Protein 3RSB (pdb70)

Foldseek 3Di:
DAEEFVLVYQTQQQPDDPHHGLQCQVVVQCVCAPPPAYEYEYEPSCVVVQVCCCVVQVVHRHHYHYVDDCVVLVPDQFKYKYAYSFKAPDHRVVVCVVVVVVVVPCVPNPFKEWEEFQVQDPPAPDADPGGGGQRIMIGGSDDDDGHYDYYDHHDIQGDDHPVSSVVRNND/DEEEFADQLVLVRDGQQADDAPRGGLQVQVVVQCVPAPNFEYEYEYAVSCPPVQVCCCVVQVVHRYYYDYDNVVSDPPLVVDPWKYKYAYSFKAPDHRVNVNVVVVVVVVVCVVPVQAFKEWEEFVVQDDPAPDDDPRDGTQRMMIGTRDDDDGHYDYYDHHDMQGDSHPVSSVVRNCD/DEEEFADFQPLPGDRLQQDDAPRDGLLCQVPVQCVVAPNDEYEYEHHPRCVVVVVCVCVVCVPPHYYYDHVVPPPLVVDQFWYKYAYSFKHPDHRVNVNVVVVVVVVCCVVPVQFFKEWEEADVQAPPAPDADPRGGTLRMMIGHSDDDDTPYYYYDPDHMDGDSHPVSSVVRND/DEEEFADQLVLVRDGQQQDAAPHDRLLCQVVVQCVVAPNDEAEYEHAPRRVVVVVVCCVVVVPPHYHYDYDVVLVVLVVDPFKYKYAYSQWHPPHRVVVNVVVVVVVVVCVVPVFKEWEEACVLPDPQPDADVRGGTLRIMIGGRDPDDDPYYYYDHDDTDGDSHDVSSVVRSD

Structure (mmCIF, N/CA/C/O backbone):
data_3RSB
#
_entry.id   3RSB
#
_cell.length_a   63.600
_cell.length_b   63.600
_cell.length_c   222.500
_cell.angle_alpha   90.00
_cell.angle_beta   90.00
_cell.angle_gamma   120.00
#
_symmetry.space_group_name_H-M   'P 31'
#
loop_
_entity.id
_entity.type
_entity.pdbx_description
1 polymer 'Adenosylcobinamide-phosphate guanylyltransferase'
2 non-polymer "GUANOSINE-5'-TRIPHOSPHATE"
3 water water
#
loop_
_atom_site.group_PDB
_atom_site.id
_atom_site.type_symbol
_atom_site.label_atom_id
_atom_site.label_alt_id
_atom_site.label_comp_id
_atom_site.label_asym_id
_atom_site.label_entity_id
_atom_site.label_seq_id
_atom_site.pdbx_PDB_ins_code
_atom_site.Cartn_x
_atom_site.Cartn_y
_atom_site.Cartn_z
_atom_site.occupancy
_atom_site.B_iso_or_equiv
_atom_site.auth_seq_id
_atom_site.auth_comp_id
_atom_site.auth_asym_id
_atom_site.auth_atom_id
_atom_site.pdbx_PDB_model_num
ATOM 9 N N . ASP A 1 2 ? 9.093 0.499 42.311 1.00 41.17 2 ASP A N 1
ATOM 10 C CA . ASP A 1 2 ? 7.768 0.723 41.849 1.00 41.16 2 ASP A CA 1
ATOM 11 C C . ASP A 1 2 ? 7.944 1.779 40.848 1.00 41.11 2 ASP A C 1
ATOM 12 O O . ASP A 1 2 ? 9.017 2.229 40.677 1.00 41.10 2 ASP A O 1
ATOM 17 N N . ALA A 1 3 ? 6.896 2.183 40.174 1.00 41.06 3 ALA A N 1
ATOM 18 C CA . ALA A 1 3 ? 7.057 3.169 39.163 1.00 41.04 3 ALA A CA 1
ATOM 19 C C . ALA A 1 3 ? 6.044 4.268 39.107 1.00 41.02 3 ALA A C 1
ATOM 20 O O . ALA A 1 3 ? 4.921 4.118 39.514 1.00 41.03 3 ALA A O 1
ATOM 22 N N . LEU A 1 4 ? 6.477 5.384 38.555 1.00 40.98 4 LEU A N 1
ATOM 23 C CA . LEU A 1 4 ? 5.649 6.532 38.398 1.00 40.92 4 LEU A CA 1
ATOM 24 C C . LEU A 1 4 ? 5.581 6.921 36.966 1.00 40.88 4 LEU A C 1
ATOM 25 O O . LEU A 1 4 ? 6.566 7.011 36.339 1.00 40.89 4 LEU A O 1
ATOM 30 N N . ILE A 1 5 ? 4.401 7.160 36.448 1.00 40.83 5 ILE A N 1
ATOM 31 C CA . ILE A 1 5 ? 4.237 7.562 35.066 1.00 40.79 5 ILE A CA 1
ATOM 32 C C . ILE A 1 5 ? 3.783 8.951 35.082 1.00 40.78 5 ILE A C 1
ATOM 33 O O . ILE A 1 5 ? 2.702 9.221 35.507 1.00 40.75 5 ILE A O 1
ATOM 46 N N . ALA A 1 7 ? 2.158 11.974 33.926 1.00 40.74 7 ALA A N 1
ATOM 47 C CA . ALA A 1 7 ? 1.088 12.312 33.038 1.00 40.75 7 ALA A CA 1
ATOM 48 C C . ALA A 1 7 ? 0.365 13.556 33.461 1.00 40.76 7 ALA A C 1
ATOM 49 O O . ALA A 1 7 ? -0.838 13.597 33.382 1.00 40.76 7 ALA A O 1
ATOM 51 N N . THR A 1 12 ? 2.687 21.132 24.739 1.00 51.96 12 THR A N 1
ATOM 52 C CA . THR A 1 12 ? 1.472 21.491 24.010 1.00 51.95 12 THR A CA 1
ATOM 53 C C . THR A 1 12 ? 1.744 21.435 22.550 1.00 51.94 12 THR A C 1
ATOM 54 O O . THR A 1 12 ? 0.972 21.878 21.721 1.00 51.94 12 THR A O 1
ATOM 58 N N . ARG A 1 13 ? 2.777 20.786 22.095 1.00 51.94 13 ARG A N 1
ATOM 59 C CA . ARG A 1 13 ? 2.813 20.721 20.646 1.00 51.96 13 ARG A CA 1
ATOM 60 C C . ARG A 1 13 ? 1.787 19.783 20.135 1.00 51.97 13 ARG A C 1
ATOM 61 O O . ARG A 1 13 ? 1.291 18.939 20.853 1.00 51.99 13 ARG A O 1
ATOM 77 N N . GLY A 1 15 ? -1.137 20.544 19.473 1.00 51.93 15 GLY A N 1
ATOM 78 C CA . GLY A 1 15 ? -2.467 20.815 19.981 1.00 51.89 15 GLY A CA 1
ATOM 79 C C . GLY A 1 15 ? -2.627 20.868 21.477 1.00 51.86 15 GLY A C 1
ATOM 80 O O . GLY A 1 15 ? -3.625 21.322 21.995 1.00 51.86 15 GLY A O 1
ATOM 81 N N . GLY A 1 16 ? -1.661 20.335 22.189 1.00 51.84 16 GLY A N 1
ATOM 82 C CA . GLY A 1 16 ? -1.724 20.322 23.627 1.00 51.79 16 GLY A CA 1
ATOM 83 C C . GLY A 1 16 ? -2.962 19.670 24.177 1.00 51.77 16 GLY A C 1
ATOM 84 O O . GLY A 1 16 ? -3.516 20.079 25.153 1.00 51.78 16 GLY A O 1
ATOM 85 N N . VAL A 1 17 ? -3.416 18.633 23.527 1.00 51.73 17 VAL A N 1
ATOM 86 C CA . VAL A 1 17 ? -4.567 17.930 23.972 1.00 51.69 17 VAL A CA 1
ATOM 87 C C . VAL A 1 17 ? -3.891 16.784 24.606 1.00 51.66 17 VAL A C 1
ATOM 88 O O . VAL A 1 17 ? -2.908 16.367 24.107 1.00 51.67 17 VAL A O 1
ATOM 92 N N . GLU A 1 18 ? -4.426 16.222 25.675 1.00 51.64 18 GLU A N 1
ATOM 93 C CA . GLU A 1 18 ? -3.697 15.172 26.354 1.00 51.59 18 GLU A CA 1
ATOM 94 C C . GLU A 1 18 ? -3.352 13.995 25.499 1.00 51.50 18 GLU A C 1
ATOM 95 O O . GLU A 1 18 ? -4.155 13.247 25.045 1.00 51.47 18 GLU A O 1
ATOM 101 N N . LYS A 1 19 ? -2.064 13.882 25.312 1.00 51.42 19 LYS A N 1
ATOM 102 C CA . LYS A 1 19 ? -1.438 12.905 24.498 1.00 51.36 19 LYS A CA 1
ATOM 103 C C . LYS A 1 19 ? -1.622 11.501 24.932 1.00 51.31 19 LYS A C 1
ATOM 104 O O . LYS A 1 19 ? -1.788 10.613 24.132 1.00 51.31 19 LYS A O 1
ATOM 110 N N . PRO A 1 20 ? -1.595 11.308 26.222 1.00 51.27 20 PRO A N 1
ATOM 111 C CA . PRO A 1 20 ? -1.601 9.995 26.824 1.00 51.21 20 PRO A CA 1
ATOM 112 C C . PRO A 1 20 ? -2.802 9.253 26.380 1.00 51.16 20 PRO A C 1
ATOM 113 O O . PRO A 1 20 ? -2.836 8.036 26.433 1.00 51.18 20 PRO A O 1
ATOM 117 N N . LEU A 1 21 ? -3.782 9.994 25.921 1.00 51.08 21 LEU A N 1
ATOM 118 C CA . LEU A 1 21 ? -4.974 9.386 25.436 1.00 51.02 21 LEU A CA 1
ATOM 119 C C . LEU A 1 21 ? -4.941 9.453 23.945 1.00 50.96 21 LEU A C 1
ATOM 120 O O . LEU A 1 21 ? -5.886 9.155 23.289 1.00 50.96 21 LEU A O 1
ATOM 125 N N . ILE A 1 22 ? -3.832 9.868 23.393 1.00 50.88 22 ILE A N 1
ATOM 126 C CA . ILE A 1 22 ? -3.759 9.933 21.968 1.00 50.79 22 ILE A CA 1
ATOM 127 C C . ILE A 1 22 ? -3.806 8.518 21.553 1.00 50.73 22 ILE A C 1
ATOM 128 O O . ILE A 1 22 ? -3.313 7.690 22.257 1.00 50.74 22 ILE A O 1
ATOM 133 N N . LYS A 1 23 ? -4.383 8.227 20.402 1.00 50.64 23 LYS A N 1
ATOM 134 C CA . LYS A 1 23 ? -4.514 6.854 19.943 1.00 50.55 23 LYS A CA 1
ATOM 135 C C . LYS A 1 23 ? -3.563 6.373 18.876 1.00 50.47 23 LYS A C 1
ATOM 136 O O . LYS A 1 23 ? -3.420 6.979 17.850 1.00 50.48 23 LYS A O 1
ATOM 142 N N . LEU A 1 24 ? -2.923 5.251 19.122 1.00 50.36 24 LEU A N 1
ATOM 143 C CA . LEU A 1 24 ? -2.027 4.695 18.143 1.00 50.24 24 LEU A CA 1
ATOM 144 C C . LEU A 1 24 ? -2.303 3.231 17.905 1.00 50.14 24 LEU A C 1
ATOM 145 O O . LEU A 1 24 ? -2.127 2.413 18.765 1.00 50.12 24 LEU A O 1
ATOM 150 N N . CYS A 1 25 ? -2.719 2.916 16.702 1.00 50.02 25 CYS A N 1
ATOM 151 C CA . CYS A 1 25 ? -3.005 1.567 16.333 1.00 49.90 25 CYS A CA 1
ATOM 152 C C . CYS A 1 25 ? -4.061 0.995 17.238 1.00 49.80 25 CYS A C 1
ATOM 153 O O . CYS A 1 25 ? -4.036 -0.146 17.600 1.00 49.81 25 CYS A O 1
ATOM 156 N N . GLY A 1 26 ? -5.017 1.802 17.612 1.00 49.68 26 GLY A N 1
ATOM 157 C CA . GLY A 1 26 ? -6.078 1.305 18.445 1.00 49.54 26 GLY A CA 1
ATOM 158 C C . GLY A 1 26 ? -5.829 1.213 19.914 1.00 49.43 26 GLY A C 1
ATOM 159 O O . GLY A 1 26 ? -6.661 0.742 20.642 1.00 49.45 26 GLY A O 1
ATOM 160 N N . ARG A 1 27 ? -4.697 1.683 20.370 1.00 49.31 27 ARG A N 1
ATOM 161 C CA . ARG A 1 27 ? -4.459 1.656 21.764 1.00 49.17 27 ARG A CA 1
ATOM 162 C C . ARG A 1 27 ? -4.077 3.028 22.154 1.00 49.05 27 ARG A C 1
ATOM 163 O O . ARG A 1 27 ? -3.584 3.772 21.369 1.00 49.08 27 ARG A O 1
ATOM 171 N N . CYS A 1 28 ? -4.325 3.418 23.387 1.00 48.89 28 CYS A N 1
ATOM 172 C CA . CYS A 1 28 ? -3.958 4.745 23.838 1.00 48.69 28 CYS A CA 1
ATOM 173 C C . CYS A 1 28 ? -2.486 4.707 24.066 1.00 48.55 28 CYS A C 1
ATOM 174 O O . CYS A 1 28 ? -1.951 3.666 24.202 1.00 48.55 28 CYS A O 1
ATOM 177 N N . LEU A 1 29 ? -1.822 5.840 24.111 1.00 48.37 29 LEU A N 1
ATOM 178 C CA . LEU A 1 29 ? -0.380 5.869 24.313 1.00 48.19 29 LEU A CA 1
ATOM 179 C C . LEU A 1 29 ? 0.100 5.324 25.624 1.00 48.07 29 LEU A C 1
ATOM 180 O O . LEU A 1 29 ? 1.136 4.750 25.745 1.00 48.04 29 LEU A O 1
ATOM 185 N N . ILE A 1 30 ? -0.655 5.579 26.650 1.00 47.92 30 ILE A N 1
ATOM 186 C CA . ILE A 1 30 ? -0.251 5.123 27.924 1.00 47.78 30 ILE A CA 1
ATOM 187 C C . ILE A 1 30 ? -0.251 3.624 28.059 1.00 47.66 30 ILE A C 1
ATOM 188 O O . ILE A 1 30 ? 0.477 3.080 28.831 1.00 47.64 30 ILE A O 1
ATOM 193 N N . ASP A 1 31 ? -1.091 2.942 27.325 1.00 47.51 31 ASP A N 1
ATOM 194 C CA . ASP A 1 31 ? -1.090 1.508 27.383 1.00 47.37 31 ASP A CA 1
ATOM 195 C C . ASP A 1 31 ? 0.272 0.983 26.994 1.00 47.27 31 ASP A C 1
ATOM 196 O O . ASP A 1 31 ? 0.758 0.022 27.534 1.00 47.25 31 ASP A O 1
ATOM 201 N N . TYR A 1 32 ? 0.897 1.608 26.028 1.00 47.12 32 TYR A N 1
ATOM 202 C CA . TYR A 1 32 ? 2.176 1.137 25.644 1.00 47.00 32 TYR A CA 1
ATOM 203 C C . TYR A 1 32 ? 3.144 1.257 26.791 1.00 46.92 32 TYR A C 1
ATOM 204 O O . TYR A 1 32 ? 4.004 0.439 26.947 1.00 46.91 32 TYR A O 1
ATOM 213 N N . VAL A 1 33 ? 3.052 2.309 27.578 1.00 46.84 33 VAL A N 1
ATOM 214 C CA . VAL A 1 33 ? 3.932 2.452 28.726 1.00 46.72 33 VAL A CA 1
ATOM 215 C C . VAL A 1 33 ? 3.633 1.495 29.844 1.00 46.67 33 VAL A C 1
ATOM 216 O O . VAL A 1 33 ? 4.493 0.898 30.430 1.00 46.65 33 VAL A O 1
ATOM 220 N N . VAL A 1 34 ? 2.366 1.389 30.155 1.00 46.61 34 VAL A N 1
ATOM 221 C CA . VAL A 1 34 ? 1.920 0.530 31.214 1.00 46.57 34 VAL A CA 1
ATOM 222 C C . VAL A 1 34 ? 2.246 -0.891 30.909 1.00 46.53 34 VAL A C 1
ATOM 223 O O . VAL A 1 34 ? 2.613 -1.627 31.760 1.00 46.52 34 VAL A O 1
ATOM 227 N N . 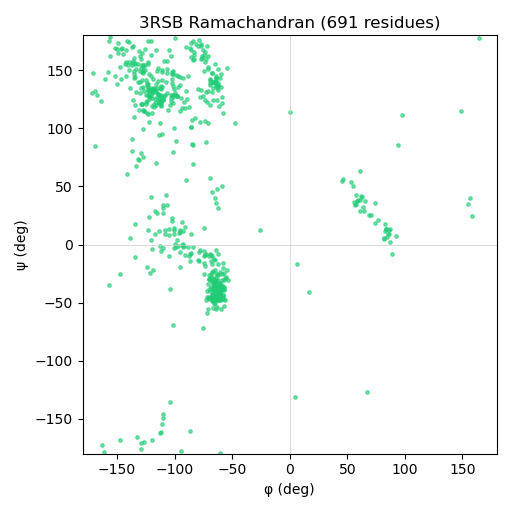SER A 1 35 ? 2.139 -1.276 29.668 1.00 46.50 35 SER A N 1
ATOM 228 C CA . SER A 1 35 ? 2.326 -2.646 29.349 1.00 46.48 35 SER A CA 1
ATOM 229 C C . SER A 1 35 ? 3.650 -3.195 29.770 1.00 46.46 35 SER A C 1
ATOM 230 O O . SER A 1 35 ? 3.714 -4.173 30.447 1.00 46.43 35 SER A O 1
ATOM 233 N N . PRO A 1 36 ? 4.722 -2.567 29.398 1.00 46.47 36 PRO A N 1
ATOM 234 C CA . PRO A 1 36 ? 6.021 -3.061 29.790 1.00 46.47 36 PRO A CA 1
ATOM 235 C C . PRO A 1 36 ? 6.240 -3.074 31.294 1.00 46.49 36 PRO A C 1
ATOM 236 O O . PRO A 1 36 ? 6.896 -3.957 31.796 1.00 46.49 36 PRO A O 1
ATOM 240 N N . LEU A 1 37 ? 5.727 -2.099 32.011 1.00 46.51 37 LEU A N 1
ATOM 241 C CA . LEU A 1 37 ? 5.945 -2.079 33.419 1.00 46.53 37 LEU A CA 1
ATOM 242 C C . LEU A 1 37 ? 5.337 -3.272 34.080 1.00 46.58 37 LEU A C 1
ATOM 243 O O . LEU A 1 37 ? 5.961 -3.942 34.862 1.00 46.57 37 LEU A O 1
ATOM 248 N N . LEU A 1 38 ? 4.115 -3.588 33.712 1.00 46.65 38 LEU A N 1
ATOM 249 C CA . LEU A 1 38 ? 3.447 -4.726 34.280 1.00 46.72 38 LEU A CA 1
ATOM 250 C C . LEU A 1 38 ? 4.220 -5.967 34.009 1.00 46.80 38 LEU A C 1
ATOM 251 O O . LEU A 1 38 ? 4.549 -6.662 34.893 1.00 46.80 38 LEU A O 1
ATOM 256 N N . LYS A 1 39 ? 4.504 -6.242 32.763 1.00 46.94 39 LYS A N 1
ATOM 257 C CA . LYS A 1 39 ? 5.276 -7.411 32.439 1.00 47.09 39 LYS A CA 1
ATOM 258 C C . LYS A 1 39 ? 6.542 -7.107 33.133 1.00 47.18 39 LYS A C 1
ATOM 259 O O . LYS A 1 39 ? 7.407 -7.940 33.289 1.00 47.20 39 LYS A O 1
ATOM 265 N N . SER A 1 40 ? 6.495 -5.882 33.586 1.00 47.29 40 SER A N 1
ATOM 266 C CA . SER A 1 40 ? 7.537 -5.202 34.272 1.00 47.38 40 SER A CA 1
ATOM 267 C C . SER A 1 40 ? 7.823 -5.716 35.657 1.00 47.42 40 SER A C 1
ATOM 268 O O . SER A 1 40 ? 6.931 -6.090 36.396 1.00 47.40 40 SER A O 1
ATOM 271 N N . LYS A 1 41 ? 9.104 -5.736 35.966 1.00 47.49 41 LYS A N 1
ATOM 272 C CA . LYS A 1 41 ? 9.571 -6.148 37.244 1.00 47.59 41 LYS A CA 1
ATOM 273 C C . LYS A 1 41 ? 9.073 -5.113 38.234 1.00 47.67 41 LYS A C 1
ATOM 274 O O . LYS A 1 41 ? 8.778 -5.394 39.368 1.00 47.70 41 LYS A O 1
ATOM 280 N N . VAL A 1 42 ? 8.917 -3.894 37.791 1.00 47.75 42 VAL A N 1
ATOM 281 C CA . VAL A 1 42 ? 8.478 -2.885 38.686 1.00 47.81 42 VAL A CA 1
ATOM 282 C C . VAL A 1 42 ? 7.048 -3.172 38.984 1.00 47.91 42 VAL A C 1
ATOM 283 O O . VAL A 1 42 ? 6.191 -2.931 38.195 1.00 47.94 42 VAL A O 1
ATOM 287 N N . ASN A 1 43 ? 6.750 -3.694 40.145 1.00 48.02 43 ASN A N 1
ATOM 288 C CA . ASN A 1 43 ? 5.356 -3.990 40.428 1.00 48.15 43 ASN A CA 1
ATOM 289 C C . ASN A 1 43 ? 4.250 -2.958 40.530 1.00 48.19 43 ASN A C 1
ATOM 290 O O . ASN A 1 43 ? 3.259 -3.105 39.881 1.00 48.22 43 ASN A O 1
ATOM 295 N N . ASN A 1 44 ? 4.360 -1.962 41.371 1.00 48.26 44 ASN A N 1
ATOM 296 C CA . ASN A 1 44 ? 3.272 -1.009 41.425 1.00 48.36 44 ASN A CA 1
ATOM 297 C C . ASN A 1 44 ? 3.487 0.167 40.506 1.00 48.41 44 ASN A C 1
ATOM 298 O O . ASN A 1 44 ? 4.570 0.614 40.343 1.00 48.41 44 ASN A O 1
ATOM 303 N N . ILE A 1 45 ? 2.445 0.668 39.891 1.00 48.51 45 ILE A N 1
ATOM 304 C CA . ILE A 1 45 ? 2.594 1.760 38.977 1.00 48.61 45 ILE A CA 1
ATOM 305 C C . ILE A 1 45 ? 1.815 2.917 39.438 1.00 48.73 45 ILE A C 1
ATOM 306 O O . ILE A 1 45 ? 0.658 2.778 39.651 1.00 48.73 45 ILE A O 1
ATOM 311 N N . PHE A 1 46 ? 2.413 4.082 39.578 1.00 48.88 46 PHE A N 1
ATOM 312 C CA . PHE A 1 46 ? 1.603 5.204 39.966 1.00 49.03 46 PHE A CA 1
ATOM 313 C C . PHE A 1 46 ? 1.535 6.155 38.823 1.00 49.17 46 PHE A C 1
ATOM 314 O O . PHE A 1 46 ? 2.514 6.605 38.350 1.00 49.16 46 PHE A O 1
ATOM 322 N N . ILE A 1 47 ? 0.335 6.440 38.381 1.00 49.38 47 ILE A N 1
ATOM 323 C CA . ILE A 1 47 ? 0.108 7.333 37.280 1.00 49.59 47 ILE A CA 1
ATOM 324 C C . ILE A 1 47 ? -0.298 8.696 37.741 1.00 49.75 47 ILE A C 1
ATOM 325 O O . ILE A 1 47 ? -1.445 8.917 38.025 1.00 49.77 47 ILE A O 1
ATOM 330 N N . ALA A 1 48 ? 0.633 9.632 37.764 1.00 49.95 48 ALA A N 1
ATOM 331 C CA . ALA A 1 48 ? 0.366 10.980 38.182 1.00 50.15 48 ALA A CA 1
ATOM 332 C C . ALA A 1 48 ? -0.411 11.726 37.160 1.00 50.31 48 ALA A C 1
ATOM 333 O O . ALA A 1 48 ? -0.019 11.829 36.055 1.00 50.32 48 ALA A O 1
ATOM 335 N N . THR A 1 49 ? -1.529 12.250 37.575 1.00 50.53 49 THR A N 1
ATOM 336 C CA . THR A 1 49 ? -2.400 12.934 36.683 1.00 50.78 49 THR A CA 1
ATOM 337 C C . THR A 1 49 ? -2.657 14.361 37.041 1.00 50.95 49 THR A C 1
ATOM 338 O O . THR A 1 49 ? -2.396 14.803 38.124 1.00 51.00 49 THR A O 1
ATOM 342 N N . SER A 1 50 ? -3.158 15.129 36.101 1.00 51.17 50 SER A N 1
ATOM 343 C CA . SER A 1 50 ? -3.398 16.513 36.379 1.00 51.39 50 SER A CA 1
ATOM 344 C C . SER A 1 50 ? -4.443 17.020 35.454 1.00 51.55 50 SER A C 1
ATOM 345 O O . SER A 1 50 ? -4.939 16.300 34.647 1.00 51.54 50 SER A O 1
ATOM 348 N N . PRO A 1 51 ? -4.804 18.274 35.588 1.00 51.74 51 PRO A N 1
ATOM 349 C CA . PRO A 1 51 ? -5.824 18.826 34.719 1.00 51.87 51 PRO A CA 1
ATOM 350 C C . PRO A 1 51 ? -5.421 18.851 33.254 1.00 52.03 51 PRO A C 1
ATOM 351 O O . PRO A 1 51 ? -4.325 19.098 32.804 1.00 52.02 51 PRO A O 1
ATOM 355 N N . ASN A 1 52 ? -6.441 18.535 32.509 1.00 52.21 52 ASN A N 1
ATOM 356 C CA . ASN A 1 52 ? -6.454 18.365 31.089 1.00 52.43 52 ASN A CA 1
ATOM 357 C C . ASN A 1 52 ? -6.115 16.892 30.926 1.00 52.58 52 ASN A C 1
ATOM 358 O O . ASN A 1 52 ? -6.234 16.289 29.869 1.00 52.61 52 ASN A O 1
ATOM 363 N N . THR A 1 53 ? -5.756 16.291 32.039 1.00 52.76 53 THR A N 1
ATOM 364 C CA . THR A 1 53 ? -5.511 14.871 32.074 1.00 52.92 53 THR A CA 1
ATOM 365 C C . THR A 1 53 ? -6.616 14.139 32.813 1.00 53.07 53 THR A C 1
ATOM 366 O O . THR A 1 53 ? -6.486 12.998 33.185 1.00 53.08 53 THR A O 1
ATOM 370 N N . PRO A 1 54 ? -7.703 14.836 33.057 1.00 53.22 54 PRO A N 1
ATOM 371 C CA . PRO A 1 54 ? -8.827 14.249 33.751 1.00 53.34 54 PRO A CA 1
ATOM 372 C C . PRO A 1 54 ? -9.364 13.078 32.985 1.00 53.49 54 PRO A C 1
ATOM 373 O O . PRO A 1 54 ? -9.635 12.068 33.587 1.00 53.51 54 PRO A O 1
ATOM 377 N N . LYS A 1 55 ? -9.491 13.212 31.673 1.00 53.66 55 LYS A N 1
ATOM 378 C CA . LYS A 1 55 ? -10.015 12.171 30.822 1.00 53.82 55 LYS A CA 1
ATOM 379 C C . LYS A 1 55 ? -9.155 10.960 30.967 1.00 53.94 55 LYS A C 1
ATOM 380 O O . LYS A 1 55 ? -9.631 9.842 30.892 1.00 53.96 55 LYS A O 1
ATOM 386 N N . THR A 1 56 ? -7.872 11.195 31.151 1.00 54.07 56 THR A N 1
ATOM 387 C CA . THR A 1 56 ? -6.927 10.146 31.320 1.00 54.21 56 THR A CA 1
ATOM 388 C C . THR A 1 56 ? -7.210 9.433 32.595 1.00 54.34 56 THR A C 1
ATOM 389 O O . THR A 1 56 ? -7.241 8.231 32.636 1.00 54.36 56 THR A O 1
ATOM 393 N N . LYS A 1 57 ? -7.440 10.195 33.644 1.00 54.49 57 LYS A N 1
ATOM 394 C CA . LYS A 1 57 ? -7.649 9.660 34.959 1.00 54.63 57 LYS A CA 1
ATOM 395 C C . LYS A 1 57 ? -8.809 8.735 34.837 1.00 54.75 57 LYS A C 1
ATOM 396 O O . LYS A 1 57 ? -8.807 7.644 35.347 1.00 54.75 57 LYS A O 1
ATOM 402 N N . GLU A 1 58 ? -9.816 9.158 34.124 1.00 54.89 58 GLU A N 1
ATOM 403 C CA . GLU A 1 58 ? -10.957 8.307 33.940 1.00 55.05 58 GLU A CA 1
ATOM 404 C C . GLU A 1 58 ? -10.728 7.047 33.137 1.00 55.13 58 GLU A C 1
ATOM 405 O O . GLU A 1 58 ? -11.206 5.995 33.467 1.00 55.12 58 GLU A O 1
ATOM 411 N N . TYR A 1 59 ? -10.010 7.160 32.050 1.00 55.23 59 TYR A N 1
ATOM 412 C CA . TYR A 1 59 ? -9.814 5.983 31.265 1.00 55.33 59 TYR A CA 1
ATOM 413 C C . TYR A 1 59 ? -9.112 5.015 32.147 1.00 55.42 59 TYR A C 1
ATOM 414 O O . TYR A 1 59 ? -9.408 3.854 32.159 1.00 55.42 59 TYR A O 1
ATOM 423 N N . ILE A 1 60 ? -8.149 5.508 32.884 1.00 55.53 60 ILE A N 1
ATOM 424 C CA . ILE A 1 60 ? -7.376 4.648 33.751 1.00 55.64 60 ILE A CA 1
ATOM 425 C C . ILE A 1 60 ? -8.172 4.018 34.850 1.00 55.73 60 ILE A C 1
ATOM 426 O O . ILE A 1 60 ? -7.974 2.885 35.191 1.00 55.74 60 ILE A O 1
ATOM 431 N N . ASN A 1 61 ? -9.026 4.784 35.472 1.00 55.83 61 ASN A N 1
ATOM 432 C CA . ASN A 1 61 ? -9.753 4.183 36.527 1.00 55.95 61 ASN A CA 1
ATOM 433 C C . ASN A 1 61 ? -10.661 3.118 35.926 1.00 56.01 61 ASN A C 1
ATOM 434 O O . ASN A 1 61 ? -10.742 1.987 36.378 1.00 56.05 61 ASN A O 1
ATOM 439 N N . SER A 1 62 ? -11.357 3.481 34.880 1.00 56.07 62 SER A N 1
ATOM 440 C CA . SER A 1 62 ? -12.198 2.535 34.251 1.00 56.13 62 SER A CA 1
ATOM 441 C C . SER A 1 62 ? -11.455 1.424 33.592 1.00 56.18 62 SER A C 1
ATOM 442 O O . SER A 1 62 ? -11.859 0.307 33.664 1.00 56.20 62 SER A O 1
ATOM 445 N N . ALA A 1 63 ? -10.388 1.722 32.885 1.00 56.21 63 ALA A N 1
ATOM 446 C CA . ALA A 1 63 ? -9.631 0.684 32.188 1.00 56.24 63 ALA A CA 1
ATOM 447 C C . ALA A 1 63 ? -8.878 -0.337 33.029 1.00 56.26 63 ALA A C 1
ATOM 448 O O . ALA A 1 63 ? -8.873 -1.502 32.749 1.00 56.24 63 ALA A O 1
ATOM 450 N N . TYR A 1 64 ? -8.185 0.151 34.027 1.00 56.31 64 TYR A N 1
ATOM 451 C CA . TYR A 1 64 ? -7.385 -0.655 34.919 1.00 56.35 64 TYR A CA 1
ATOM 452 C C . TYR A 1 64 ? -8.021 -0.692 36.285 1.00 56.40 64 TYR A C 1
ATOM 453 O O . TYR A 1 64 ? -7.355 -0.872 37.282 1.00 56.39 64 TYR A O 1
ATOM 462 N N . LYS A 1 65 ? -9.327 -0.533 36.320 1.00 56.49 65 LYS A N 1
ATOM 463 C CA . LYS A 1 65 ? -10.022 -0.454 37.560 1.00 56.56 65 LYS A CA 1
ATOM 464 C C . LYS A 1 65 ? -9.746 -1.701 38.318 1.00 56.60 65 LYS A C 1
ATOM 465 O O . LYS A 1 65 ? -9.614 -1.667 39.526 1.00 56.62 65 LYS A O 1
ATOM 471 N N . ASP A 1 66 ? -9.662 -2.814 37.608 1.00 56.63 66 ASP A N 1
ATOM 472 C CA . ASP A 1 66 ? -9.428 -4.117 38.200 1.00 56.67 66 ASP A CA 1
ATOM 473 C C . ASP A 1 66 ? -8.002 -4.333 38.534 1.00 56.72 66 ASP A C 1
ATOM 474 O O . ASP A 1 66 ? -7.627 -5.303 39.133 1.00 56.71 66 ASP A O 1
ATOM 479 N N . TYR A 1 67 ? -7.208 -3.375 38.116 1.00 56.80 67 TYR A N 1
ATOM 480 C CA . TYR A 1 67 ? -5.787 -3.377 38.307 1.00 56.87 67 TYR A CA 1
ATOM 481 C C . TYR A 1 67 ? -5.287 -2.623 39.531 1.00 56.98 67 TYR A C 1
ATOM 482 O O . TYR A 1 67 ? -6.031 -2.070 40.290 1.00 56.98 67 TYR A O 1
ATOM 491 N N . LYS A 1 68 ? -3.972 -2.592 39.668 1.00 57.10 68 LYS A N 1
ATOM 492 C CA . LYS A 1 68 ? -3.263 -1.892 40.723 1.00 57.22 68 LYS A CA 1
ATOM 493 C C . LYS A 1 68 ? -2.509 -0.682 40.141 1.00 57.31 68 LYS A C 1
ATOM 494 O O . LYS A 1 68 ? -1.444 -0.326 40.599 1.00 57.32 68 LYS A O 1
ATOM 500 N N . ASN A 1 69 ? -3.100 -0.075 39.122 1.00 57.42 69 ASN A N 1
ATOM 501 C CA . ASN A 1 69 ? -2.578 1.094 38.468 1.00 57.52 69 ASN A CA 1
ATOM 502 C C . ASN A 1 69 ? -3.308 2.157 39.188 1.00 57.57 69 ASN A C 1
ATOM 503 O O . ASN A 1 69 ? -4.509 2.228 39.110 1.00 57.60 69 ASN A O 1
ATOM 508 N N . ILE A 1 70 ? -2.575 2.975 39.915 1.00 57.64 70 ILE A N 1
ATOM 509 C CA . ILE A 1 70 ? -3.165 3.994 40.725 1.00 57.70 70 ILE A CA 1
ATOM 510 C C . ILE A 1 70 ? -2.864 5.321 40.189 1.00 57.74 70 ILE A C 1
ATOM 511 O O . ILE A 1 70 ? -1.791 5.530 39.720 1.00 57.74 70 ILE A O 1
ATOM 516 N N . VAL A 1 71 ? -3.836 6.208 40.265 1.00 57.79 71 VAL A N 1
ATOM 517 C CA . VAL A 1 71 ? -3.686 7.541 39.782 1.00 57.84 71 VAL A CA 1
ATOM 518 C C . VAL A 1 71 ? -3.382 8.429 40.933 1.00 57.89 71 VAL A C 1
ATOM 519 O O . VAL A 1 71 ? -3.828 8.206 42.025 1.00 57.88 71 VAL A O 1
ATOM 523 N N . VAL A 1 72 ? -2.579 9.435 40.665 1.00 57.94 72 VAL A N 1
ATOM 524 C CA . VAL A 1 72 ? -2.167 10.382 41.646 1.00 58.00 72 VAL A CA 1
ATOM 525 C C . VAL A 1 72 ? -2.592 11.694 41.103 1.00 58.06 72 VAL A C 1
ATOM 526 O O . VAL A 1 72 ? -3.065 11.758 39.994 1.00 58.07 72 VAL A O 1
ATOM 530 N N . ILE A 1 73 ? -2.413 12.753 41.875 1.00 58.12 73 ILE A N 1
ATOM 531 C CA . ILE A 1 73 ? -2.801 14.104 41.442 1.00 58.16 73 ILE A CA 1
ATOM 532 C C . ILE A 1 73 ? -1.754 15.194 41.750 1.00 58.16 73 ILE A C 1
ATOM 533 O O . ILE A 1 73 ? -1.260 15.892 40.860 1.00 58.17 73 ILE A O 1
ATOM 538 N N . GLU A 1 82 ? 3.487 22.377 36.409 1.00 57.41 82 GLU A N 1
ATOM 539 C CA . GLU A 1 82 ? 4.880 22.180 36.063 1.00 57.41 82 GLU A CA 1
ATOM 540 C C . GLU A 1 82 ? 5.282 20.813 36.493 1.00 57.40 82 GLU A C 1
ATOM 541 O O . GLU A 1 82 ? 4.638 19.866 36.150 1.00 57.37 82 GLU A O 1
ATOM 547 N N . ASP A 1 83 ? 6.401 20.728 37.189 1.00 57.39 83 ASP A N 1
ATOM 548 C CA . ASP A 1 83 ? 6.874 19.458 37.683 1.00 57.40 83 ASP A CA 1
ATOM 549 C C . ASP A 1 83 ? 6.614 19.424 39.192 1.00 57.39 83 ASP A C 1
ATOM 550 O O . ASP A 1 83 ? 7.102 20.205 39.994 1.00 57.41 83 ASP A O 1
ATOM 555 N N . LEU A 1 84 ? 5.749 18.496 39.525 1.00 57.36 84 LEU A N 1
ATOM 556 C CA . LEU A 1 84 ? 5.382 18.227 40.854 1.00 57.32 84 LEU A CA 1
ATOM 557 C C . LEU A 1 84 ? 5.725 16.772 41.015 1.00 57.29 84 LEU A C 1
ATOM 558 O O . LEU A 1 84 ? 5.290 15.935 40.293 1.00 57.31 84 LEU A O 1
ATOM 563 N N . ASN A 1 85 ? 6.515 16.467 41.998 1.00 57.21 85 ASN A N 1
ATOM 564 C CA . ASN A 1 85 ? 6.840 15.110 42.247 1.00 57.14 85 ASN A CA 1
ATOM 565 C C . ASN A 1 85 ? 6.493 15.361 43.662 1.00 57.10 85 ASN A C 1
ATOM 566 O O . ASN A 1 85 ? 7.300 15.513 44.566 1.00 57.14 85 ASN A O 1
ATOM 571 N N . GLU A 1 86 ? 5.187 15.480 43.761 1.00 57.01 86 GLU A N 1
ATOM 572 C CA . GLU A 1 86 ? 4.450 15.660 44.946 1.00 56.90 86 GLU A CA 1
ATOM 573 C C . GLU A 1 86 ? 4.103 14.222 45.184 1.00 56.82 86 GLU A C 1
ATOM 574 O O . GLU A 1 86 ? 3.220 13.906 45.969 1.00 56.82 86 GLU A O 1
ATOM 580 N N . CYS A 1 87 ? 4.789 13.366 44.427 1.00 56.69 87 CYS A N 1
ATOM 581 C CA . CYS A 1 87 ? 4.641 11.936 44.495 1.00 56.57 87 CYS A CA 1
ATOM 582 C C . CYS A 1 87 ? 5.633 11.156 45.335 1.00 56.48 87 CYS A C 1
ATOM 583 O O . CYS A 1 87 ? 5.517 9.954 45.392 1.00 56.49 87 CYS A O 1
ATOM 586 N N . ILE A 1 88 ? 6.612 11.791 45.961 1.00 56.35 88 ILE A N 1
ATOM 587 C CA . ILE A 1 88 ? 7.589 11.007 46.716 1.00 56.22 88 ILE A CA 1
ATOM 588 C C . ILE A 1 88 ? 6.959 10.374 47.892 1.00 56.11 88 ILE A C 1
ATOM 589 O O . ILE A 1 88 ? 7.478 9.440 48.454 1.00 56.09 88 ILE A O 1
ATOM 594 N N . GLY A 1 89 ? 5.800 10.894 48.221 1.00 55.97 89 GLY A N 1
ATOM 595 C CA . GLY A 1 89 ? 5.083 10.418 49.361 1.00 55.80 89 GLY A CA 1
ATOM 596 C C . GLY A 1 89 ? 4.792 8.964 49.183 1.00 55.67 89 GLY A C 1
ATOM 597 O O . GLY A 1 89 ? 4.868 8.207 50.126 1.00 55.70 89 GLY A O 1
ATOM 598 N N . TYR A 1 90 ? 4.457 8.568 47.973 1.00 55.50 90 TYR A N 1
ATOM 599 C CA . TYR A 1 90 ? 4.170 7.191 47.665 1.00 55.33 90 TYR A CA 1
ATOM 600 C C . TYR A 1 90 ? 5.259 6.123 47.706 1.00 55.18 90 TYR A C 1
ATOM 601 O O . TYR A 1 90 ? 5.029 5.054 48.192 1.00 55.20 90 TYR A O 1
ATOM 610 N N . PHE A 1 91 ? 6.422 6.404 47.171 1.00 54.99 91 PHE A N 1
ATOM 611 C CA . PHE A 1 91 ? 7.494 5.445 47.099 1.00 54.81 91 PHE A CA 1
ATOM 612 C C . PHE A 1 91 ? 8.414 5.583 48.246 1.00 54.67 91 PHE A C 1
ATOM 613 O O . PHE A 1 91 ? 8.919 6.631 48.490 1.00 54.69 91 PHE A O 1
ATOM 621 N N . SER A 1 92 ? 8.649 4.516 48.962 1.00 54.48 92 SER A N 1
ATOM 622 C CA . SER A 1 92 ? 9.515 4.567 50.096 1.00 54.28 92 SER A CA 1
ATOM 623 C C . SER A 1 92 ? 10.848 4.213 49.591 1.00 54.13 92 SER A C 1
ATOM 624 O O . SER A 1 92 ? 11.792 4.134 50.319 1.00 54.14 92 SER A O 1
ATOM 626 N N . GLU A 1 93 ? 10.913 3.972 48.313 1.00 53.94 93 GLU A N 1
ATOM 627 C CA . GLU A 1 93 ? 12.136 3.555 47.721 1.00 53.74 93 GLU A CA 1
ATOM 628 C C . GLU A 1 93 ? 12.187 4.280 46.454 1.00 53.59 93 GLU A C 1
ATOM 629 O O . GLU A 1 93 ? 11.234 4.926 46.118 1.00 53.60 93 GLU A O 1
ATOM 635 N N . PRO A 1 94 ? 13.299 4.150 45.757 1.00 53.44 94 PRO A N 1
ATOM 636 C CA . PRO A 1 94 ? 13.520 4.756 44.463 1.00 53.29 94 PRO A CA 1
ATOM 637 C C . PRO A 1 94 ? 12.592 4.122 43.449 1.00 53.15 94 PRO A C 1
ATOM 638 O O . PRO A 1 94 ? 12.391 2.944 43.464 1.00 53.15 94 PRO A O 1
ATOM 642 N N . PHE A 1 95 ? 12.046 4.942 42.573 1.00 52.96 95 PHE A N 1
ATOM 643 C CA . PHE A 1 95 ? 11.079 4.569 41.591 1.00 52.77 95 PHE A CA 1
ATOM 644 C C . PHE A 1 95 ? 11.495 5.014 40.256 1.00 52.63 95 PHE A C 1
ATOM 645 O O . PHE A 1 95 ? 12.341 5.854 40.122 1.00 52.63 95 PHE A O 1
ATOM 653 N N . LEU A 1 96 ? 10.847 4.464 39.254 1.00 52.45 96 LEU A N 1
ATOM 654 C CA . LEU A 1 96 ? 11.127 4.800 37.894 1.00 52.29 96 LEU A CA 1
ATOM 655 C C . LEU A 1 96 ? 10.083 5.741 37.493 1.00 52.16 96 LEU A C 1
ATOM 656 O O . LEU A 1 96 ? 8.937 5.474 37.672 1.00 52.13 96 LEU A O 1
ATOM 661 N N . VAL A 1 97 ? 10.499 6.858 36.938 1.00 52.00 97 VAL A N 1
ATOM 662 C CA . VAL A 1 97 ? 9.585 7.865 36.497 1.00 51.86 97 VAL A CA 1
ATOM 663 C C . VAL A 1 97 ? 9.689 7.856 35.036 1.00 51.77 97 VAL A C 1
ATOM 664 O O . VAL A 1 97 ? 10.720 8.117 34.508 1.00 51.78 97 VAL A O 1
ATOM 668 N N . VAL A 1 98 ? 8.594 7.571 34.380 1.00 51.63 98 VAL A N 1
ATOM 669 C CA . VAL A 1 98 ? 8.584 7.500 32.964 1.00 51.51 98 VAL A CA 1
ATOM 670 C C . VAL A 1 98 ? 7.538 8.400 32.435 1.00 51.43 98 VAL A C 1
ATOM 671 O O . VAL A 1 98 ? 6.554 8.628 33.084 1.00 51.43 98 VAL A O 1
ATOM 675 N N . SER A 1 99 ? 7.791 8.907 31.246 1.00 51.32 99 SER A N 1
ATOM 676 C CA . SER A 1 99 ? 6.880 9.741 30.534 1.00 51.25 99 SER A CA 1
ATOM 677 C C . SER A 1 99 ? 5.852 8.788 29.982 1.00 51.20 99 SER A C 1
ATOM 678 O O . SER A 1 99 ? 6.095 7.626 29.864 1.00 51.19 99 SER A O 1
ATOM 681 N N . SER A 1 100 ? 4.699 9.313 29.643 1.00 51.13 100 SER A N 1
ATOM 682 C CA . SER A 1 100 ? 3.590 8.547 29.181 1.00 51.07 100 SER A CA 1
ATOM 683 C C . SER A 1 100 ? 3.501 8.417 27.708 1.00 51.05 100 SER A C 1
ATOM 684 O O . SER A 1 100 ? 2.460 8.091 27.217 1.00 51.07 100 SER A O 1
ATOM 687 N N . ASP A 1 101 ? 4.608 8.660 27.020 1.00 51.01 101 ASP A N 1
ATOM 688 C CA . ASP A 1 101 ? 4.718 8.590 25.561 1.00 50.96 101 ASP A CA 1
ATOM 689 C C . ASP A 1 101 ? 5.757 7.669 24.931 1.00 50.95 101 ASP A C 1
ATOM 690 O O . ASP A 1 101 ? 6.032 7.811 23.775 1.00 50.92 101 ASP A O 1
ATOM 695 N N . LEU A 1 102 ? 6.375 6.774 25.682 1.00 50.94 102 LEU A N 1
ATOM 696 C CA . LEU A 1 102 ? 7.392 5.888 25.119 1.00 50.95 102 LEU A CA 1
ATOM 697 C C . LEU A 1 102 ? 6.988 4.791 24.138 1.00 50.96 102 LEU A C 1
ATOM 698 O O . LEU A 1 102 ? 6.068 4.068 24.339 1.00 50.95 102 LEU A O 1
ATOM 703 N N . ILE A 1 103 ? 7.767 4.641 23.100 1.00 50.96 103 ILE A N 1
ATOM 704 C CA . ILE A 1 103 ? 7.478 3.666 22.102 1.00 50.98 103 ILE A CA 1
ATOM 705 C C . ILE A 1 103 ? 8.572 2.666 22.003 1.00 50.97 103 ILE A C 1
ATOM 706 O O . ILE A 1 103 ? 9.722 3.012 21.962 1.00 50.99 103 ILE A O 1
ATOM 711 N N . ASN A 1 104 ? 8.232 1.401 21.961 1.00 50.98 104 ASN A N 1
ATOM 712 C CA . ASN A 1 104 ? 9.307 0.467 21.854 1.00 50.98 104 ASN A CA 1
ATOM 713 C C . ASN A 1 104 ? 10.000 0.096 23.158 1.00 50.95 104 ASN A C 1
ATOM 714 O O . ASN A 1 104 ? 11.035 -0.503 23.146 1.00 50.94 104 ASN A O 1
ATOM 719 N N . LEU A 1 105 ? 9.410 0.481 24.274 1.00 50.94 105 LEU A N 1
ATOM 720 C CA . LEU A 1 105 ? 9.903 0.142 25.594 1.00 50.94 105 LEU A CA 1
ATOM 721 C C . LEU A 1 105 ? 9.524 -1.278 26.031 1.00 50.95 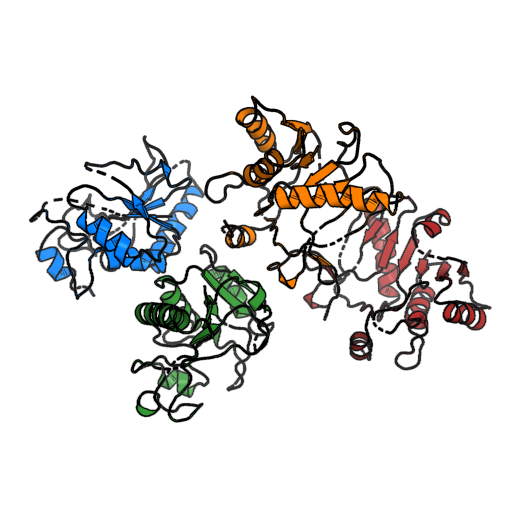105 LEU A C 1
ATOM 722 O O . LEU A 1 105 ? 8.410 -1.687 25.905 1.00 50.95 105 LEU A O 1
ATOM 727 N N . LYS A 1 106 ? 10.480 -2.004 26.567 1.00 50.96 106 LYS A N 1
ATOM 728 C CA . LYS A 1 106 ? 10.317 -3.347 26.957 1.00 50.98 106 LYS A CA 1
ATOM 729 C C . LYS A 1 106 ? 10.772 -3.640 28.342 1.00 51.01 106 LYS A C 1
ATOM 730 O O . LYS A 1 106 ? 11.640 -3.017 28.852 1.00 51.03 106 LYS A O 1
ATOM 736 N N . SER A 1 107 ? 10.157 -4.631 28.936 1.00 51.03 107 SER A N 1
ATOM 737 C CA . SER A 1 107 ? 10.436 -5.042 30.279 1.00 51.06 107 SER A CA 1
ATOM 738 C C . SER A 1 107 ? 11.844 -5.490 30.454 1.00 51.09 107 SER A C 1
ATOM 739 O O . SER A 1 107 ? 12.421 -5.311 31.480 1.00 51.08 107 SER A O 1
ATOM 742 N N . LYS A 1 108 ? 12.377 -6.114 29.435 1.00 51.14 108 LYS A N 1
ATOM 743 C CA . LYS A 1 108 ? 13.707 -6.630 29.452 1.00 51.19 108 LYS A CA 1
ATOM 744 C C . LYS A 1 108 ? 14.652 -5.485 29.607 1.00 51.25 108 LYS A C 1
ATOM 745 O O . LYS A 1 108 ? 15.642 -5.593 30.260 1.00 51.26 108 LYS A O 1
ATOM 751 N N . ILE A 1 109 ? 14.380 -4.388 28.947 1.00 51.29 109 ILE A N 1
ATOM 752 C CA . ILE A 1 109 ? 15.217 -3.246 29.053 1.00 51.33 109 ILE A CA 1
ATOM 753 C C . ILE A 1 109 ? 15.110 -2.722 30.423 1.00 51.36 109 ILE A C 1
ATOM 754 O O . ILE A 1 109 ? 16.056 -2.353 31.026 1.00 51.37 109 ILE A O 1
ATOM 759 N N . ILE A 1 110 ? 13.901 -2.675 30.906 1.00 51.41 110 ILE A N 1
ATOM 760 C CA . ILE A 1 110 ? 13.622 -2.138 32.202 1.00 51.47 110 ILE A CA 1
ATOM 761 C C . ILE A 1 110 ? 14.321 -2.893 33.271 1.00 51.56 110 ILE A C 1
ATOM 762 O O . ILE A 1 110 ? 14.731 -2.357 34.246 1.00 51.55 110 ILE A O 1
ATOM 767 N N . ASN A 1 111 ? 14.446 -4.175 33.114 1.00 51.66 111 ASN A N 1
ATOM 768 C CA . ASN A 1 111 ? 15.093 -4.909 34.138 1.00 51.77 111 ASN A CA 1
ATOM 769 C C . ASN A 1 111 ? 16.478 -4.405 34.208 1.00 51.87 111 ASN A C 1
ATOM 770 O O . ASN A 1 111 ? 17.036 -4.263 35.263 1.00 51.89 111 ASN A O 1
ATOM 775 N N . SER A 1 112 ? 17.032 -4.136 33.051 1.00 52.00 112 SER A N 1
ATOM 776 C CA . SER A 1 112 ? 18.371 -3.645 32.957 1.00 52.13 112 SER A CA 1
ATOM 777 C C . SER A 1 112 ? 18.517 -2.290 33.604 1.00 52.27 112 SER A C 1
ATOM 778 O O . SER A 1 112 ? 19.462 -2.055 34.285 1.00 52.27 112 SER A O 1
ATOM 781 N N . ILE A 1 113 ? 17.587 -1.385 33.389 1.00 52.44 113 ILE A N 1
ATOM 782 C CA . ILE A 1 113 ? 17.722 -0.100 33.999 1.00 52.61 113 ILE A CA 1
ATOM 783 C C . ILE A 1 113 ? 17.690 -0.206 35.489 1.00 52.78 113 ILE A C 1
ATOM 784 O O . ILE A 1 113 ? 18.550 0.286 36.145 1.00 52.79 113 ILE A O 1
ATOM 789 N N . VAL A 1 114 ? 16.676 -0.825 36.050 1.00 52.99 114 VAL A N 1
ATOM 790 C CA . VAL A 1 114 ? 16.617 -0.951 37.493 1.00 53.19 114 VAL A CA 1
ATOM 791 C C . VAL A 1 114 ? 17.728 -1.791 37.998 1.00 53.34 114 VAL A C 1
ATOM 792 O O . VAL A 1 114 ? 18.240 -1.542 39.038 1.00 53.35 114 VAL A O 1
ATOM 796 N N . ASP A 1 115 ? 18.088 -2.818 37.265 1.00 53.54 115 ASP A N 1
ATOM 797 C CA . ASP A 1 115 ? 19.179 -3.700 37.661 1.00 53.75 115 ASP A CA 1
ATOM 798 C C . ASP A 1 115 ? 20.499 -2.955 37.727 1.00 53.89 115 ASP A C 1
ATOM 799 O O . ASP A 1 115 ? 21.307 -3.139 38.595 1.00 53.89 115 ASP A O 1
ATOM 804 N N . TYR A 1 116 ? 20.691 -2.122 36.737 1.00 54.11 116 TYR A N 1
ATOM 805 C CA . TYR A 1 116 ? 21.841 -1.269 36.589 1.00 54.30 116 TYR A CA 1
ATOM 806 C C . TYR A 1 116 ? 21.940 -0.249 37.666 1.00 54.44 116 TYR A C 1
ATOM 807 O O . TYR A 1 116 ? 22.997 0.064 38.109 1.00 54.45 116 TYR A O 1
ATOM 816 N N . PHE A 1 117 ? 20.815 0.280 38.087 1.00 54.61 117 PHE A N 1
ATOM 817 C CA . PHE A 1 117 ? 20.805 1.306 39.084 1.00 54.79 117 PHE A CA 1
ATOM 818 C C . PHE A 1 117 ? 21.417 0.819 40.329 1.00 54.93 117 PHE A C 1
ATOM 819 O O . PHE A 1 117 ? 22.203 1.487 40.907 1.00 54.96 117 PHE A O 1
ATOM 827 N N . TYR A 1 118 ? 21.060 -0.355 40.758 1.00 55.09 118 TYR A N 1
ATOM 828 C CA . TYR A 1 118 ? 21.657 -0.941 41.937 1.00 55.25 118 TYR A CA 1
ATOM 829 C C . TYR A 1 118 ? 23.119 -1.338 41.793 1.00 55.36 118 TYR A C 1
ATOM 830 O O . TYR A 1 118 ? 23.889 -1.215 42.735 1.00 55.40 118 TYR A O 1
ATOM 839 N N . CYS A 1 119 ? 23.515 -1.821 40.625 1.00 55.47 119 CYS A N 1
ATOM 840 C CA . CYS A 1 119 ? 24.881 -2.308 40.444 1.00 55.59 119 CYS A CA 1
ATOM 841 C C . CYS A 1 119 ? 25.769 -1.157 40.794 1.00 55.70 119 CYS A C 1
ATOM 842 O O . CYS A 1 119 ? 26.811 -1.305 41.401 1.00 55.70 119 CYS A O 1
ATOM 845 N N . ILE A 1 120 ? 25.312 0.015 40.428 1.00 55.82 120 ILE A N 1
ATOM 846 C CA . ILE A 1 120 ? 25.988 1.247 40.701 1.00 55.95 120 ILE A CA 1
ATOM 847 C C . ILE A 1 120 ? 26.102 1.683 42.144 1.00 56.02 120 ILE A C 1
ATOM 848 O O . ILE A 1 120 ? 27.145 2.074 42.610 1.00 56.04 120 ILE A O 1
ATOM 853 N N . LYS A 1 121 ? 25.003 1.635 42.852 1.00 56.12 121 LYS A N 1
ATOM 854 C CA . LYS A 1 121 ? 24.979 2.098 44.206 1.00 56.20 121 LYS A CA 1
ATOM 855 C C . LYS A 1 121 ? 25.893 1.188 44.881 1.00 56.25 121 LYS A C 1
ATOM 856 O O . LYS A 1 121 ? 26.256 1.354 46.019 1.00 56.25 121 LYS A O 1
ATOM 862 N N . ALA A 1 122 ? 26.319 0.249 44.075 1.00 56.31 122 ALA A N 1
ATOM 863 C CA . ALA A 1 122 ? 27.252 -0.730 44.497 1.00 56.36 122 ALA A CA 1
ATOM 864 C C . ALA A 1 122 ? 28.358 0.217 44.880 1.00 56.40 122 ALA A C 1
ATOM 865 O O . ALA A 1 122 ? 29.108 -0.078 45.766 1.00 56.42 122 ALA A O 1
ATOM 867 N N . LYS A 1 123 ? 28.398 1.404 44.279 1.00 56.44 123 LYS A N 1
ATOM 868 C CA . LYS A 1 123 ? 29.403 2.404 44.641 1.00 56.44 123 LYS A CA 1
ATOM 869 C C . LYS A 1 123 ? 28.839 3.807 44.656 1.00 56.47 123 LYS A C 1
ATOM 870 O O . LYS A 1 123 ? 29.283 4.673 43.932 1.00 56.46 123 LYS A O 1
ATOM 876 N N . THR A 1 124 ? 27.861 4.033 45.507 1.00 56.50 124 THR A N 1
ATOM 877 C CA . THR A 1 124 ? 27.264 5.345 45.588 1.00 56.52 124 THR A CA 1
ATOM 878 C C . THR A 1 124 ? 26.578 5.655 46.897 1.00 56.55 124 THR A C 1
ATOM 879 O O . THR A 1 124 ? 26.462 4.825 47.778 1.00 56.55 124 THR A O 1
ATOM 881 N N . PRO A 1 125 ? 26.130 6.892 46.974 1.00 56.56 125 PRO A N 1
ATOM 882 C CA . PRO A 1 125 ? 25.455 7.458 48.119 1.00 56.58 125 PRO A CA 1
ATOM 883 C C . PRO A 1 125 ? 24.035 6.984 48.231 1.00 56.59 125 PRO A C 1
ATOM 884 O O . PRO A 1 125 ? 23.176 7.853 48.277 1.00 56.60 125 PRO A O 1
ATOM 888 N N . GLU A 1 128 ? 19.656 8.472 44.878 1.00 46.82 128 GLU A N 1
ATOM 889 C CA . GLU A 1 128 ? 20.332 8.938 43.708 1.00 46.80 128 GLU A CA 1
ATOM 890 C C . GLU A 1 128 ? 19.317 8.997 42.620 1.00 46.76 128 GLU A C 1
ATOM 891 O O . GLU A 1 128 ? 18.187 8.623 42.802 1.00 46.77 128 GLU A O 1
ATOM 897 N N . ALA A 1 129 ? 19.740 9.451 41.465 1.00 46.68 129 ALA A N 1
ATOM 898 C CA . ALA A 1 129 ? 18.868 9.548 40.340 1.00 46.61 129 ALA A CA 1
ATOM 899 C C . ALA A 1 129 ? 19.623 9.018 39.172 1.00 46.55 129 ALA A C 1
ATOM 900 O O . ALA A 1 129 ? 20.813 9.116 39.120 1.00 46.55 129 ALA A O 1
ATOM 902 N N . LEU A 1 130 ? 18.920 8.437 38.229 1.00 46.46 130 LEU A N 1
ATOM 903 C CA . LEU A 1 130 ? 19.573 7.876 37.073 1.00 46.39 130 LEU A CA 1
ATOM 904 C C . LEU A 1 130 ? 18.982 8.473 35.843 1.00 46.31 130 LEU A C 1
ATOM 905 O O . LEU A 1 130 ? 17.808 8.715 35.775 1.00 46.31 130 LEU A O 1
ATOM 910 N N . ALA A 1 131 ? 19.810 8.733 34.859 1.00 46.22 131 ALA A N 1
ATOM 911 C CA . ALA A 1 131 ? 19.299 9.284 33.637 1.00 46.13 131 ALA A CA 1
ATOM 912 C C . ALA A 1 131 ? 19.636 8.292 32.580 1.00 46.06 131 ALA A C 1
ATOM 913 O O . ALA A 1 131 ? 20.764 7.859 32.494 1.00 46.06 131 ALA A O 1
ATOM 915 N N . VAL A 1 132 ? 18.639 7.930 31.784 1.00 45.95 132 VAL A N 1
ATOM 916 C CA . VAL A 1 132 ? 18.799 6.983 30.706 1.00 45.87 132 VAL A CA 1
ATOM 917 C C . VAL A 1 132 ? 18.771 7.723 29.394 1.00 45.80 132 VAL A C 1
ATOM 918 O O . VAL A 1 132 ? 17.845 8.424 29.107 1.00 45.79 132 VAL A O 1
ATOM 930 N N . ILE A 1 134 ? 19.879 7.746 25.068 1.00 45.55 134 ILE A N 1
ATOM 931 C CA . ILE A 1 134 ? 20.143 6.980 23.882 1.00 45.50 134 ILE A CA 1
ATOM 932 C C . ILE A 1 134 ? 21.122 7.692 23.003 1.00 45.47 134 ILE A C 1
ATOM 933 O O . ILE A 1 134 ? 21.002 8.864 22.817 1.00 45.48 134 ILE A O 1
ATOM 938 N N . PRO A 1 135 ? 22.071 6.984 22.425 1.00 45.45 135 PRO A N 1
ATOM 939 C CA . PRO A 1 135 ? 23.030 7.635 21.576 1.00 45.43 135 PRO A CA 1
ATOM 940 C C . PRO A 1 135 ? 22.262 8.229 20.433 1.00 45.43 135 PRO A C 1
ATOM 941 O O . PRO A 1 135 ? 21.248 7.717 20.103 1.00 45.44 135 PRO A O 1
ATOM 945 N N . LYS A 1 136 ? 22.752 9.310 19.872 1.00 45.40 136 LYS A N 1
ATOM 946 C CA . LYS A 1 136 ? 22.115 9.990 18.789 1.00 45.38 136 LYS A CA 1
ATOM 947 C C . LYS A 1 136 ? 22.113 9.195 17.532 1.00 45.31 136 LYS A C 1
ATOM 948 O O . LYS A 1 136 ? 21.321 9.397 16.664 1.00 45.30 136 LYS A O 1
ATOM 954 N N . GLU A 1 137 ? 23.034 8.289 17.424 1.00 45.21 137 GLU A N 1
ATOM 955 C CA . GLU A 1 137 ? 23.104 7.504 16.249 1.00 45.18 137 GLU A CA 1
ATOM 956 C C . GLU A 1 137 ? 21.841 6.703 16.102 1.00 45.09 137 GLU A C 1
ATOM 957 O O . GLU A 1 137 ? 21.333 6.589 15.026 1.00 45.08 137 GLU A O 1
ATOM 963 N N . LYS A 1 138 ? 21.360 6.137 17.201 1.00 45.00 138 LYS A N 1
ATOM 964 C CA . LYS A 1 138 ? 20.113 5.386 17.308 1.00 44.90 138 LYS A CA 1
ATOM 965 C C . LYS A 1 138 ? 18.803 6.131 17.191 1.00 44.83 138 LYS A C 1
ATOM 966 O O . LYS A 1 138 ? 17.880 5.622 16.644 1.00 44.84 138 LYS A O 1
ATOM 972 N N . TYR A 1 139 ? 18.728 7.325 17.738 1.00 44.73 139 TYR A N 1
ATOM 973 C CA . TYR A 1 139 ? 17.523 8.135 17.779 1.00 44.64 139 TYR A CA 1
ATOM 974 C C . TYR A 1 139 ? 17.496 9.197 16.722 1.00 44.64 139 TYR A C 1
ATOM 975 O O . TYR A 1 139 ? 18.417 9.945 16.611 1.00 44.69 139 TYR A O 1
ATOM 984 N N . PRO A 1 140 ? 16.417 9.301 15.974 1.00 44.62 140 PRO A N 1
ATOM 985 C CA . PRO A 1 140 ? 16.296 10.267 14.897 1.00 44.60 140 PRO A CA 1
ATOM 986 C C . PRO A 1 140 ? 15.324 11.359 15.150 1.00 44.57 140 PRO A C 1
ATOM 987 O O . PRO A 1 140 ? 14.356 11.142 15.797 1.00 44.58 140 PRO A O 1
ATOM 991 N N . ASN A 1 141 ? 15.576 12.525 14.610 1.00 44.53 141 ASN A N 1
ATOM 992 C CA . ASN A 1 141 ? 14.696 13.632 14.800 1.00 44.49 141 ASN A CA 1
ATOM 993 C C . ASN A 1 141 ? 14.469 13.887 16.225 1.00 44.47 141 ASN A C 1
ATOM 994 O O . ASN A 1 141 ? 13.348 14.028 16.634 1.00 44.46 141 ASN A O 1
ATOM 999 N N . PRO A 1 142 ? 15.550 13.972 16.987 1.00 44.47 142 PRO A N 1
ATOM 1000 C CA . PRO A 1 142 ? 15.477 14.209 18.415 1.00 44.48 142 PRO A CA 1
ATOM 1001 C C . PRO A 1 142 ? 15.207 15.605 18.799 1.00 44.51 142 PRO A C 1
ATOM 1002 O O . PRO A 1 142 ? 15.877 16.508 18.423 1.00 44.51 142 PRO A O 1
ATOM 1006 N N . SER A 1 143 ? 14.199 15.770 19.599 1.00 44.56 143 SER A N 1
ATOM 1007 C CA . SER A 1 143 ? 13.862 17.051 20.086 1.00 44.64 143 SER A CA 1
ATOM 1008 C C . SER A 1 143 ? 14.984 17.615 20.947 1.00 44.70 143 SER A C 1
ATOM 1009 O O . SER A 1 143 ? 15.270 18.786 20.880 1.00 44.71 143 SER A O 1
ATOM 1012 N N . ILE A 1 144 ? 15.617 16.779 21.751 1.00 44.74 144 ILE A N 1
ATOM 1013 C CA . ILE A 1 144 ? 16.694 17.209 22.591 1.00 44.79 144 ILE A CA 1
ATOM 1014 C C . ILE A 1 144 ? 17.873 16.342 22.387 1.00 44.86 144 ILE A C 1
ATOM 1015 O O . ILE A 1 144 ? 17.736 15.173 22.360 1.00 44.84 144 ILE A O 1
ATOM 1020 N N . ASP A 1 145 ? 19.048 16.924 22.277 1.00 44.96 145 ASP A N 1
ATOM 1021 C CA . ASP A 1 145 ? 20.271 16.168 22.134 1.00 45.03 145 ASP A CA 1
ATOM 1022 C C . ASP A 1 145 ? 21.286 16.784 23.065 1.00 45.10 145 ASP A C 1
ATOM 1023 O O . ASP A 1 145 ? 21.693 17.849 22.800 1.00 45.09 145 ASP A O 1
ATOM 1028 N N . PHE A 1 146 ? 21.694 16.144 24.152 1.00 45.23 146 PHE A N 1
ATOM 1029 C CA . PHE A 1 146 ? 22.675 16.750 25.039 1.00 45.33 146 PHE A CA 1
ATOM 1030 C C . PHE A 1 146 ? 24.046 16.222 24.759 1.00 45.39 146 PHE A C 1
ATOM 1031 O O . PHE A 1 146 ? 24.455 15.288 25.355 1.00 45.38 146 PHE A O 1
ATOM 1039 N N . ASN A 1 147 ? 24.745 16.879 23.859 1.00 45.48 147 ASN A N 1
ATOM 1040 C CA . ASN A 1 147 ? 26.086 16.542 23.445 1.00 45.54 147 ASN A CA 1
ATOM 1041 C C . ASN A 1 147 ? 26.124 15.139 22.929 1.00 45.55 147 ASN A C 1
ATOM 1042 O O . ASN A 1 147 ? 27.028 14.379 23.191 1.00 45.52 147 ASN A O 1
ATOM 1047 N N . GLY A 1 148 ? 25.110 14.817 22.159 1.00 45.61 148 GLY A N 1
ATOM 1048 C CA . GLY A 1 148 ? 24.987 13.518 21.557 1.00 45.65 148 GLY A CA 1
ATOM 1049 C C . GLY A 1 148 ? 24.220 12.442 22.258 1.00 45.69 148 GLY A C 1
ATOM 1050 O O . GLY A 1 148 ? 24.233 11.351 21.808 1.00 45.71 148 GLY A O 1
ATOM 1051 N N . LEU A 1 149 ? 23.547 12.755 23.343 1.00 45.75 149 LEU A N 1
ATOM 1052 C CA . LEU A 1 149 ? 22.780 11.788 24.061 1.00 45.78 149 LEU A CA 1
ATOM 1053 C C . LEU A 1 149 ? 21.409 12.274 24.072 1.00 45.80 149 LEU A C 1
ATOM 1054 O O . LEU A 1 149 ? 21.198 13.401 24.317 1.00 45.78 149 LEU A O 1
ATOM 1059 N N . VAL A 1 150 ? 20.470 11.405 23.801 1.00 45.85 150 VAL A N 1
ATOM 1060 C CA . VAL A 1 150 ? 19.111 11.803 23.786 1.00 45.92 150 VAL A CA 1
ATOM 1061 C C . VAL A 1 150 ? 18.413 11.167 24.916 1.00 45.99 150 VAL A C 1
ATOM 1062 O O . VAL A 1 150 ? 18.494 9.990 25.109 1.00 45.99 150 VAL A O 1
ATOM 1066 N N . PRO A 1 151 ? 17.727 11.994 25.668 1.00 46.06 151 PRO A N 1
ATOM 1067 C CA . PRO A 1 151 ? 16.979 11.571 26.820 1.00 46.15 151 PRO A CA 1
ATOM 1068 C C . PRO A 1 151 ? 15.871 10.605 26.470 1.00 46.25 151 PRO A C 1
ATOM 1069 O O . PRO A 1 151 ? 15.111 10.835 25.577 1.00 46.25 151 PRO A O 1
ATOM 1073 N N . ALA A 1 152 ? 15.751 9.523 27.206 1.00 46.41 152 ALA A N 1
ATOM 1074 C CA . ALA A 1 152 ? 14.702 8.567 26.944 1.00 46.54 152 ALA A CA 1
ATOM 1075 C C . ALA A 1 152 ? 13.442 8.781 27.739 1.00 46.66 152 ALA A C 1
ATOM 1076 O O . ALA A 1 152 ? 12.505 8.082 27.565 1.00 46.67 152 ALA A O 1
ATOM 1078 N N . ASP A 1 153 ? 13.426 9.755 28.611 1.00 46.81 153 ASP A N 1
ATOM 1079 C CA . ASP A 1 153 ? 12.284 10.012 29.438 1.00 46.97 153 ASP A CA 1
ATOM 1080 C C . ASP A 1 153 ? 11.994 8.868 30.389 1.00 47.11 153 ASP A C 1
ATOM 1081 O O . ASP A 1 153 ? 10.889 8.654 30.780 1.00 47.14 153 ASP A O 1
ATOM 1086 N N . ILE A 1 154 ? 13.026 8.145 30.769 1.00 47.26 154 ILE A N 1
ATOM 1087 C CA . ILE A 1 154 ? 12.926 7.096 31.733 1.00 47.42 154 ILE A CA 1
ATOM 1088 C C . ILE A 1 154 ? 14.007 7.422 32.728 1.00 47.56 154 ILE A C 1
ATOM 1089 O O . ILE A 1 154 ? 15.154 7.509 32.349 1.00 47.58 154 ILE A O 1
ATOM 1094 N N . ASN A 1 155 ? 13.664 7.616 33.992 1.00 47.73 155 ASN A N 1
ATOM 1095 C CA . ASN A 1 155 ? 14.659 7.916 35.009 1.00 47.90 155 ASN A CA 1
ATOM 1096 C C . ASN A 1 155 ? 14.402 7.221 36.313 1.00 48.02 155 ASN A C 1
ATOM 1097 O O . ASN A 1 155 ? 13.297 6.972 36.664 1.00 48.04 155 ASN A O 1
ATOM 1102 N N . VAL A 1 156 ? 15.465 6.938 37.027 1.00 48.17 156 VAL A N 1
ATOM 1103 C CA . VAL A 1 156 ? 15.430 6.331 38.319 1.00 48.32 156 VAL A CA 1
ATOM 1104 C C . VAL A 1 156 ? 15.661 7.467 39.288 1.00 48.47 156 VAL A C 1
ATOM 1105 O O . VAL A 1 156 ? 16.423 8.365 39.045 1.00 48.47 156 VAL A O 1
ATOM 1109 N N . VAL A 1 157 ? 14.973 7.410 40.399 1.00 48.64 157 VAL A N 1
ATOM 1110 C CA . VAL A 1 157 ? 15.034 8.448 41.382 1.00 48.79 157 VAL A CA 1
ATOM 1111 C C . VAL A 1 157 ? 14.842 7.962 42.787 1.00 48.92 157 VAL A C 1
ATOM 1112 O O . VAL A 1 157 ? 14.382 6.873 43.004 1.00 48.94 157 VAL A O 1
ATOM 1116 N N . SER A 1 158 ? 15.192 8.799 43.750 1.00 49.08 158 SER A N 1
ATOM 1117 C CA . SER A 1 158 ? 15.082 8.489 45.170 1.00 49.22 158 SER A CA 1
ATOM 1118 C C . SER A 1 158 ? 13.982 9.330 45.726 1.00 49.37 158 SER A C 1
ATOM 1119 O O . SER A 1 158 ? 13.646 10.331 45.168 1.00 49.37 158 SER A O 1
ATOM 1122 N N . PRO A 1 159 ? 13.401 8.948 46.834 1.00 49.52 159 PRO A N 1
ATOM 1123 C CA . PRO A 1 159 ? 12.293 9.736 47.350 1.00 49.66 159 PRO A CA 1
ATOM 1124 C C . PRO A 1 159 ? 12.719 10.920 48.202 1.00 49.81 159 PRO A C 1
ATOM 1125 O O . PRO A 1 159 ? 12.783 10.823 49.399 1.00 49.81 159 PRO A O 1
ATOM 1129 N N . LYS A 1 160 ? 12.988 12.038 47.530 1.00 49.98 160 LYS A N 1
ATOM 1130 C CA . LYS A 1 160 ? 13.392 13.301 48.119 1.00 50.13 160 LYS A CA 1
ATOM 1131 C C . LYS A 1 160 ? 12.810 14.464 47.343 1.00 50.23 160 LYS A C 1
ATOM 1132 O O . LYS A 1 160 ? 12.361 14.319 46.236 1.00 50.22 160 LYS A O 1
ATOM 1138 N N . HIS A 1 161 ? 12.819 15.638 47.937 1.00 50.35 161 HIS A N 1
ATOM 1139 C CA . HIS A 1 161 ? 12.318 16.805 47.267 1.00 50.43 161 HIS A CA 1
ATOM 1140 C C . HIS A 1 161 ? 13.449 17.779 46.893 1.00 50.47 161 HIS A C 1
ATOM 1141 O O . HIS A 1 161 ? 13.216 18.794 46.256 1.00 50.48 161 HIS A O 1
ATOM 1148 N N . GLY A 1 162 ? 14.678 17.444 47.280 1.00 50.52 162 GLY A N 1
ATOM 1149 C CA . GLY A 1 162 ? 15.865 18.247 47.008 1.00 50.58 162 GLY A CA 1
ATOM 1150 C C . GLY A 1 162 ? 16.826 17.806 45.924 1.00 50.62 162 GLY A C 1
ATOM 1151 O O . GLY A 1 162 ? 16.410 17.442 44.871 1.00 50.61 162 GLY A O 1
ATOM 1152 N N . TYR A 1 163 ? 18.118 17.854 46.209 1.00 50.68 163 TYR A N 1
ATOM 1153 C CA . TYR A 1 163 ? 19.137 17.480 45.237 1.00 50.74 163 TYR A CA 1
ATOM 1154 C C . TYR A 1 163 ? 19.531 16.051 45.189 1.00 50.81 163 TYR A C 1
ATOM 1155 O O . TYR A 1 163 ? 19.574 15.394 46.183 1.00 50.84 163 TYR A O 1
ATOM 1164 N N . GLN A 1 164 ? 19.831 15.583 43.995 1.00 50.89 164 GLN A N 1
ATOM 1165 C CA . GLN A 1 164 ? 20.232 14.225 43.800 1.00 50.97 164 GLN A CA 1
ATOM 1166 C C . GLN A 1 164 ? 21.412 14.110 42.892 1.00 51.00 164 GLN A C 1
ATOM 1167 O O . GLN A 1 164 ? 21.526 14.815 41.921 1.00 50.99 164 GLN A O 1
ATOM 1173 N N . LYS A 1 165 ? 22.272 13.169 43.211 1.00 51.07 165 LYS A N 1
ATOM 1174 C CA . LYS A 1 165 ? 23.445 12.902 42.439 1.00 51.15 165 LYS A CA 1
ATOM 1175 C C . LYS A 1 165 ? 22.999 11.973 41.349 1.00 51.19 165 LYS A C 1
ATOM 1176 O O . LYS A 1 165 ? 22.738 10.821 41.608 1.00 51.22 165 LYS A O 1
ATOM 1182 N N . GLU A 1 166 ? 22.919 12.487 40.124 1.00 51.22 166 GLU A N 1
ATOM 1183 C CA . GLU A 1 166 ? 22.427 11.758 38.977 1.00 51.24 166 GLU A CA 1
ATOM 1184 C C . GLU A 1 166 ? 23.486 11.260 38.070 1.00 51.27 166 GLU A C 1
ATOM 1185 O O . GLU A 1 166 ? 24.316 11.996 37.629 1.00 51.28 166 GLU A O 1
ATOM 1191 N N . GLU A 1 167 ? 23.415 9.981 37.778 1.00 51.29 167 GLU A N 1
ATOM 1192 C CA . GLU A 1 167 ? 24.311 9.305 36.882 1.00 51.30 167 GLU A CA 1
ATOM 1193 C C . GLU A 1 167 ? 23.679 9.151 35.517 1.00 51.30 167 GLU A C 1
ATOM 1194 O O . GLU A 1 167 ? 22.562 9.520 35.313 1.00 51.31 167 GLU A O 1
ATOM 1200 N N . ILE A 1 168 ? 24.389 8.589 34.573 1.00 51.28 168 ILE A N 1
ATOM 1201 C CA . ILE A 1 168 ? 23.836 8.472 33.268 1.00 51.26 168 ILE A CA 1
ATOM 1202 C C . ILE A 1 168 ? 23.963 7.073 32.785 1.00 51.25 168 ILE A C 1
ATOM 1203 O O . ILE A 1 168 ? 24.986 6.493 32.945 1.00 51.25 168 ILE A O 1
ATOM 1216 N N . VAL A 1 170 ? 23.525 4.457 29.403 1.00 51.10 170 VAL A N 1
ATOM 1217 C CA . VAL A 1 170 ? 23.444 4.433 27.954 1.00 51.04 170 VAL A CA 1
ATOM 1218 C C . VAL A 1 170 ? 23.019 3.112 27.361 1.00 50.98 170 VAL A C 1
ATOM 1219 O O . VAL A 1 170 ? 23.527 2.101 27.720 1.00 51.00 170 VAL A O 1
ATOM 1223 N N . ILE A 1 171 ? 22.067 3.156 26.446 1.00 50.92 171 ILE A N 1
ATOM 1224 C CA . ILE A 1 171 ? 21.552 1.980 25.794 1.00 50.85 171 ILE A CA 1
ATOM 1225 C C . ILE A 1 171 ? 21.496 2.164 24.321 1.00 50.78 171 ILE A C 1
ATOM 1226 O O . ILE A 1 171 ? 21.135 3.188 23.867 1.00 50.77 171 ILE A O 1
ATOM 1231 N N . ASP A 1 172 ? 21.842 1.150 23.564 1.00 50.70 172 ASP A N 1
ATOM 1232 C CA . ASP A 1 172 ? 21.830 1.253 22.121 1.00 50.64 172 ASP A CA 1
ATOM 1233 C C . ASP A 1 172 ? 20.480 0.993 21.551 1.00 50.55 172 ASP A C 1
ATOM 1234 O O . ASP A 1 172 ? 20.304 1.060 20.367 1.00 50.58 172 ASP A O 1
ATOM 1239 N N . GLU A 1 173 ? 19.525 0.679 22.395 1.00 50.43 173 GLU A N 1
ATOM 1240 C CA . GLU A 1 173 ? 18.173 0.419 21.978 1.00 50.30 173 GLU A CA 1
ATOM 1241 C C . GLU A 1 173 ? 17.511 1.727 21.869 1.00 50.16 173 GLU A C 1
ATOM 1242 O O . GLU A 1 173 ? 17.942 2.619 22.461 1.00 50.13 173 GLU A O 1
ATOM 1248 N N . LEU A 1 174 ? 16.436 1.825 21.121 1.00 50.02 174 LEU A N 1
ATOM 1249 C CA . LEU A 1 174 ? 15.721 3.061 20.948 1.00 49.86 174 LEU A CA 1
ATOM 1250 C C . LEU A 1 174 ? 14.347 3.082 21.545 1.00 49.76 174 LEU A C 1
ATOM 1251 O O . LEU A 1 174 ? 13.519 2.302 21.219 1.00 49.76 174 LEU A O 1
ATOM 1256 N N . ILE A 1 175 ? 14.102 4.024 22.416 1.00 49.62 175 ILE A N 1
ATOM 1257 C CA . ILE A 1 175 ? 12.792 4.205 22.974 1.00 49.50 175 ILE A CA 1
ATOM 1258 C C . ILE A 1 175 ? 12.469 5.599 22.528 1.00 49.42 175 ILE A C 1
ATOM 1259 O O . ILE A 1 175 ? 13.137 6.532 22.850 1.00 49.41 175 ILE A O 1
ATOM 1264 N N . PHE A 1 176 ? 11.426 5.708 21.759 1.00 49.29 176 PHE A N 1
ATOM 1265 C CA . PHE A 1 176 ? 11.038 6.938 21.205 1.00 49.17 176 PHE A CA 1
ATOM 1266 C C . PHE A 1 176 ? 9.882 7.519 21.956 1.00 49.13 176 PHE A C 1
ATOM 1267 O O . PHE A 1 176 ? 9.011 6.823 22.336 1.00 49.14 176 PHE A O 1
ATOM 1275 N N . ASN A 1 177 ? 9.896 8.817 22.180 1.00 49.05 177 ASN A N 1
ATOM 1276 C CA . ASN A 1 177 ? 8.811 9.479 22.835 1.00 48.99 177 ASN A CA 1
ATOM 1277 C C . ASN A 1 177 ? 8.193 10.441 21.838 1.00 48.98 177 ASN A C 1
ATOM 1278 O O . ASN A 1 177 ? 8.824 10.948 20.964 1.00 48.96 177 ASN A O 1
ATOM 1283 N N . ILE A 1 178 ? 6.921 10.677 21.962 1.00 48.93 178 ILE A N 1
ATOM 1284 C CA . ILE A 1 178 ? 6.237 11.491 21.023 1.00 48.88 178 ILE A CA 1
ATOM 1285 C C . ILE A 1 178 ? 5.947 12.848 21.492 1.00 48.85 178 ILE A C 1
ATOM 1286 O O . ILE A 1 178 ? 5.329 13.025 22.482 1.00 48.85 178 ILE A O 1
ATOM 1291 N N . ASN A 1 179 ? 6.387 13.844 20.779 1.00 48.81 179 ASN A N 1
ATOM 1292 C CA . ASN A 1 179 ? 6.049 15.154 21.220 1.00 48.78 179 ASN A CA 1
ATOM 1293 C C . ASN A 1 179 ? 5.241 15.876 20.177 1.00 48.79 179 ASN A C 1
ATOM 1294 O O . ASN A 1 179 ? 4.530 16.791 20.475 1.00 48.78 179 ASN A O 1
ATOM 1299 N N . THR A 1 180 ? 5.371 15.416 18.945 1.00 48.81 180 THR A N 1
ATOM 1300 C CA . THR A 1 180 ? 4.753 16.004 17.773 1.00 48.83 180 THR A CA 1
ATOM 1301 C C . THR A 1 180 ? 3.944 15.024 17.005 1.00 48.82 180 THR A C 1
ATOM 1302 O O . THR A 1 180 ? 4.041 13.860 17.215 1.00 48.81 180 THR A O 1
ATOM 1306 N N . LYS A 1 181 ? 3.166 15.531 16.064 1.00 48.81 181 LYS A N 1
ATOM 1307 C CA . LYS A 1 181 ? 2.362 14.716 15.163 1.00 48.78 181 LYS A CA 1
ATOM 1308 C C . LYS A 1 181 ? 3.174 13.841 14.206 1.00 48.75 181 LYS A C 1
ATOM 1309 O O . LYS A 1 181 ? 2.779 12.732 13.865 1.00 48.77 181 LYS A O 1
ATOM 1315 N N . ASP A 1 182 ? 4.302 14.368 13.757 1.00 48.70 182 ASP A N 1
ATOM 1316 C CA . ASP A 1 182 ? 5.194 13.653 12.896 1.00 48.63 182 ASP A CA 1
ATOM 1317 C C . ASP A 1 182 ? 5.778 12.602 13.736 1.00 48.57 182 ASP A C 1
ATOM 1318 O O . ASP A 1 182 ? 6.219 11.606 13.285 1.00 48.58 182 ASP A O 1
ATOM 1323 N N . ASP A 1 183 ? 5.812 12.871 15.003 1.00 48.49 183 ASP A N 1
ATOM 1324 C CA . ASP A 1 183 ? 6.384 11.974 15.943 1.00 48.42 183 ASP A CA 1
ATOM 1325 C C . ASP A 1 183 ? 5.584 10.711 15.896 1.00 48.37 183 ASP A C 1
ATOM 1326 O O . ASP A 1 183 ? 6.086 9.648 16.025 1.00 48.34 183 ASP A O 1
ATOM 1331 N N . LEU A 1 184 ? 4.293 10.874 15.724 1.00 48.31 184 LEU A N 1
ATOM 1332 C CA . LEU A 1 184 ? 3.332 9.807 15.634 1.00 48.24 184 LEU A CA 1
ATOM 1333 C C . LEU A 1 184 ? 3.542 8.936 14.432 1.00 48.20 184 LEU A C 1
ATOM 1334 O O . LEU A 1 184 ? 3.273 7.761 14.473 1.00 48.16 184 LEU A O 1
ATOM 1339 N N . LYS A 1 185 ? 3.971 9.512 13.330 1.00 48.18 185 LYS A N 1
ATOM 1340 C CA . LYS A 1 185 ? 4.149 8.712 12.167 1.00 48.16 185 LYS A CA 1
ATOM 1341 C C . LYS A 1 185 ? 5.215 7.713 12.445 1.00 48.16 185 LYS A C 1
ATOM 1342 O O . LYS A 1 185 ? 5.102 6.568 12.109 1.00 48.14 185 LYS A O 1
ATOM 1348 N N . LEU A 1 186 ? 6.283 8.199 13.035 1.00 48.18 186 LEU A N 1
ATOM 1349 C CA . LEU A 1 186 ? 7.425 7.407 13.381 1.00 48.19 186 LEU A CA 1
ATOM 1350 C C . LEU A 1 186 ? 7.075 6.417 14.401 1.00 48.19 186 LEU A C 1
ATOM 1351 O O . LEU A 1 186 ? 7.551 5.324 14.380 1.00 48.21 186 LEU A O 1
ATOM 1356 N N . ALA A 1 187 ? 6.241 6.811 15.328 1.00 48.20 187 ALA A N 1
ATOM 1357 C CA . ALA A 1 187 ? 5.834 5.893 16.349 1.00 48.22 187 ALA A CA 1
ATOM 1358 C C . ALA A 1 187 ? 5.122 4.714 15.706 1.00 48.25 187 ALA A C 1
ATOM 1359 O O . ALA A 1 187 ? 5.397 3.587 16.014 1.00 48.23 187 ALA A O 1
ATOM 1361 N N . GLU A 1 188 ? 4.194 4.971 14.806 1.00 48.28 188 GLU A N 1
ATOM 1362 C CA . GLU A 1 188 ? 3.500 3.904 14.113 1.00 48.32 188 GLU A CA 1
ATOM 1363 C C . GLU A 1 188 ? 4.470 3.148 13.256 1.00 48.37 188 GLU A C 1
ATOM 1364 O O . GLU A 1 188 ? 4.389 1.958 13.125 1.00 48.38 188 GLU A O 1
ATOM 1374 N N . LEU A 1 190 ? 7.170 2.457 14.000 1.00 48.46 190 LEU A N 1
ATOM 1375 C CA . LEU A 1 190 ? 7.831 1.578 14.924 1.00 48.45 190 LEU A CA 1
ATOM 1376 C C . LEU A 1 190 ? 6.729 0.905 15.615 1.00 48.45 190 LEU A C 1
ATOM 1377 O O . LEU A 1 190 ? 5.998 1.540 16.314 1.00 48.48 190 LEU A O 1
ATOM 1382 N N . LEU A 1 191 ? 6.599 -0.381 15.421 1.00 48.44 191 LEU A N 1
ATOM 1383 C CA . LEU A 1 191 ? 5.502 -1.095 15.996 1.00 48.43 191 LEU A CA 1
ATOM 1384 C C . LEU A 1 191 ? 5.031 -2.131 14.970 1.00 48.46 191 LEU A C 1
ATOM 1385 O O . LEU A 1 191 ? 5.600 -2.270 13.875 1.00 48.47 191 LEU A O 1
ATOM 1398 N N . ASP B 1 2 ? 0.547 -9.368 79.536 1.00 38.26 2 ASP B N 1
ATOM 1399 C CA . ASP B 1 2 ? 1.342 -8.443 78.802 1.00 38.32 2 ASP B CA 1
ATOM 1400 C C . ASP B 1 2 ? 1.947 -9.213 77.678 1.00 38.34 2 ASP B C 1
ATOM 1401 O O . ASP B 1 2 ? 1.664 -10.365 77.541 1.00 38.34 2 ASP B O 1
ATOM 1406 N N . ALA B 1 3 ? 2.787 -8.589 76.873 1.00 38.35 3 ALA B N 1
ATOM 1407 C CA . ALA B 1 3 ? 3.385 -9.300 75.768 1.00 38.37 3 ALA B CA 1
ATOM 1408 C C . ALA B 1 3 ? 4.827 -9.024 75.624 1.00 38.39 3 ALA B C 1
ATOM 1409 O O . ALA B 1 3 ? 5.299 -8.050 76.059 1.00 38.40 3 ALA B O 1
ATOM 1411 N N . LEU B 1 4 ? 5.543 -9.901 74.984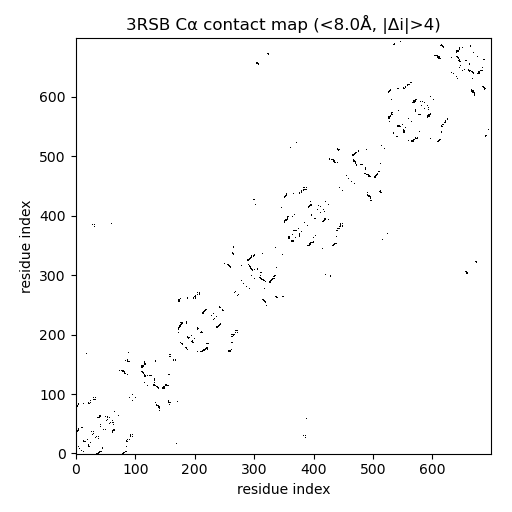 1.00 38.43 4 LEU B N 1
ATOM 1412 C CA . LEU B 1 4 ? 6.931 -9.645 74.780 1.00 38.46 4 LEU B CA 1
ATOM 1413 C C . LEU B 1 4 ? 7.232 -9.935 73.361 1.00 38.49 4 LEU B C 1
ATOM 1414 O O . LEU B 1 4 ? 6.869 -10.926 72.887 1.00 38.47 4 LEU B O 1
ATOM 1419 N N . ILE B 1 5 ? 7.897 -9.053 72.674 1.00 38.57 5 ILE B N 1
ATOM 1420 C CA . ILE B 1 5 ? 8.198 -9.318 71.308 1.00 38.65 5 ILE B CA 1
ATOM 1421 C C . ILE B 1 5 ? 9.644 -9.545 71.229 1.00 38.74 5 ILE B C 1
ATOM 1422 O O . ILE B 1 5 ? 10.389 -8.692 71.547 1.00 38.74 5 ILE B O 1
ATOM 1435 N N . ALA B 1 7 ? 12.933 -9.402 69.638 1.00 39.40 7 ALA B N 1
ATOM 1436 C CA . ALA B 1 7 ? 13.605 -8.733 68.561 1.00 39.64 7 ALA B CA 1
ATOM 1437 C C . ALA B 1 7 ? 15.145 -8.644 68.685 1.00 39.84 7 ALA B C 1
ATOM 1438 O O . ALA B 1 7 ? 15.722 -7.644 68.369 1.00 39.85 7 ALA B O 1
ATOM 1440 N N . GLY B 1 8 ? 15.814 -9.680 69.153 1.00 40.05 8 GLY B N 1
ATOM 1441 C CA . GLY B 1 8 ? 17.251 -9.628 69.308 1.00 40.31 8 GLY B CA 1
ATOM 1442 C C . GLY B 1 8 ? 18.186 -10.252 68.313 1.00 40.51 8 GLY B C 1
ATOM 1443 O O . GLY B 1 8 ? 19.380 -10.134 68.476 1.00 40.57 8 GLY B O 1
ATOM 1444 N N . GLY B 1 9 ? 17.600 -10.912 67.324 1.00 40.67 9 GLY B N 1
ATOM 1445 C CA . GLY B 1 9 ? 18.211 -11.673 66.244 1.00 40.86 9 GLY B CA 1
ATOM 1446 C C . GLY B 1 9 ? 18.902 -11.083 65.055 1.00 41.01 9 GLY B C 1
ATOM 1447 O O . GLY B 1 9 ? 18.758 -9.937 64.730 1.00 41.02 9 GLY B O 1
ATOM 1448 N N . LYS B 1 10 ? 19.667 -11.917 64.392 1.00 41.20 10 LYS B N 1
ATOM 1449 C CA . LYS B 1 10 ? 20.440 -11.476 63.266 1.00 41.40 10 LYS B CA 1
ATOM 1450 C C . LYS B 1 10 ? 19.824 -11.598 61.915 1.00 41.52 10 LYS B C 1
ATOM 1451 O O . LYS B 1 10 ? 20.420 -11.273 60.950 1.00 41.53 10 LYS B O 1
ATOM 1457 N N . GLY B 1 11 ? 18.636 -12.112 61.812 1.00 41.66 11 GLY B N 1
ATOM 1458 C CA . GLY B 1 11 ? 18.059 -12.089 60.510 1.00 41.81 11 GLY B CA 1
ATOM 1459 C C . GLY B 1 11 ? 19.041 -12.530 59.512 1.00 41.92 11 GLY B C 1
ATOM 1460 O O . GLY B 1 11 ? 19.288 -11.855 58.571 1.00 41.93 11 GLY B O 1
ATOM 1461 N N . THR B 1 12 ? 19.605 -13.691 59.718 1.00 42.05 12 THR B N 1
ATOM 1462 C CA . THR B 1 12 ? 20.602 -14.185 58.791 1.00 42.17 12 THR B CA 1
ATOM 1463 C C . THR B 1 12 ? 20.132 -14.457 57.404 1.00 42.25 12 THR B C 1
ATOM 1464 O O . THR B 1 12 ? 20.795 -14.164 56.464 1.00 42.25 12 THR B O 1
ATOM 1468 N N . ARG B 1 13 ? 18.972 -15.027 57.274 1.00 42.36 13 ARG B N 1
ATOM 1469 C CA . ARG B 1 13 ? 18.479 -15.333 55.974 1.00 42.50 13 ARG B CA 1
ATOM 1470 C C . ARG B 1 13 ? 18.162 -14.099 55.183 1.00 42.63 13 ARG B C 1
ATOM 1471 O O . ARG B 1 13 ? 17.921 -14.171 54.015 1.00 42.67 13 ARG B O 1
ATOM 1487 N N . GLY B 1 15 ? 20.378 -11.470 55.120 1.00 43.01 15 GLY B N 1
ATOM 1488 C CA . GLY B 1 15 ? 21.599 -10.723 54.972 1.00 43.06 15 GLY B CA 1
ATOM 1489 C C . GLY B 1 15 ? 22.110 -10.134 56.257 1.00 43.10 15 GLY B C 1
ATOM 1490 O O . GLY B 1 15 ? 23.014 -9.318 56.265 1.00 43.12 15 GLY B O 1
ATOM 1491 N N . GLY B 1 16 ? 21.531 -10.567 57.357 1.00 43.14 16 GLY B N 1
ATOM 1492 C CA . GLY B 1 16 ? 21.924 -10.087 58.657 1.00 43.17 16 GLY B CA 1
ATOM 1493 C C . GLY B 1 16 ? 21.262 -8.818 59.129 1.00 43.21 16 GLY B C 1
ATOM 1494 O O . GLY B 1 16 ? 21.610 -8.259 60.151 1.00 43.24 16 GLY B O 1
ATOM 1495 N N . VAL B 1 17 ? 20.267 -8.368 58.405 1.00 43.19 17 VAL B N 1
ATOM 1496 C CA . VAL B 1 17 ? 19.583 -7.149 58.754 1.00 43.17 17 VAL B CA 1
ATOM 1497 C C . VAL B 1 17 ? 18.673 -7.227 59.929 1.00 43.14 17 VAL B C 1
ATOM 1498 O O . VAL B 1 17 ? 18.325 -8.299 60.355 1.00 43.16 17 VAL B O 1
ATOM 1502 N N . GLU B 1 18 ? 18.287 -6.057 60.430 1.00 43.08 1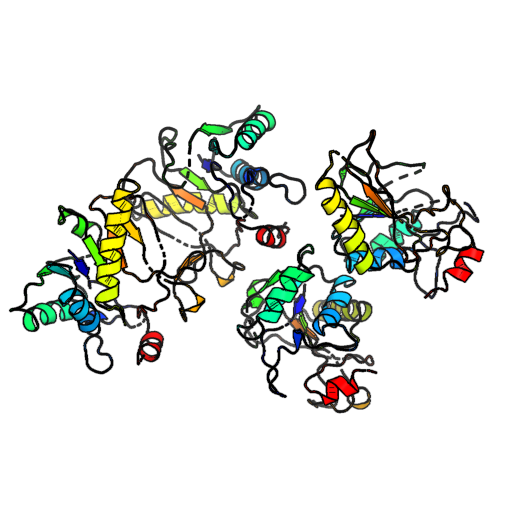8 GLU B N 1
ATOM 1503 C CA . GLU B 1 18 ? 17.392 -5.960 61.560 1.00 43.01 18 GLU B CA 1
ATOM 1504 C C . GLU B 1 18 ? 16.051 -6.125 60.939 1.00 42.94 18 GLU B C 1
ATOM 1505 O O . GLU B 1 18 ? 15.602 -5.280 60.250 1.00 42.98 18 GLU B O 1
ATOM 1511 N N . LYS B 1 19 ? 15.428 -7.255 61.184 1.00 42.82 19 LYS B N 1
ATOM 1512 C CA . LYS B 1 19 ? 14.159 -7.636 60.619 1.00 42.69 19 LYS B CA 1
ATOM 1513 C C . LYS B 1 19 ? 13.028 -6.752 60.980 1.00 42.58 19 LYS B C 1
ATOM 1514 O O . LYS B 1 19 ? 12.222 -6.401 60.179 1.00 42.63 19 LYS B O 1
ATOM 1520 N N . PRO B 1 20 ? 13.000 -6.383 62.218 1.00 42.45 20 PRO B N 1
ATOM 1521 C CA . PRO B 1 20 ? 11.956 -5.599 62.789 1.00 42.33 20 PRO B CA 1
ATOM 1522 C C . PRO B 1 20 ? 11.888 -4.385 62.011 1.00 42.21 20 PRO B C 1
ATOM 1523 O O . PRO B 1 20 ? 10.866 -3.800 61.986 1.00 42.22 20 PRO B O 1
ATOM 1527 N N . LEU B 1 21 ? 12.958 -4.004 61.365 1.00 42.09 21 LEU B N 1
ATOM 1528 C CA . LEU B 1 21 ? 12.924 -2.807 60.586 1.00 41.98 21 LEU B CA 1
ATOM 1529 C C . LEU B 1 21 ? 12.723 -2.946 59.098 1.00 41.92 21 LEU B C 1
ATOM 1530 O O . LEU B 1 21 ? 12.654 -1.978 58.412 1.00 41.92 21 LEU B O 1
ATOM 1535 N N . ILE B 1 22 ? 12.626 -4.142 58.581 1.00 41.84 22 ILE B N 1
ATOM 1536 C CA . ILE B 1 22 ? 12.448 -4.268 57.164 1.00 41.78 22 ILE B CA 1
ATOM 1537 C C . ILE B 1 22 ? 11.143 -3.659 56.864 1.00 41.72 22 ILE B C 1
ATOM 1538 O O . ILE B 1 22 ? 10.275 -3.796 57.641 1.00 41.73 22 ILE B O 1
ATOM 1543 N N . LYS B 1 23 ? 11.009 -2.973 55.739 1.00 41.66 23 LYS B N 1
ATOM 1544 C CA . LYS B 1 23 ? 9.768 -2.302 55.376 1.00 41.60 23 LYS B CA 1
ATOM 1545 C C . LYS B 1 23 ? 8.914 -3.027 54.364 1.00 41.55 23 LYS B C 1
ATOM 1546 O O . LYS B 1 23 ? 9.358 -3.367 53.300 1.00 41.55 23 LYS B O 1
ATOM 1552 N N . LEU B 1 24 ? 7.661 -3.235 54.709 1.00 41.50 24 LEU B N 1
ATOM 1553 C CA . LEU B 1 24 ? 6.762 -3.888 53.819 1.00 41.44 24 LEU B CA 1
ATOM 1554 C C . LEU B 1 24 ? 5.544 -3.066 53.634 1.00 41.39 24 LEU B C 1
ATOM 1555 O O . LEU B 1 24 ? 4.788 -2.871 54.537 1.00 41.40 24 LEU B O 1
ATOM 1560 N N . CYS B 1 25 ? 5.329 -2.602 52.433 1.00 41.33 25 CYS B N 1
ATOM 1561 C CA . CYS B 1 25 ? 4.174 -1.818 52.153 1.00 41.27 25 CYS B CA 1
ATOM 1562 C C . CYS B 1 25 ? 4.340 -0.491 52.816 1.00 41.21 25 CYS B C 1
ATOM 1563 O O . CYS B 1 25 ? 3.387 0.184 53.122 1.00 41.22 25 CYS B O 1
ATOM 1566 N N . GLY B 1 26 ? 5.597 -0.140 53.015 1.00 41.12 26 GLY B N 1
ATOM 1567 C CA . GLY B 1 26 ? 6.005 1.106 53.618 1.00 41.00 26 GLY B CA 1
ATOM 1568 C C . GLY B 1 26 ? 6.078 1.264 55.102 1.00 40.93 26 GLY B C 1
ATOM 1569 O O . GLY B 1 26 ? 6.327 2.344 55.583 1.00 40.91 26 GLY B O 1
ATOM 1570 N N . ARG B 1 27 ? 5.875 0.179 55.826 1.00 40.84 27 ARG B N 1
ATOM 1571 C CA . ARG B 1 27 ? 5.892 0.195 57.247 1.00 40.74 27 ARG B CA 1
ATOM 1572 C C . ARG B 1 27 ? 6.875 -0.832 57.622 1.00 40.59 27 ARG B C 1
ATOM 1573 O O . ARG B 1 27 ? 7.132 -1.687 56.860 1.00 40.62 27 ARG B O 1
ATOM 1581 N N . CYS B 1 28 ? 7.467 -0.681 58.790 1.00 40.40 28 CYS B N 1
ATOM 1582 C CA . CYS B 1 28 ? 8.454 -1.581 59.356 1.00 40.20 28 CYS B CA 1
ATOM 1583 C C . CYS B 1 28 ? 7.760 -2.806 59.829 1.00 40.06 28 CYS B C 1
ATOM 1584 O O . CYS B 1 28 ? 6.667 -2.747 60.250 1.00 40.05 28 CYS B O 1
ATOM 1587 N N . LEU B 1 29 ? 8.416 -3.936 59.801 1.00 39.86 29 LEU B N 1
ATOM 1588 C CA . LEU B 1 29 ? 7.784 -5.181 60.187 1.00 39.65 29 LEU B CA 1
ATOM 1589 C C . LEU B 1 29 ? 7.292 -5.270 61.593 1.00 39.48 29 LEU B C 1
ATOM 1590 O O . LEU B 1 29 ? 6.336 -5.923 61.867 1.00 39.49 29 LEU B O 1
ATOM 1595 N N . ILE B 1 30 ? 7.982 -4.623 62.489 1.00 39.28 30 ILE B N 1
ATOM 1596 C CA . ILE B 1 30 ? 7.662 -4.640 63.873 1.00 39.08 30 ILE B CA 1
ATOM 1597 C C . ILE B 1 30 ? 6.321 -4.031 64.148 1.00 38.92 30 ILE B C 1
ATOM 1598 O O . ILE B 1 30 ? 5.582 -4.490 64.959 1.00 38.87 30 ILE B O 1
ATOM 1603 N N . ASP B 1 31 ? 6.027 -2.968 63.437 1.00 38.75 31 ASP B N 1
ATOM 1604 C CA . ASP B 1 31 ? 4.807 -2.214 63.571 1.00 38.57 31 ASP B CA 1
ATOM 1605 C C . ASP B 1 31 ? 3.619 -3.052 63.271 1.00 38.39 31 ASP B C 1
ATOM 1606 O O . ASP B 1 31 ? 2.585 -2.844 63.815 1.00 38.35 31 ASP B O 1
ATOM 1611 N N . TYR B 1 32 ? 3.768 -3.987 62.365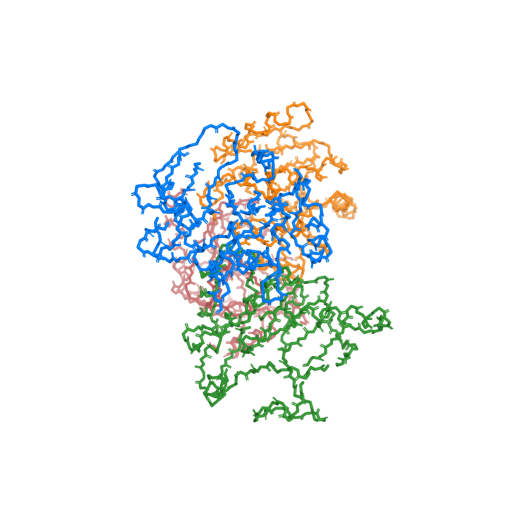 1.00 38.18 32 TYR B N 1
ATOM 1612 C CA . TYR B 1 32 ? 2.687 -4.842 61.999 1.00 37.98 32 TYR B CA 1
ATOM 1613 C C . TYR B 1 32 ? 2.320 -5.667 63.193 1.00 37.84 32 TYR B C 1
ATOM 1614 O O . TYR B 1 32 ? 1.182 -5.924 63.418 1.00 37.82 32 TYR B O 1
ATOM 1623 N N . VAL B 1 33 ? 3.301 -6.119 63.944 1.00 37.64 33 VAL B N 1
ATOM 1624 C CA . VAL B 1 33 ? 3.070 -6.881 65.146 1.00 37.44 33 VAL B CA 1
ATOM 1625 C C . VAL B 1 33 ? 2.477 -6.119 66.308 1.00 37.32 33 VAL B C 1
ATOM 1626 O O . VAL B 1 33 ? 1.585 -6.556 66.924 1.00 37.28 33 VAL B O 1
ATOM 1630 N N . VAL B 1 34 ? 3.000 -4.963 66.601 1.00 37.18 34 VAL B N 1
ATOM 1631 C CA . VAL B 1 34 ? 2.556 -4.155 67.707 1.00 37.07 34 VAL B CA 1
ATOM 1632 C C . VAL B 1 34 ? 1.143 -3.674 67.667 1.00 36.99 34 VAL B C 1
ATOM 1633 O O . VAL B 1 34 ? 0.449 -3.708 68.632 1.00 36.96 34 VAL B O 1
ATOM 1637 N N . SER B 1 35 ? 0.703 -3.261 66.510 1.00 36.91 35 SER B N 1
ATOM 1638 C CA . SER B 1 35 ? -0.597 -2.706 66.343 1.00 36.82 35 SER B CA 1
ATOM 1639 C C . SER B 1 35 ? -1.659 -3.620 66.800 1.00 36.78 35 SER B C 1
ATOM 1640 O O . SER B 1 35 ? -2.488 -3.203 67.537 1.00 36.75 35 SER B O 1
ATOM 1643 N N . PRO B 1 36 ? -1.622 -4.870 66.410 1.00 36.76 36 PRO B N 1
ATOM 1644 C CA . PRO B 1 36 ? -2.607 -5.841 66.830 1.00 36.76 36 PRO B CA 1
ATOM 1645 C C . PRO B 1 36 ? -2.613 -6.046 68.354 1.00 36.79 36 PRO B C 1
ATOM 1646 O O . PRO B 1 36 ? -3.621 -6.241 68.956 1.00 36.74 36 PRO B O 1
ATOM 1650 N N . LEU B 1 37 ? -1.448 -5.965 68.950 1.00 36.84 37 LEU B N 1
ATOM 1651 C CA . LEU B 1 37 ? -1.258 -6.085 70.360 1.00 36.86 37 LEU B CA 1
ATOM 1652 C C . LEU B 1 37 ? -1.959 -4.963 71.077 1.00 36.93 37 LEU B C 1
ATOM 1653 O O . LEU B 1 37 ? -2.472 -5.139 72.125 1.00 36.95 37 LEU B O 1
ATOM 1658 N N . LEU B 1 38 ? -1.968 -3.785 70.498 1.00 37.01 38 LEU B N 1
ATOM 1659 C CA . LEU B 1 38 ? -2.604 -2.642 71.106 1.00 37.07 38 LEU B CA 1
ATOM 1660 C C . LEU B 1 38 ? -4.098 -2.766 71.249 1.00 37.13 38 LEU B C 1
ATOM 1661 O O . LEU B 1 38 ? -4.642 -2.364 72.227 1.00 37.15 38 LEU B O 1
ATOM 1666 N N . LYS B 1 39 ? -4.753 -3.283 70.241 1.00 37.19 39 LYS B N 1
ATOM 1667 C CA . LYS B 1 39 ? -6.181 -3.506 70.214 1.00 37.30 39 LYS B CA 1
ATOM 1668 C C . LYS B 1 39 ? -6.695 -4.598 71.114 1.00 37.36 39 LYS B C 1
ATOM 1669 O O . LYS B 1 39 ? -7.797 -4.601 71.612 1.00 37.39 39 LYS B O 1
ATOM 1675 N N . SER B 1 40 ? -5.847 -5.554 71.311 1.00 37.43 40 SER B N 1
ATOM 1676 C CA . SER B 1 40 ? -6.188 -6.653 72.119 1.00 37.47 40 SER B CA 1
ATOM 1677 C C . SER B 1 40 ? -6.099 -6.270 73.557 1.00 37.56 40 SER B C 1
ATOM 1678 O O . SER B 1 40 ? -5.641 -5.218 73.898 1.00 37.54 40 SER B O 1
ATOM 1681 N N . LYS B 1 41 ? -6.543 -7.178 74.393 1.00 37.66 41 LYS B N 1
ATOM 1682 C CA . LYS B 1 41 ? -6.571 -7.036 75.807 1.00 37.75 41 LYS B CA 1
ATOM 1683 C C . LYS B 1 41 ? -5.188 -7.067 76.422 1.00 37.85 41 LYS B C 1
ATOM 1684 O O . LYS B 1 41 ? -5.013 -6.758 77.569 1.00 37.91 41 LYS B O 1
ATOM 1690 N N . VAL B 1 42 ? -4.184 -7.417 75.652 1.00 37.94 42 VAL B N 1
ATOM 1691 C CA . VAL B 1 42 ? -2.853 -7.440 76.158 1.00 38.02 42 VAL B CA 1
ATOM 1692 C C . VAL B 1 42 ? -2.601 -6.052 76.565 1.00 38.11 42 VAL B C 1
ATOM 1693 O O . VAL B 1 42 ? -3.049 -5.166 75.920 1.00 38.13 42 VAL B O 1
ATOM 1697 N N . ASN B 1 43 ? -1.882 -5.839 77.644 1.00 38.25 43 ASN B N 1
ATOM 1698 C CA . ASN B 1 43 ? -1.628 -4.496 78.115 1.00 38.40 43 ASN B CA 1
ATOM 1699 C C . ASN B 1 43 ? -0.292 -3.890 77.810 1.00 38.50 43 ASN B C 1
ATOM 1700 O O . ASN B 1 43 ? -0.178 -2.975 77.040 1.00 38.50 43 ASN B O 1
ATOM 1705 N N . ASN B 1 44 ? 0.739 -4.407 78.422 1.00 38.64 44 ASN B N 1
ATOM 1706 C CA . ASN B 1 44 ? 2.068 -3.900 78.193 1.00 38.79 44 ASN B CA 1
ATOM 1707 C C . ASN B 1 44 ? 2.775 -4.708 77.149 1.00 38.89 44 ASN B C 1
ATOM 1708 O O . ASN B 1 44 ? 2.603 -5.888 77.076 1.00 38.90 44 ASN B O 1
ATOM 1713 N N . ILE B 1 45 ? 3.581 -4.059 76.343 1.00 39.03 45 ILE B N 1
ATOM 1714 C CA . ILE B 1 45 ? 4.319 -4.727 75.308 1.00 39.17 45 ILE B CA 1
ATOM 1715 C C . ILE B 1 45 ? 5.785 -4.588 75.572 1.00 39.33 45 ILE B C 1
ATOM 1716 O O . ILE B 1 45 ? 6.247 -3.518 75.719 1.00 39.32 45 ILE B O 1
ATOM 1721 N N . PHE B 1 46 ? 6.542 -5.657 75.635 1.00 39.53 46 PHE B N 1
ATOM 1722 C CA . PHE B 1 46 ? 7.945 -5.467 75.854 1.00 39.76 46 PHE B CA 1
ATOM 1723 C C . PHE B 1 46 ? 8.609 -5.999 74.644 1.00 39.97 46 PHE B C 1
ATOM 1724 O O . PHE B 1 46 ? 8.295 -7.043 74.194 1.00 39.98 46 PHE B O 1
ATOM 1732 N N . ILE B 1 47 ? 9.528 -5.242 74.105 1.00 40.24 47 ILE B N 1
ATOM 1733 C CA . ILE B 1 47 ? 10.230 -5.631 72.930 1.00 40.49 47 ILE B CA 1
ATOM 1734 C C . ILE B 1 47 ? 11.650 -5.855 73.306 1.00 40.72 47 ILE B C 1
ATOM 1735 O O . ILE B 1 47 ? 12.266 -4.992 73.864 1.00 40.75 47 ILE B O 1
ATOM 1740 N N . ALA B 1 48 ? 12.178 -7.026 72.984 1.00 41.00 48 ALA B N 1
ATOM 1741 C CA . ALA B 1 48 ? 13.539 -7.374 73.325 1.00 41.23 48 ALA B CA 1
ATOM 1742 C C . ALA B 1 48 ? 14.426 -7.221 72.165 1.00 41.44 48 ALA B C 1
ATOM 1743 O O . ALA B 1 48 ? 14.227 -7.823 71.166 1.00 41.46 48 ALA B O 1
ATOM 1745 N N . THR B 1 49 ? 15.435 -6.405 72.302 1.00 41.69 49 THR B N 1
ATOM 1746 C CA . THR B 1 49 ? 16.318 -6.185 71.194 1.00 41.91 49 THR B CA 1
ATOM 1747 C C . THR B 1 49 ? 17.753 -6.519 71.530 1.00 42.09 49 THR B C 1
ATOM 1748 O O . THR B 1 49 ? 18.279 -6.033 72.469 1.00 42.13 49 THR B O 1
ATOM 1752 N N . SER B 1 50 ? 18.379 -7.336 70.711 1.00 42.31 50 SER B N 1
ATOM 1753 C CA . SER B 1 50 ? 19.754 -7.760 70.891 1.00 42.51 50 SER B CA 1
ATOM 1754 C C . SER B 1 50 ? 20.687 -6.701 70.435 1.00 42.67 50 SER B C 1
ATOM 1755 O O . SER B 1 50 ? 20.260 -5.716 69.923 1.00 42.70 50 SER B O 1
ATOM 1758 N N . PRO B 1 51 ? 21.973 -6.922 70.620 1.00 42.81 51 PRO B N 1
ATOM 1759 C CA . PRO B 1 51 ? 22.987 -5.990 70.211 1.00 42.92 51 PRO B CA 1
ATOM 1760 C C . PRO B 1 51 ? 23.074 -6.057 68.729 1.00 43.05 51 PRO B C 1
ATOM 1761 O O . PRO B 1 51 ? 23.738 -5.270 68.119 1.00 43.06 51 PRO B O 1
ATOM 1765 N N . ASN B 1 52 ? 22.369 -7.034 68.186 1.00 43.20 52 ASN B N 1
ATOM 1766 C CA . ASN B 1 52 ? 22.218 -7.306 66.761 1.00 43.36 52 ASN B CA 1
ATOM 1767 C C . ASN B 1 52 ? 21.300 -6.305 66.063 1.00 43.49 52 ASN B C 1
ATOM 1768 O O . ASN B 1 52 ? 21.296 -6.169 64.864 1.00 43.49 52 ASN B O 1
ATOM 1773 N N . THR B 1 53 ? 20.510 -5.632 66.881 1.00 43.66 53 THR B N 1
ATOM 1774 C CA . THR B 1 53 ? 19.512 -4.661 66.488 1.00 43.85 53 THR B CA 1
ATOM 1775 C C . THR B 1 53 ? 19.505 -3.346 67.283 1.00 43.99 53 THR B C 1
ATOM 1776 O O . THR B 1 53 ? 18.592 -3.096 68.020 1.00 43.98 53 THR B O 1
ATOM 1780 N N . PRO B 1 54 ? 20.523 -2.521 67.163 1.00 44.13 54 PRO B N 1
ATOM 1781 C CA . PRO B 1 54 ? 20.586 -1.256 67.880 1.00 44.25 54 PRO B CA 1
ATOM 1782 C C . PRO B 1 54 ? 1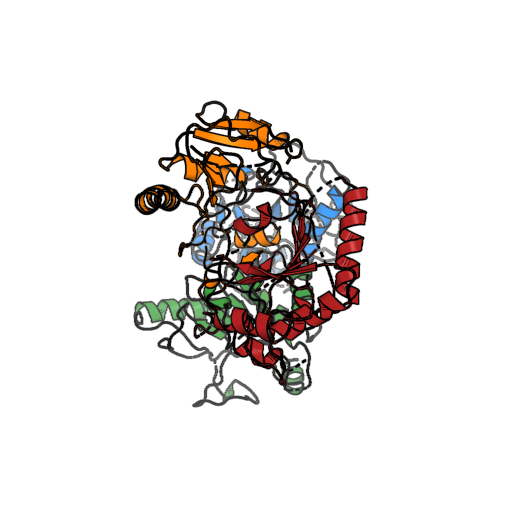9.535 -0.280 67.446 1.00 44.40 54 PRO B C 1
ATOM 1783 O O . PRO B 1 54 ? 19.019 0.473 68.207 1.00 44.39 54 PRO B O 1
ATOM 1787 N N . LYS B 1 55 ? 19.271 -0.328 66.163 1.00 44.57 55 LYS B N 1
ATOM 1788 C CA . LYS B 1 55 ? 18.288 0.446 65.453 1.00 44.74 55 LYS B CA 1
ATOM 1789 C C . LYS B 1 55 ? 16.874 0.145 65.872 1.00 44.84 55 LYS B C 1
ATOM 1790 O O . LYS B 1 55 ? 16.065 1.003 65.916 1.00 44.86 55 LYS B O 1
ATOM 1796 N N . THR B 1 56 ? 16.571 -1.100 66.142 1.00 44.96 56 THR B N 1
ATOM 1797 C CA . THR B 1 56 ? 15.228 -1.470 66.497 1.00 45.07 56 THR B CA 1
ATOM 1798 C C . THR B 1 56 ? 14.856 -0.737 67.730 1.00 45.18 56 THR B C 1
ATOM 1799 O O . THR B 1 56 ? 13.787 -0.211 67.830 1.00 45.19 56 THR B O 1
ATOM 1803 N N . LYS B 1 57 ? 15.755 -0.716 68.680 1.00 45.31 57 LYS B N 1
ATOM 1804 C CA . LYS B 1 57 ? 15.537 -0.046 69.924 1.00 45.44 57 LYS B CA 1
ATOM 1805 C C . LYS B 1 57 ? 15.358 1.409 69.743 1.00 45.56 57 LYS B C 1
ATOM 1806 O O . LYS B 1 57 ? 14.572 2.031 70.377 1.00 45.58 57 LYS B O 1
ATOM 1812 N N . GLU B 1 58 ? 16.152 1.980 68.899 1.00 45.72 58 GLU B N 1
ATOM 1813 C CA . GLU B 1 58 ? 16.036 3.366 68.746 1.00 45.87 58 GLU B CA 1
ATOM 1814 C C . GLU B 1 58 ? 14.698 3.695 68.216 1.00 45.96 58 GLU B C 1
ATOM 1815 O O . GLU B 1 58 ? 14.050 4.581 68.680 1.00 45.98 58 GLU B O 1
ATOM 1821 N N . TYR B 1 59 ? 14.287 2.961 67.214 1.00 46.09 59 TYR B N 1
ATOM 1822 C CA . TYR B 1 59 ? 13.029 3.228 66.590 1.00 46.21 59 TYR B CA 1
ATOM 1823 C C . TYR B 1 59 ? 11.942 3.029 67.547 1.00 46.29 59 TYR B C 1
ATOM 1824 O O . TYR B 1 59 ? 11.048 3.811 67.650 1.00 46.28 59 TYR B O 1
ATOM 1833 N N . ILE B 1 60 ? 12.034 1.982 68.313 1.00 46.42 60 ILE B N 1
ATOM 1834 C CA . ILE B 1 60 ? 10.960 1.825 69.206 1.00 46.55 60 ILE B CA 1
ATOM 1835 C C . ILE B 1 60 ? 10.921 2.955 70.145 1.00 46.68 60 ILE B C 1
ATOM 1836 O O . ILE B 1 60 ? 9.908 3.571 70.344 1.00 46.69 60 ILE B O 1
ATOM 1841 N N . ASN B 1 61 ? 12.055 3.346 70.656 1.00 46.82 61 ASN B N 1
ATOM 1842 C CA . ASN B 1 61 ? 11.872 4.395 71.564 1.00 46.99 61 ASN B CA 1
ATOM 1843 C C . ASN B 1 61 ? 11.326 5.655 70.948 1.00 47.15 61 ASN B C 1
ATOM 1844 O O . ASN B 1 61 ? 10.359 6.188 71.389 1.00 47.18 61 ASN B O 1
ATOM 1849 N N . SER B 1 62 ? 11.826 6.094 69.821 1.00 47.31 62 SER B N 1
ATOM 1850 C CA . SER B 1 62 ? 11.230 7.316 69.380 1.00 47.46 62 SER B CA 1
ATOM 1851 C C . SER B 1 62 ? 9.816 7.247 69.025 1.00 47.57 62 SER B C 1
ATOM 1852 O O . SER B 1 62 ? 9.003 8.035 69.422 1.00 47.57 62 SER B O 1
ATOM 1855 N N . ALA B 1 63 ? 9.543 6.199 68.301 1.00 47.72 63 ALA B N 1
ATOM 1856 C CA . ALA B 1 63 ? 8.279 6.034 67.675 1.00 47.85 63 ALA B CA 1
ATOM 1857 C C . ALA B 1 63 ? 7.224 5.900 68.639 1.00 47.98 63 ALA B C 1
ATOM 1858 O O . ALA B 1 63 ? 6.113 6.281 68.444 1.00 47.99 63 ALA B O 1
ATOM 1860 N N . TYR B 1 64 ? 7.600 5.171 69.644 1.00 48.13 64 TYR B N 1
ATOM 1861 C CA . TYR B 1 64 ? 6.696 4.746 70.648 1.00 48.27 64 TYR B CA 1
ATOM 1862 C C . TYR B 1 64 ? 6.860 5.496 71.913 1.00 48.37 64 TYR B C 1
ATOM 1863 O O . TYR B 1 64 ? 6.483 5.065 72.951 1.00 48.36 64 TYR B O 1
ATOM 1872 N N . LYS B 1 65 ? 7.584 6.576 71.844 1.00 48.53 65 LYS B N 1
ATOM 1873 C CA . LYS B 1 65 ? 7.994 7.243 73.040 1.00 48.68 65 LYS B CA 1
ATOM 1874 C C . LYS B 1 65 ? 6.872 7.628 73.888 1.00 48.74 65 LYS B C 1
ATOM 1875 O O . LYS B 1 65 ? 6.995 7.560 75.087 1.00 48.74 65 LYS B O 1
ATOM 1881 N N . ASP B 1 66 ? 5.778 8.067 73.298 1.00 48.86 66 ASP B N 1
ATOM 1882 C CA . ASP B 1 66 ? 4.737 8.483 74.223 1.00 48.98 66 ASP B CA 1
ATOM 1883 C C . ASP B 1 66 ? 3.780 7.348 74.239 1.00 49.03 66 ASP B C 1
ATOM 1884 O O . ASP B 1 66 ? 2.790 7.405 73.600 1.00 49.04 66 ASP B O 1
ATOM 1889 N N . TYR B 1 67 ? 4.098 6.306 74.971 1.00 49.12 67 TYR B N 1
ATOM 1890 C CA . TYR B 1 67 ? 3.325 5.106 74.998 1.00 49.18 67 TYR B CA 1
ATOM 1891 C C . TYR B 1 67 ? 3.588 4.233 76.206 1.00 49.33 67 TYR B C 1
ATOM 1892 O O . TYR B 1 67 ? 4.404 4.509 77.070 1.00 49.33 67 TYR B O 1
ATOM 1901 N N . LYS B 1 68 ? 2.877 3.113 76.171 1.00 49.54 68 LYS B N 1
ATOM 1902 C CA . LYS B 1 68 ? 2.809 2.044 77.164 1.00 49.73 68 LYS B CA 1
ATOM 1903 C C . LYS B 1 68 ? 3.596 0.798 76.870 1.00 49.85 68 LYS B C 1
ATOM 1904 O O . LYS B 1 68 ? 3.268 -0.249 77.346 1.00 49.88 68 LYS B O 1
ATOM 1910 N N . ASN B 1 69 ? 4.609 0.904 76.052 1.00 50.00 69 ASN B N 1
ATOM 1911 C CA . ASN B 1 69 ? 5.370 -0.236 75.766 1.00 50.15 69 ASN B CA 1
ATOM 1912 C C . ASN B 1 69 ? 6.869 -0.022 75.815 1.00 50.25 69 ASN B C 1
ATOM 1913 O O . ASN B 1 69 ? 7.405 0.758 75.092 1.00 50.26 69 ASN B O 1
ATOM 1918 N N . ILE B 1 70 ? 7.526 -0.757 76.689 1.00 50.39 70 ILE B N 1
ATOM 1919 C CA . ILE B 1 70 ? 8.943 -0.746 76.925 1.00 50.51 70 ILE B CA 1
ATOM 1920 C C . ILE B 1 70 ? 9.721 -1.646 76.028 1.00 50.62 70 ILE B C 1
ATOM 1921 O O . ILE B 1 70 ? 9.175 -2.451 75.367 1.00 50.61 70 ILE B O 1
ATOM 1926 N N . VAL B 1 71 ? 11.030 -1.515 76.056 1.00 50.78 71 VAL B N 1
ATOM 1927 C CA . VAL B 1 71 ? 11.941 -2.339 75.298 1.00 50.91 71 VAL B CA 1
ATOM 1928 C C . VAL B 1 71 ? 12.889 -3.006 76.256 1.00 51.01 71 VAL B C 1
ATOM 1929 O O . VAL B 1 71 ? 13.745 -2.337 76.762 1.00 51.04 71 VAL B O 1
ATOM 1933 N N . VAL B 1 72 ? 12.745 -4.295 76.525 1.00 51.12 72 VAL B N 1
ATOM 1934 C CA . VAL B 1 72 ? 13.668 -5.001 77.405 1.00 51.22 72 VAL B CA 1
ATOM 1935 C C . VAL B 1 72 ? 14.973 -5.186 76.667 1.00 51.28 72 VAL B C 1
ATOM 1936 O O . VAL B 1 72 ? 15.029 -5.151 75.480 1.00 51.29 72 VAL B O 1
ATOM 1940 N N . ILE B 1 73 ? 16.044 -5.424 77.367 1.00 51.38 73 ILE B N 1
ATOM 1941 C CA . ILE B 1 73 ? 17.320 -5.555 76.685 1.00 51.49 73 ILE B CA 1
ATOM 1942 C C . ILE B 1 73 ? 18.079 -6.864 76.950 1.00 51.56 73 ILE B C 1
ATOM 1943 O O . ILE B 1 73 ? 18.461 -7.104 78.060 1.00 51.57 73 ILE B O 1
ATOM 1948 N N . ASP B 1 74 ? 18.210 -7.707 75.902 1.00 51.66 74 ASP B N 1
ATOM 1949 C CA . ASP B 1 74 ? 18.858 -9.042 75.890 1.00 51.75 74 ASP B CA 1
ATOM 1950 C C . ASP B 1 74 ? 20.142 -9.075 75.083 1.00 51.75 74 ASP B C 1
ATOM 1951 O O . ASP B 1 74 ? 20.710 -8.068 74.822 1.00 51.76 74 ASP B O 1
ATOM 1956 N N . THR B 1 75 ? 20.585 -10.264 74.692 1.00 51.77 75 THR B N 1
ATOM 1957 C CA . THR B 1 75 ? 21.785 -10.462 73.879 1.00 51.76 75 THR B CA 1
ATOM 1958 C C . THR B 1 75 ? 21.533 -11.455 72.746 1.00 51.75 75 THR B C 1
ATOM 1959 O O . THR B 1 75 ? 22.214 -12.459 72.592 1.00 51.72 75 THR B O 1
ATOM 1963 N N . GLU B 1 82 ? 14.065 -17.536 70.926 1.00 45.75 82 GLU B N 1
ATOM 1964 C CA . GLU B 1 82 ? 15.393 -17.732 71.505 1.00 45.76 82 GLU B CA 1
ATOM 1965 C C . GLU B 1 82 ? 15.363 -17.739 72.996 1.00 45.73 82 GLU B C 1
ATOM 1966 O O . GLU B 1 82 ? 15.158 -16.747 73.625 1.00 45.75 82 GLU B O 1
ATOM 1972 N N . ASP B 1 83 ? 15.617 -18.896 73.565 1.00 45.71 83 ASP B N 1
ATOM 1973 C CA . ASP B 1 83 ? 15.522 -19.173 74.981 1.00 45.68 83 ASP B CA 1
ATOM 1974 C C . ASP B 1 83 ? 16.485 -18.469 75.866 1.00 45.63 83 ASP B C 1
ATOM 1975 O O . ASP B 1 83 ? 16.309 -18.399 77.044 1.00 45.62 83 ASP B O 1
ATOM 1980 N N . LEU B 1 84 ? 17.480 -17.868 75.282 1.00 45.58 84 LEU B N 1
ATOM 1981 C CA . LEU B 1 84 ? 18.436 -17.199 76.081 1.00 45.53 84 LEU B CA 1
ATOM 1982 C C . LEU B 1 84 ? 17.793 -15.930 76.569 1.00 45.49 84 LEU B C 1
ATOM 1983 O O . LEU B 1 84 ? 18.447 -15.096 77.104 1.00 45.53 84 LEU B O 1
ATOM 1988 N N . ASN B 1 85 ? 16.482 -15.835 76.429 1.00 45.41 85 ASN B N 1
ATOM 1989 C CA . ASN B 1 85 ? 15.726 -14.697 76.901 1.00 45.31 85 ASN B CA 1
ATOM 1990 C C . ASN B 1 85 ? 15.624 -14.664 78.448 1.00 45.23 85 ASN B C 1
ATOM 1991 O O . ASN B 1 85 ? 15.212 -15.586 79.116 1.00 45.21 85 ASN B O 1
ATOM 1996 N N . GLU B 1 86 ? 16.096 -13.563 78.999 1.00 45.14 86 GLU B N 1
ATOM 1997 C CA . GLU B 1 86 ? 16.204 -13.302 80.407 1.00 45.01 86 GLU B CA 1
ATOM 1998 C C . GLU B 1 86 ? 15.214 -12.241 80.801 1.00 44.92 86 GLU B C 1
ATOM 1999 O O . GLU B 1 86 ? 15.433 -11.473 81.707 1.00 44.96 86 GLU B O 1
ATOM 2005 N N . CYS B 1 87 ? 14.102 -12.215 80.102 1.00 44.76 87 CYS B N 1
ATOM 2006 C CA . CYS B 1 87 ? 13.081 -11.240 80.312 1.00 44.60 87 CYS B CA 1
ATOM 2007 C C . CYS B 1 87 ? 12.008 -11.634 81.236 1.00 44.50 87 CYS B C 1
ATOM 2008 O O . CYS B 1 87 ? 11.111 -10.888 81.476 1.00 44.50 87 CYS B O 1
ATOM 2011 N N . ILE B 1 88 ? 12.076 -12.811 81.770 1.00 44.34 88 ILE B N 1
ATOM 2012 C CA . ILE B 1 88 ? 11.004 -13.244 82.597 1.00 44.19 88 ILE B CA 1
ATOM 2013 C C . ILE B 1 88 ? 10.761 -12.379 83.809 1.00 44.08 88 ILE B C 1
ATOM 2014 O O . ILE B 1 88 ? 9.680 -12.333 84.350 1.00 44.07 88 ILE B O 1
ATOM 2019 N N . GLY B 1 89 ? 11.781 -11.670 84.219 1.00 43.93 89 GLY B N 1
ATOM 2020 C CA . GLY B 1 89 ? 11.710 -10.868 85.409 1.00 43.75 89 GLY B CA 1
ATOM 2021 C C . GLY B 1 89 ? 10.752 -9.738 85.333 1.00 43.63 89 GLY B C 1
ATOM 2022 O O . GLY B 1 89 ? 10.445 -9.124 86.318 1.00 43.64 89 GLY B O 1
ATOM 2023 N N . TYR B 1 90 ? 10.300 -9.455 84.131 1.00 43.50 90 TYR B N 1
ATOM 2024 C CA . TYR B 1 90 ? 9.422 -8.345 83.868 1.00 43.34 90 TYR B CA 1
ATOM 2025 C C . TYR B 1 90 ? 8.010 -8.772 83.837 1.00 43.19 90 TYR B C 1
ATOM 2026 O O . TYR B 1 90 ? 7.152 -8.038 83.460 1.00 43.18 90 TYR B O 1
ATOM 2035 N N . PHE B 1 91 ? 7.778 -9.990 84.247 1.00 43.02 91 PHE B N 1
ATOM 2036 C CA . PHE B 1 91 ? 6.450 -10.509 84.198 1.00 42.87 91 PHE B CA 1
ATOM 2037 C C . PHE B 1 91 ? 5.890 -11.010 85.516 1.00 42.72 91 PHE B C 1
ATOM 2038 O O . PHE B 1 91 ? 6.564 -11.696 86.250 1.00 42.69 91 PHE B O 1
ATOM 2046 N N . SER B 1 92 ? 4.648 -10.658 85.806 1.00 42.54 92 SER B N 1
ATOM 2047 C CA . SER B 1 92 ? 3.979 -11.114 87.005 1.00 42.39 92 SER B CA 1
ATOM 2048 C C . SER B 1 92 ? 3.137 -12.343 86.761 1.00 42.26 92 SER B C 1
ATOM 2049 O O . SER B 1 92 ? 2.593 -12.912 87.665 1.00 42.27 92 SER B O 1
ATOM 2051 N N . GLU B 1 93 ? 3.020 -12.738 85.518 1.00 42.08 93 GLU B N 1
ATOM 2052 C CA . GLU B 1 93 ? 2.238 -13.876 85.162 1.00 41.93 93 GLU B CA 1
ATOM 2053 C C . GLU B 1 93 ? 2.646 -14.283 83.788 1.00 41.75 93 GLU B C 1
ATOM 2054 O O . GLU B 1 93 ? 3.577 -13.751 83.268 1.00 41.72 93 GLU B O 1
ATOM 2060 N N . PRO B 1 94 ? 1.916 -15.226 83.227 1.00 41.58 94 PRO B N 1
ATOM 2061 C CA . PRO B 1 94 ? 2.096 -15.745 81.890 1.00 41.44 94 PRO B CA 1
ATOM 2062 C C . PRO B 1 94 ? 1.856 -14.674 80.843 1.00 41.31 94 PRO B C 1
ATOM 2063 O O . PRO B 1 94 ? 0.931 -13.905 80.920 1.00 41.30 94 PRO B O 1
ATOM 2067 N N . PHE B 1 95 ? 2.716 -14.646 79.847 1.00 41.12 95 PHE B N 1
ATOM 2068 C CA . PHE B 1 95 ? 2.642 -13.648 78.823 1.00 40.93 95 PHE B CA 1
ATOM 2069 C C . PHE B 1 95 ? 2.785 -14.138 77.448 1.00 40.79 95 PHE B C 1
ATOM 2070 O O . PHE B 1 95 ? 3.386 -15.113 77.229 1.00 40.81 95 PHE B O 1
ATOM 2078 N N . LEU B 1 96 ? 2.249 -13.400 76.513 1.00 40.58 96 LEU B N 1
ATOM 2079 C CA . LEU B 1 96 ? 2.310 -13.740 75.137 1.00 40.40 96 LEU B CA 1
ATOM 2080 C C . LEU B 1 96 ? 3.647 -13.438 74.577 1.00 40.27 96 LEU B C 1
ATOM 2081 O O . LEU B 1 96 ? 4.168 -12.392 74.778 1.00 40.28 96 LEU B O 1
ATOM 2086 N N . VAL B 1 97 ? 4.207 -14.366 73.842 1.00 40.10 97 VAL B N 1
ATOM 2087 C CA . VAL B 1 97 ? 5.474 -14.120 73.238 1.00 39.94 97 VAL B CA 1
ATOM 2088 C C . VAL B 1 97 ? 5.372 -14.322 71.754 1.00 39.82 97 VAL B C 1
ATOM 2089 O O . VAL B 1 97 ? 4.971 -15.358 71.329 1.00 39.80 97 VAL B O 1
ATOM 2093 N N . VAL B 1 98 ? 5.731 -13.303 70.981 1.00 39.67 98 VAL B N 1
ATOM 2094 C CA . VAL B 1 98 ? 5.654 -13.332 69.543 1.00 39.54 98 VAL B CA 1
ATOM 2095 C C . VAL B 1 98 ? 6.875 -12.775 68.934 1.00 39.43 98 VAL B C 1
ATOM 2096 O O . VAL B 1 98 ? 7.563 -12.087 69.556 1.00 39.43 98 VAL B O 1
ATOM 2100 N N . SER B 1 99 ? 7.117 -13.090 67.686 1.00 39.33 99 SER B N 1
ATOM 2101 C CA . SER B 1 99 ? 8.223 -12.586 66.912 1.00 39.23 99 SER B CA 1
ATOM 2102 C C . SER B 1 99 ? 7.879 -11.268 66.281 1.00 39.16 99 SER B C 1
ATOM 2103 O O . SER B 1 99 ? 6.784 -10.880 66.258 1.00 39.14 99 SER B O 1
ATOM 2106 N N . SER B 1 100 ? 8.861 -10.584 65.760 1.00 39.12 100 SER B N 1
ATOM 2107 C CA . SER B 1 100 ? 8.668 -9.291 65.158 1.00 39.08 100 SER B CA 1
ATOM 2108 C C . SER B 1 100 ? 8.424 -9.419 63.707 1.00 39.07 100 SER B C 1
ATOM 2109 O O . SER B 1 100 ? 8.438 -8.469 63.008 1.00 39.08 100 SER B O 1
ATOM 2112 N N . ASP B 1 101 ? 8.186 -10.624 63.255 1.00 39.05 101 ASP B N 1
ATOM 2113 C CA . ASP B 1 101 ? 8.003 -10.887 61.856 1.00 39.04 101 ASP B CA 1
ATOM 2114 C C . ASP B 1 101 ? 6.651 -11.427 61.432 1.00 39.03 101 ASP B C 1
ATOM 2115 O O . ASP B 1 101 ? 6.582 -12.136 60.460 1.00 39.05 101 ASP B O 1
ATOM 2120 N N . LEU B 1 102 ? 5.593 -11.100 62.154 1.00 39.01 102 LEU B N 1
ATOM 2121 C CA . LEU B 1 102 ? 4.276 -11.616 61.848 1.00 38.98 102 LEU B CA 1
ATOM 2122 C C . LEU B 1 102 ? 3.364 -10.743 61.033 1.00 39.01 102 LEU B C 1
ATOM 2123 O O . LEU B 1 102 ? 3.335 -9.563 61.169 1.00 39.00 102 LEU B O 1
ATOM 2128 N N . ILE B 1 103 ? 2.577 -11.385 60.194 1.00 39.05 103 ILE B N 1
ATOM 2129 C CA . ILE B 1 103 ? 1.645 -10.720 59.342 1.00 39.08 103 ILE B CA 1
ATOM 2130 C C . ILE B 1 103 ? 0.294 -11.306 59.519 1.00 39.12 103 ILE B C 1
ATOM 2131 O O . ILE B 1 103 ? 0.155 -12.444 59.755 1.00 39.13 103 ILE B O 1
ATOM 2136 N N . ASN B 1 104 ? -0.712 -10.485 59.374 1.00 39.19 104 ASN B N 1
ATOM 2137 C CA . ASN B 1 104 ? -2.117 -10.840 59.529 1.00 39.29 104 ASN B CA 1
ATOM 2138 C C . ASN B 1 104 ? -2.520 -11.388 60.863 1.00 39.32 104 ASN B C 1
ATOM 2139 O O . ASN B 1 104 ? -3.340 -12.246 60.973 1.00 39.30 104 ASN B O 1
ATOM 2144 N N . LEU B 1 105 ? -1.931 -10.821 61.885 1.00 39.41 105 LEU B N 1
ATOM 2145 C CA . LEU B 1 105 ? -2.230 -11.180 63.228 1.00 39.49 105 LEU B CA 1
ATOM 2146 C C . LEU B 1 105 ? -3.206 -10.153 63.667 1.00 39.56 105 LEU B C 1
ATO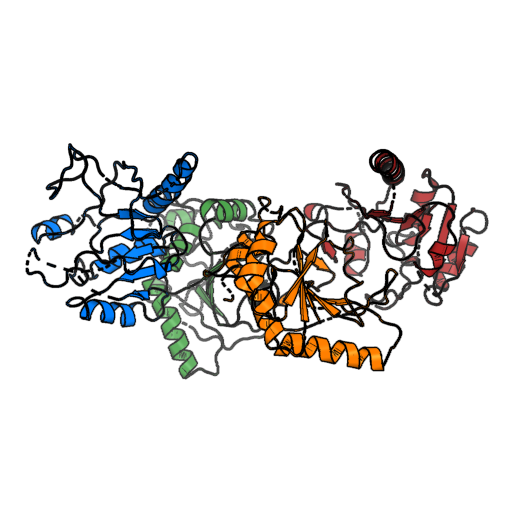M 2147 O O . LEU B 1 105 ? -3.020 -8.996 63.419 1.00 39.58 105 LEU B O 1
ATOM 2152 N N . LYS B 1 106 ? -4.249 -10.602 64.322 1.00 39.65 106 LYS B N 1
ATOM 2153 C CA . LYS B 1 106 ? -5.282 -9.736 64.762 1.00 39.74 106 LYS B CA 1
ATOM 2154 C C . LYS B 1 106 ? -5.589 -9.931 66.205 1.00 39.81 106 LYS B C 1
ATOM 2155 O O . LYS B 1 106 ? -5.263 -10.919 66.752 1.00 39.79 106 LYS B O 1
ATOM 2161 N N . SER B 1 107 ? -6.202 -8.949 66.818 1.00 39.94 107 SER B N 1
ATOM 2162 C CA . SER B 1 107 ? -6.582 -8.998 68.205 1.00 40.10 107 SER B CA 1
ATOM 2163 C C . SER B 1 107 ? -7.644 -10.019 68.550 1.00 40.20 107 SER B C 1
ATOM 2164 O O . SER B 1 107 ? -7.599 -10.707 69.570 1.00 40.19 107 SER B O 1
ATOM 2167 N N . LYS B 1 108 ? -8.624 -10.107 67.678 1.00 40.33 108 LYS B N 1
ATOM 2168 C CA . LYS B 1 108 ? -9.703 -10.985 67.912 1.00 40.47 108 LYS B CA 1
ATOM 2169 C C . LYS B 1 108 ? -9.004 -12.295 68.052 1.00 40.58 108 LYS B C 1
ATOM 2170 O O . LYS B 1 108 ? -9.291 -13.041 68.943 1.00 40.58 108 LYS B O 1
ATOM 2176 N N . ILE B 1 109 ? -8.089 -12.595 67.155 1.00 40.68 109 ILE B N 1
ATOM 2177 C CA . ILE B 1 109 ? -7.326 -13.811 67.232 1.00 40.81 109 ILE B CA 1
ATOM 2178 C C . ILE B 1 109 ? -6.443 -13.849 68.432 1.00 40.88 109 ILE B C 1
ATOM 2179 O O . ILE B 1 109 ? -6.411 -14.801 69.124 1.00 40.89 109 ILE B O 1
ATOM 2184 N N . ILE B 1 110 ? -5.682 -12.811 68.648 1.00 40.96 110 ILE B N 1
ATOM 2185 C CA . ILE B 1 110 ? -4.816 -12.763 69.781 1.00 41.07 110 ILE B CA 1
ATOM 2186 C C . ILE B 1 110 ? -5.731 -12.785 70.905 1.00 41.19 110 ILE B C 1
ATOM 2187 O O . ILE B 1 110 ? -5.464 -13.342 71.892 1.00 41.19 110 ILE B O 1
ATOM 2192 N N . ASN B 1 111 ? -6.847 -12.138 70.759 1.00 41.35 111 ASN B N 1
ATOM 2193 C CA . ASN B 1 111 ? -7.746 -12.134 71.864 1.00 41.50 111 ASN B CA 1
ATOM 2194 C C . ASN B 1 111 ? -8.181 -13.542 72.201 1.00 41.64 111 ASN B C 1
ATOM 2195 O O . ASN B 1 111 ? -8.287 -13.892 73.337 1.00 41.68 111 ASN B O 1
ATOM 2200 N N . SER B 1 112 ? -8.427 -14.336 71.182 1.00 41.81 112 SER B N 1
ATOM 2201 C CA . SER B 1 112 ? -8.847 -15.719 71.283 1.00 41.97 112 SER B CA 1
ATOM 2202 C C . SER B 1 112 ? -7.831 -16.614 71.955 1.00 42.10 112 SER B C 1
ATOM 2203 O O . SER B 1 112 ? -8.157 -17.463 72.721 1.00 42.10 112 SER B O 1
ATOM 2206 N N . ILE B 1 113 ? -6.582 -16.428 71.605 1.00 42.27 113 ILE B N 1
ATOM 2207 C CA . ILE B 1 113 ? -5.504 -17.159 72.169 1.00 42.45 113 ILE B CA 1
ATOM 2208 C C . ILE B 1 113 ? -5.375 -16.894 73.617 1.00 42.61 113 ILE B C 1
ATOM 2209 O O . ILE B 1 113 ? -5.048 -17.769 74.322 1.00 42.63 113 ILE B O 1
ATOM 2214 N N . VAL B 1 114 ? -5.576 -15.675 74.067 1.00 42.80 114 VAL B N 1
ATOM 2215 C CA . VAL B 1 114 ? -5.490 -15.384 75.481 1.00 43.02 114 VAL B CA 1
ATOM 2216 C C . VAL B 1 114 ? -6.603 -16.055 76.252 1.00 43.21 114 VAL B C 1
ATOM 2217 O O . VAL B 1 114 ? -6.392 -16.630 77.288 1.00 43.20 114 VAL B O 1
ATOM 2221 N N . ASP B 1 115 ? -7.805 -15.985 75.727 1.00 43.44 115 ASP B N 1
ATOM 2222 C CA . ASP B 1 115 ? -8.942 -16.566 76.375 1.00 43.69 115 ASP B CA 1
ATOM 2223 C C . ASP B 1 115 ? -8.805 -18.033 76.558 1.00 43.89 115 ASP B C 1
ATOM 2224 O O . ASP B 1 115 ? -9.130 -18.550 77.566 1.00 43.92 115 ASP B O 1
ATOM 2229 N N . TYR B 1 116 ? -8.322 -18.687 75.543 1.00 44.14 116 TYR B N 1
ATOM 2230 C CA . TYR B 1 116 ? -8.054 -20.103 75.503 1.00 44.37 116 TYR B CA 1
ATOM 2231 C C . TYR B 1 116 ? -6.983 -20.558 76.455 1.00 44.57 116 TYR B C 1
ATOM 2232 O O . TYR B 1 116 ? -7.111 -21.573 77.037 1.00 44.60 116 TYR B O 1
ATOM 2241 N N . PHE B 1 117 ? -5.913 -19.829 76.639 1.00 44.80 117 PHE B N 1
ATOM 2242 C CA . PHE B 1 117 ? -4.926 -20.353 77.529 1.00 45.07 117 PHE B CA 1
ATOM 2243 C C . PHE B 1 117 ? -5.507 -20.558 78.903 1.00 45.30 117 PHE B C 1
ATOM 2244 O O . PHE B 1 117 ? -5.337 -21.585 79.509 1.00 45.32 117 PHE B O 1
ATOM 2252 N N . TYR B 1 118 ? -6.199 -19.563 79.401 1.00 45.59 118 TYR B N 1
ATOM 2253 C CA . TYR B 1 118 ? -6.839 -19.646 80.685 1.00 45.89 118 TYR B CA 1
ATOM 2254 C C . TYR B 1 118 ? -7.958 -20.677 80.720 1.00 46.05 118 TYR B C 1
ATOM 2255 O O . TYR B 1 118 ? -8.136 -21.336 81.704 1.00 46.06 118 TYR B O 1
ATOM 2264 N N . CYS B 1 119 ? -8.722 -20.817 79.656 1.00 46.25 119 CYS B N 1
ATOM 2265 C CA . CYS B 1 119 ? -9.821 -21.763 79.693 1.00 46.50 119 CYS B CA 1
ATOM 2266 C C . CYS B 1 119 ? -9.300 -23.148 79.944 1.00 46.62 119 CYS B C 1
ATOM 2267 O O . CYS B 1 119 ? -9.843 -23.914 80.713 1.00 46.66 119 CYS B O 1
ATOM 2270 N N . ILE B 1 120 ? -8.228 -23.446 79.254 1.00 46.75 120 ILE B N 1
ATOM 2271 C CA . ILE B 1 120 ? -7.505 -24.692 79.304 1.00 46.86 120 ILE B CA 1
ATOM 2272 C C . ILE B 1 120 ? -6.831 -25.007 80.593 1.00 46.90 120 ILE B C 1
ATOM 2273 O O . ILE B 1 120 ? -6.871 -26.111 81.050 1.00 46.95 120 ILE B O 1
ATOM 2278 N N . LYS B 1 121 ? -6.168 -24.012 81.138 1.00 46.94 121 LYS B N 1
ATOM 2279 C CA . LYS B 1 121 ? -5.439 -24.143 82.378 1.00 46.94 121 LYS B CA 1
ATOM 2280 C C . LYS B 1 121 ? -6.445 -24.340 83.457 1.00 46.93 121 LYS B C 1
ATOM 2281 O O . LYS B 1 121 ? -6.126 -24.693 84.557 1.00 46.95 121 LYS B O 1
ATOM 2287 N N . ALA B 1 122 ? -7.689 -24.055 83.122 1.00 46.91 122 ALA B N 1
ATOM 2288 C CA . ALA B 1 122 ? -8.785 -24.234 84.026 1.00 46.90 122 ALA B CA 1
ATOM 2289 C C . ALA B 1 122 ? -8.931 -25.699 84.267 1.00 46.88 122 ALA B C 1
ATOM 2290 O O . ALA B 1 122 ? -9.120 -26.140 85.371 1.00 46.89 122 ALA B O 1
ATOM 2292 N N . LYS B 1 123 ? -8.941 -26.438 83.172 1.00 46.85 123 LYS B N 1
ATOM 2293 C CA . LYS B 1 123 ? -9.036 -27.877 83.201 1.00 46.85 123 LYS B CA 1
ATOM 2294 C C . LYS B 1 123 ? -7.809 -28.581 83.674 1.00 46.81 123 LYS B C 1
ATOM 2295 O O . LYS B 1 123 ? -7.884 -29.497 84.443 1.00 46.81 123 LYS B O 1
ATOM 2301 N N . THR B 1 124 ? -6.671 -28.161 83.183 1.00 46.75 124 THR B N 1
ATOM 2302 C CA . THR B 1 124 ? -5.433 -28.760 83.576 1.00 46.70 124 THR B CA 1
ATOM 2303 C C . THR B 1 124 ? -4.461 -27.716 84.048 1.00 46.68 124 THR B C 1
ATOM 2304 O O . THR B 1 124 ? -3.792 -27.109 83.284 1.00 46.74 124 THR B O 1
ATOM 2306 N N . PRO B 1 125 ? -4.343 -27.566 85.333 1.00 46.64 125 PRO B N 1
ATOM 2307 C CA . PRO B 1 125 ? -3.458 -26.604 85.918 1.00 46.58 125 PRO B CA 1
ATOM 2308 C C . PRO B 1 125 ? -2.026 -26.891 85.718 1.00 46.53 125 PRO B C 1
ATOM 2309 O O . PRO B 1 125 ? -1.248 -26.067 86.042 1.00 46.58 125 PRO B O 1
ATOM 2313 N N . ASP B 1 126 ? -1.687 -28.056 85.229 1.00 46.45 126 ASP B N 1
ATOM 2314 C CA . ASP B 1 126 ? -0.303 -28.431 85.028 1.00 46.37 126 ASP B CA 1
ATOM 2315 C C . ASP B 1 126 ? 0.472 -27.647 83.989 1.00 46.25 126 ASP B C 1
ATOM 2316 O O . ASP B 1 126 ? 1.642 -27.401 84.188 1.00 46.27 126 ASP B O 1
ATOM 2321 N N . VAL B 1 127 ? -0.178 -27.260 82.892 1.00 46.09 127 VAL B N 1
ATOM 2322 C CA . VAL B 1 127 ? 0.462 -26.525 81.792 1.00 45.94 127 VAL B CA 1
ATOM 2323 C C . VAL B 1 127 ? 0.781 -25.086 82.087 1.00 45.80 127 VAL B C 1
ATOM 2324 O O . VAL B 1 127 ? -0.051 -24.363 82.542 1.00 45.76 127 VAL B O 1
ATOM 2328 N N . GLU B 1 128 ? 2.016 -24.701 81.779 1.00 45.63 128 GLU B N 1
ATOM 2329 C CA . GLU B 1 128 ? 2.531 -23.370 81.983 1.00 45.45 128 GLU B CA 1
ATOM 2330 C C . GLU B 1 128 ? 2.830 -22.564 80.734 1.00 45.28 128 GLU B C 1
ATOM 2331 O O . GLU B 1 128 ? 3.180 -21.406 80.849 1.00 45.27 128 GLU B O 1
ATOM 2337 N N . ALA B 1 129 ? 2.696 -23.184 79.565 1.00 45.04 129 ALA B N 1
ATOM 2338 C CA . ALA B 1 129 ? 2.979 -22.585 78.278 1.00 44.79 129 ALA B CA 1
ATOM 2339 C C . ALA B 1 129 ? 2.032 -23.011 77.202 1.00 44.61 129 ALA B C 1
ATOM 2340 O O . ALA B 1 129 ? 1.475 -24.036 77.294 1.00 44.58 129 ALA B O 1
ATOM 2342 N N . LEU B 1 130 ? 1.864 -22.212 76.167 1.00 44.38 130 LEU B N 1
ATOM 2343 C CA . LEU B 1 130 ? 0.980 -22.572 75.075 1.00 44.14 130 LEU B CA 1
ATOM 2344 C C . LEU B 1 130 ? 1.560 -22.228 73.714 1.00 44.00 130 LEU B C 1
ATOM 2345 O O . LEU B 1 130 ? 2.063 -21.175 73.524 1.00 44.04 130 LEU B O 1
ATOM 2350 N N . ALA B 1 131 ? 1.490 -23.121 72.761 1.00 43.79 131 ALA B N 1
ATOM 2351 C CA . ALA B 1 131 ? 2.030 -22.869 71.463 1.00 43.61 131 ALA B CA 1
ATOM 2352 C C . ALA B 1 131 ? 0.956 -22.968 70.447 1.00 43.48 131 ALA B C 1
ATOM 2353 O O . ALA B 1 131 ? 0.222 -23.899 70.463 1.00 43.44 131 ALA B O 1
ATOM 2355 N N . VAL B 1 132 ? 0.876 -22.006 69.542 1.00 43.30 132 VAL B N 1
ATOM 2356 C CA . VAL B 1 132 ? -0.147 -22.023 68.521 1.00 43.14 132 VAL B CA 1
ATOM 2357 C C . VAL B 1 132 ? 0.434 -22.412 67.206 1.00 43.01 132 VAL B C 1
ATOM 2358 O O . VAL B 1 132 ? 1.439 -21.928 66.796 1.00 42.95 132 VAL B O 1
ATOM 2370 N N . ILE B 1 134 ? -0.515 -23.668 63.091 1.00 42.54 134 ILE B N 1
ATOM 2371 C CA . ILE B 1 134 ? -1.364 -23.461 61.968 1.00 42.45 134 ILE B CA 1
ATOM 2372 C C . ILE B 1 134 ? -1.274 -24.664 61.126 1.00 42.37 134 ILE B C 1
ATOM 2373 O O . ILE B 1 134 ? -0.235 -25.225 60.979 1.00 42.35 134 ILE B O 1
ATOM 2378 N N . PRO B 1 135 ? -2.388 -25.052 60.554 1.00 42.31 135 PRO B N 1
ATOM 2379 C CA . PRO B 1 135 ? -2.444 -26.186 59.682 1.00 42.24 135 PRO B CA 1
ATOM 2380 C C . PRO B 1 135 ? -1.588 -25.949 58.511 1.00 42.19 135 PRO B C 1
ATOM 2381 O O . PRO B 1 135 ? -1.620 -24.931 57.939 1.00 42.20 135 PRO B O 1
ATOM 2385 N N . LYS B 1 136 ? -0.833 -26.925 58.122 1.00 42.15 136 LYS B N 1
ATOM 2386 C CA . LYS B 1 136 ? 0.044 -26.762 57.011 1.00 42.13 136 LYS B CA 1
ATOM 2387 C C . LYS B 1 136 ? -0.711 -26.468 55.758 1.00 42.09 136 LYS B C 1
ATOM 2388 O O . LYS B 1 136 ? -0.176 -25.875 54.878 1.00 42.10 136 LYS B O 1
ATOM 2394 N N . GLU B 1 137 ? -1.960 -26.880 55.668 1.00 42.03 137 GLU B N 1
ATOM 2395 C CA . GLU B 1 137 ? -2.797 -26.639 54.491 1.00 41.97 137 GLU B CA 1
ATOM 2396 C C . GLU B 1 137 ? -3.045 -25.154 54.280 1.00 41.86 137 GLU B C 1
ATOM 2397 O O . GLU B 1 137 ? -3.110 -24.654 53.196 1.00 41.87 137 GLU B O 1
ATOM 2403 N N . LYS B 1 138 ? -3.189 -24.456 55.368 1.00 41.71 138 LYS B N 1
ATOM 2404 C CA . LYS B 1 138 ? -3.354 -23.040 55.380 1.00 41.58 138 LYS B CA 1
ATOM 2405 C C . LYS B 1 138 ? -2.113 -22.182 55.088 1.00 41.46 138 LYS B C 1
ATOM 2406 O O . LYS B 1 138 ? -2.214 -21.078 54.657 1.00 41.47 138 LYS B O 1
ATOM 2412 N N . TYR B 1 139 ? -0.946 -22.717 55.345 1.00 41.30 139 TYR B N 1
ATOM 2413 C CA . TYR B 1 139 ? 0.310 -22.029 55.211 1.00 41.15 139 TYR B CA 1
ATOM 2414 C C . TYR B 1 139 ? 1.143 -22.348 53.989 1.00 41.06 139 TYR B C 1
ATOM 2415 O O . TYR B 1 139 ? 1.142 -23.449 53.507 1.00 41.07 139 TYR B O 1
ATOM 2424 N N . PRO B 1 140 ? 1.895 -21.380 53.507 1.00 40.97 140 PRO B N 1
ATOM 2425 C CA . PRO B 1 140 ? 2.704 -21.573 52.319 1.00 40.90 140 PRO B CA 1
ATOM 2426 C C . PRO B 1 140 ? 4.220 -21.635 52.456 1.00 40.84 140 PRO B C 1
ATOM 2427 O O . PRO B 1 140 ? 4.874 -20.780 52.943 1.00 40.81 140 PRO B O 1
ATOM 2431 N N . ASN B 1 141 ? 4.781 -22.712 51.979 1.00 40.78 141 ASN B N 1
ATOM 2432 C CA . ASN B 1 141 ? 6.167 -22.859 52.079 1.00 40.73 141 ASN B CA 1
ATOM 2433 C C . ASN B 1 141 ? 6.575 -22.681 53.483 1.00 40.73 141 ASN B C 1
ATOM 2434 O O . ASN B 1 141 ? 7.439 -21.915 53.766 1.00 40.77 141 ASN B O 1
ATOM 2439 N N . PRO B 1 142 ? 5.980 -23.422 54.390 1.00 40.70 142 PRO B N 1
ATOM 2440 C CA . PRO B 1 142 ? 6.356 -23.260 55.757 1.00 40.68 142 PRO B CA 1
ATOM 2441 C C . PRO B 1 142 ? 7.765 -23.610 55.905 1.00 40.68 142 PRO B C 1
ATOM 2442 O O . PRO B 1 142 ? 8.240 -24.545 55.374 1.00 40.70 142 PRO B O 1
ATOM 2446 N N . SER B 1 143 ? 8.454 -22.810 56.649 1.00 40.68 143 SER B N 1
ATOM 2447 C CA . SER B 1 143 ? 9.820 -23.055 56.912 1.00 40.68 143 SER B CA 1
ATOM 2448 C C . SER B 1 143 ? 9.923 -24.300 57.722 1.00 40.68 143 SER B C 1
ATOM 2449 O O . SER B 1 143 ? 10.856 -25.070 57.589 1.00 40.67 143 SER B O 1
ATOM 2452 N N . ILE B 1 144 ? 8.944 -24.459 58.593 1.00 40.66 144 ILE B N 1
ATOM 2453 C CA . ILE B 1 144 ? 8.875 -25.585 59.471 1.00 40.68 144 ILE B CA 1
ATOM 2454 C C . ILE B 1 144 ? 7.539 -26.278 59.485 1.00 40.73 144 ILE B C 1
ATOM 2455 O O . ILE B 1 144 ? 6.574 -25.644 59.610 1.00 40.71 144 ILE B O 1
ATOM 2460 N N . ASP B 1 145 ? 7.528 -27.599 59.333 1.00 40.81 145 ASP B N 1
ATOM 2461 C CA . ASP B 1 145 ? 6.330 -28.423 59.402 1.00 40.89 145 ASP B CA 1
ATOM 2462 C C . ASP B 1 145 ? 6.548 -29.477 60.428 1.00 40.96 145 ASP B C 1
ATOM 2463 O O . ASP B 1 145 ? 7.527 -30.146 60.403 1.00 40.98 145 ASP B O 1
ATOM 2468 N N . PHE B 1 146 ? 5.630 -29.608 61.347 1.00 41.05 146 PHE B N 1
ATOM 2469 C CA . PHE B 1 146 ? 5.780 -30.546 62.410 1.00 41.13 146 PHE B CA 1
ATOM 2470 C C . PHE B 1 146 ? 4.571 -31.402 62.488 1.00 41.17 146 PHE B C 1
ATOM 2471 O O . PHE B 1 146 ? 3.775 -31.248 63.351 1.00 41.15 146 PHE B O 1
ATOM 2479 N N . ASN B 1 147 ? 4.449 -32.335 61.575 1.00 41.23 147 ASN B N 1
ATOM 2480 C CA . ASN B 1 147 ? 3.300 -33.192 61.528 1.00 41.31 147 ASN B CA 1
ATOM 2481 C C . ASN B 1 147 ? 2.047 -32.591 61.025 1.00 41.35 147 ASN B C 1
ATOM 2482 O O . ASN B 1 147 ? 0.998 -32.932 61.492 1.00 41.37 147 ASN B O 1
ATOM 2487 N N . GLY B 1 148 ? 2.151 -31.708 60.054 1.00 41.38 148 GLY B N 1
ATOM 2488 C CA . GLY B 1 148 ? 0.989 -31.047 59.514 1.00 41.41 148 GLY B CA 1
ATOM 2489 C C . GLY B 1 148 ? 0.604 -29.810 60.255 1.00 41.42 148 GLY B C 1
ATOM 2490 O O . GLY B 1 148 ? -0.459 -29.277 60.082 1.00 41.42 148 GLY B O 1
ATOM 2491 N N . LEU B 1 149 ? 1.521 -29.365 61.083 1.00 41.44 149 LEU B N 1
ATOM 2492 C CA . LEU B 1 149 ? 1.371 -28.200 61.890 1.00 41.46 149 LEU B CA 1
ATOM 2493 C C . LEU B 1 149 ? 2.504 -27.260 61.704 1.00 41.47 149 LEU B C 1
ATOM 2494 O O . LEU B 1 149 ? 3.639 -27.639 61.727 1.00 41.47 149 LEU B O 1
ATOM 2499 N N . VAL B 1 150 ? 2.168 -26.006 61.511 1.00 41.50 150 VAL B N 1
ATOM 2500 C CA . VAL B 1 150 ? 3.157 -25.011 61.343 1.00 41.53 150 VAL B CA 1
ATOM 2501 C C . VAL B 1 150 ? 3.055 -24.035 62.457 1.00 41.58 150 VAL B C 1
ATOM 2502 O O . VAL B 1 150 ? 2.007 -23.563 62.786 1.00 41.58 150 VAL B O 1
ATOM 2506 N N . PRO B 1 151 ? 4.180 -23.748 63.050 1.00 41.65 151 PRO B N 1
ATOM 2507 C CA . PRO B 1 151 ? 4.232 -22.821 64.151 1.00 41.72 151 PRO B CA 1
ATOM 2508 C C . PRO B 1 151 ? 4.009 -21.385 63.742 1.00 41.79 151 PRO B C 1
ATOM 2509 O O . PRO B 1 151 ? 4.599 -20.875 62.841 1.00 41.79 151 PRO B O 1
ATOM 2513 N N . ALA B 1 152 ? 3.138 -20.731 64.471 1.00 41.92 152 ALA B N 1
ATOM 2514 C CA . ALA B 1 152 ? 2.782 -19.368 64.222 1.00 42.03 152 ALA B CA 1
ATOM 2515 C C . ALA B 1 152 ? 3.661 -18.323 64.845 1.00 42.12 152 ALA B C 1
ATOM 2516 O O . ALA B 1 152 ? 3.491 -17.185 64.570 1.00 42.12 152 ALA B O 1
ATOM 2518 N N . ASP B 1 153 ? 4.599 -18.708 65.680 1.00 42.28 153 ASP B N 1
ATOM 2519 C CA . ASP B 1 153 ? 5.487 -17.773 66.345 1.00 42.44 153 ASP B CA 1
ATOM 2520 C C . ASP B 1 153 ? 4.839 -16.902 67.377 1.00 42.60 153 ASP B C 1
ATOM 2521 O O . ASP B 1 153 ? 5.296 -15.839 67.670 1.00 42.57 153 ASP B O 1
ATOM 2526 N N . ILE B 1 154 ? 3.761 -17.415 67.915 1.00 42.83 154 ILE B N 1
ATOM 2527 C CA . ILE B 1 154 ? 3.014 -16.766 68.921 1.00 43.06 154 ILE B CA 1
ATOM 2528 C C . ILE B 1 154 ? 2.845 -17.774 70.012 1.00 43.21 154 ILE B C 1
ATOM 2529 O O . ILE B 1 154 ? 2.283 -18.784 69.776 1.00 43.21 154 ILE B O 1
ATOM 2534 N N . ASN B 1 155 ? 3.311 -17.493 71.215 1.00 43.43 155 ASN B N 1
ATOM 2535 C CA . ASN B 1 155 ? 3.175 -18.398 72.340 1.00 43.65 155 ASN B CA 1
ATOM 2536 C C . ASN B 1 155 ? 2.912 -17.752 73.666 1.00 43.82 155 ASN B C 1
ATOM 2537 O O . ASN B 1 155 ? 3.244 -16.619 73.868 1.00 43.83 155 ASN B O 1
ATOM 2542 N N . VAL B 1 156 ? 2.340 -18.521 74.578 1.00 44.03 156 VAL B N 1
ATOM 2543 C CA . VAL B 1 156 ? 2.079 -18.094 75.947 1.00 44.21 156 VAL B CA 1
ATOM 2544 C C . VAL B 1 156 ? 3.073 -18.788 76.869 1.00 44.39 156 VAL B C 1
ATOM 2545 O O . VAL B 1 156 ? 3.279 -19.960 76.811 1.00 44.41 156 VAL B O 1
ATOM 2549 N N . VAL B 1 157 ? 3.713 -18.021 77.712 1.00 44.61 157 VAL B N 1
ATOM 2550 C CA . VAL B 1 157 ? 4.717 -18.547 78.587 1.00 44.82 157 VAL B CA 1
ATOM 2551 C C . VAL B 1 157 ? 4.486 -18.070 79.983 1.00 45.02 157 VAL B C 1
ATOM 2552 O O . VAL B 1 157 ? 3.853 -17.073 80.209 1.00 45.02 157 VAL B O 1
ATOM 2556 N N . SER B 1 158 ? 4.982 -18.850 80.922 1.00 45.27 158 SER B N 1
ATOM 2557 C CA . SER B 1 158 ? 4.857 -18.611 82.333 1.00 45.51 158 SER B CA 1
ATOM 2558 C C . SER B 1 158 ? 6.213 -18.160 82.752 1.00 45.70 158 SER B C 1
ATOM 2559 O O . SER B 1 158 ? 7.191 -18.575 82.231 1.00 45.69 158 SER B O 1
ATOM 2562 N N . PRO B 1 159 ? 6.306 -17.295 83.730 1.00 45.94 159 PRO B N 1
ATOM 2563 C CA . PRO B 1 159 ? 7.616 -16.809 84.135 1.00 46.17 159 PRO B CA 1
ATOM 2564 C C . PRO B 1 159 ? 8.374 -17.699 85.124 1.00 46.43 159 PRO B C 1
ATOM 2565 O O . PRO B 1 159 ? 8.348 -17.469 86.294 1.00 46.46 159 PRO B O 1
ATOM 2569 N N . LYS B 1 160 ? 9.080 -18.676 84.568 1.00 46.70 160 LYS B N 1
ATOM 2570 C CA . LYS B 1 160 ? 9.832 -19.689 85.253 1.00 46.93 160 LYS B CA 1
ATOM 2571 C C . LYS B 1 160 ? 10.951 -20.048 84.363 1.00 47.07 160 LYS B C 1
ATOM 2572 O O . LYS B 1 160 ? 10.905 -19.763 83.215 1.00 47.07 160 LYS B O 1
ATOM 2578 N N . HIS B 1 161 ? 11.906 -20.786 84.891 1.00 47.26 161 HIS B N 1
ATOM 2579 C CA . HIS B 1 161 ? 13.072 -21.275 84.186 1.00 47.47 161 HIS B CA 1
ATOM 2580 C C . HIS B 1 161 ? 13.198 -22.773 84.019 1.00 47.55 161 HIS B C 1
ATOM 2581 O O . HIS B 1 161 ? 14.288 -23.289 83.902 1.00 47.58 161 HIS B O 1
ATOM 2588 N N . GLY B 1 162 ? 12.089 -23.479 84.004 1.00 47.65 162 GLY B N 1
ATOM 2589 C CA . GLY B 1 162 ? 12.130 -24.915 83.926 1.00 47.75 162 GLY B CA 1
ATOM 2590 C C . GLY B 1 162 ? 11.281 -25.530 82.876 1.00 47.82 162 GLY B C 1
ATOM 2591 O O . GLY B 1 162 ? 10.643 -24.836 82.135 1.00 47.82 162 GLY B O 1
ATOM 2592 N N . TYR B 1 163 ? 11.246 -26.849 82.850 1.00 47.90 163 TYR B N 1
ATOM 2593 C CA . TYR B 1 163 ? 10.463 -27.507 81.867 1.00 47.96 163 TYR B CA 1
ATOM 2594 C C . TYR B 1 163 ? 9.105 -27.021 82.107 1.00 48.00 163 TYR B C 1
ATOM 2595 O O . TYR B 1 163 ? 8.628 -27.118 83.199 1.00 48.04 163 TYR B O 1
ATOM 2604 N N . GLN B 1 164 ? 8.453 -26.505 81.088 1.00 48.02 164 GLN B N 1
ATOM 2605 C CA . GLN B 1 164 ? 7.107 -26.019 81.254 1.00 48.03 164 GLN B CA 1
ATOM 2606 C C . GLN B 1 164 ? 6.107 -26.898 80.550 1.00 48.03 164 GLN B C 1
ATOM 2607 O O . GLN B 1 164 ? 6.222 -27.122 79.383 1.00 48.02 164 GLN B O 1
ATOM 2613 N N . LYS B 1 165 ? 5.095 -27.389 81.234 1.00 48.06 165 LYS B N 1
ATOM 2614 C CA . LYS B 1 165 ? 4.147 -28.240 80.556 1.00 48.09 165 LYS B CA 1
ATOM 2615 C C . LYS B 1 165 ? 3.508 -27.411 79.449 1.00 48.10 165 LYS B C 1
ATOM 2616 O O . LYS B 1 165 ? 2.913 -26.403 79.693 1.00 48.12 165 LYS B O 1
ATOM 2622 N N . GLU B 1 166 ? 3.672 -27.839 78.217 1.00 48.10 166 GLU B N 1
ATOM 2623 C CA . GLU B 1 166 ? 3.163 -27.128 77.066 1.00 48.10 166 GLU B CA 1
ATOM 2624 C C . GLU B 1 166 ? 2.046 -27.851 76.383 1.00 48.08 166 GLU B C 1
ATOM 2625 O O . GLU B 1 166 ? 1.979 -29.050 76.395 1.00 48.10 166 GLU B O 1
ATOM 2631 N N . GLU B 1 167 ? 1.162 -27.097 75.770 1.00 48.05 167 GLU B N 1
ATOM 2632 C CA . GLU B 1 167 ? 0.031 -27.672 75.112 1.00 48.00 167 GLU B CA 1
ATOM 2633 C C . GLU B 1 167 ? -0.104 -26.991 73.818 1.00 47.91 167 GLU B C 1
ATOM 2634 O O . GLU B 1 167 ? 0.564 -26.051 73.604 1.00 47.90 167 GLU B O 1
ATOM 2640 N N . ILE B 1 168 ? -0.960 -27.475 72.946 1.00 47.84 168 ILE B N 1
ATOM 2641 C CA . ILE B 1 168 ? -1.089 -26.896 71.631 1.00 47.74 168 ILE B CA 1
ATOM 2642 C C . ILE B 1 168 ? -2.415 -26.338 71.237 1.00 47.70 168 ILE B C 1
ATOM 2643 O O . ILE B 1 168 ? -3.422 -26.904 71.529 1.00 47.68 168 ILE B O 1
ATOM 2656 N N . VAL B 1 170 ? -4.404 -24.973 67.823 1.00 47.34 170 VAL B N 1
ATOM 2657 C CA . VAL B 1 170 ? -4.374 -24.924 66.393 1.00 47.19 170 VAL B CA 1
ATOM 2658 C C . VAL B 1 170 ? -5.458 -23.999 65.882 1.00 47.08 170 VAL B C 1
ATOM 2659 O O . VAL B 1 170 ? -6.566 -24.107 66.280 1.00 47.08 170 VAL B O 1
ATOM 2663 N N . ILE B 1 171 ? -5.114 -23.076 65.005 1.00 46.94 171 ILE B N 1
ATOM 2664 C CA . ILE B 1 171 ? -6.073 -22.148 64.486 1.00 46.81 171 ILE B CA 1
ATOM 2665 C C . ILE B 1 171 ? -6.115 -22.246 63.011 1.00 46.70 171 ILE B C 1
ATOM 2666 O O . ILE B 1 171 ? -5.151 -22.495 62.378 1.00 46.69 171 ILE B O 1
ATOM 2671 N N . ASP B 1 172 ? -7.294 -22.029 62.483 1.00 46.57 172 ASP B N 1
ATOM 2672 C CA . ASP B 1 172 ? -7.612 -22.171 61.091 1.00 46.42 172 ASP B CA 1
ATOM 2673 C C . ASP B 1 172 ? -7.429 -20.901 60.313 1.00 46.25 172 ASP B C 1
ATOM 2674 O O . ASP B 1 172 ? -7.860 -20.766 59.193 1.00 46.27 172 ASP B O 1
ATOM 2679 N N . GLU B 1 173 ? -6.739 -19.968 60.904 1.00 46.04 173 GLU B N 1
ATOM 2680 C CA . GLU B 1 173 ? -6.502 -18.751 60.207 1.00 45.83 173 GLU B CA 1
ATOM 2681 C C . GLU B 1 173 ? -5.034 -18.660 59.967 1.00 45.62 173 GLU B C 1
ATOM 2682 O O . GLU B 1 173 ? -4.266 -19.167 60.703 1.00 45.61 173 GLU B O 1
ATOM 2688 N N . LEU B 1 174 ? -4.650 -17.991 58.915 1.00 45.38 174 LEU B N 1
ATOM 2689 C CA . LEU B 1 174 ? -3.266 -17.818 58.609 1.00 45.13 174 LEU B CA 1
ATOM 2690 C C . LEU B 1 174 ? -2.622 -16.550 59.173 1.00 44.99 174 LEU B C 1
ATOM 2691 O O . LEU B 1 174 ? -3.035 -15.441 58.908 1.00 44.95 174 LEU B O 1
ATOM 2696 N N . ILE B 1 175 ? -1.573 -16.765 59.948 1.00 44.80 175 ILE B N 1
ATOM 2697 C CA . ILE B 1 175 ? -0.764 -15.742 60.515 1.00 44.61 175 ILE B CA 1
ATOM 2698 C C . ILE B 1 175 ? 0.552 -16.106 59.903 1.00 44.49 175 ILE B C 1
ATOM 2699 O O . ILE B 1 175 ? 1.062 -17.143 60.210 1.00 44.49 175 ILE B O 1
ATOM 2704 N N . PHE B 1 176 ? 1.099 -15.275 59.028 1.00 44.31 176 PHE B N 1
ATOM 2705 C CA . PHE B 1 176 ? 2.353 -15.579 58.350 1.00 44.13 176 PHE B CA 1
ATOM 2706 C C . PHE B 1 176 ? 3.557 -14.872 58.935 1.00 44.01 176 PHE B C 1
ATOM 2707 O O . PHE B 1 176 ? 3.499 -13.733 59.255 1.00 44.04 176 PHE B O 1
ATOM 2715 N N . ASN B 1 177 ? 4.657 -15.564 59.089 1.00 43.85 177 ASN B N 1
ATOM 2716 C CA . ASN B 1 177 ? 5.849 -14.965 59.610 1.00 43.71 177 ASN B CA 1
ATOM 2717 C C . ASN B 1 177 ? 6.955 -15.048 58.603 1.00 43.63 177 ASN B C 1
ATOM 2718 O O . ASN B 1 177 ? 7.093 -16.007 57.905 1.00 43.62 177 ASN B O 1
ATOM 2723 N N . ILE B 1 178 ? 7.741 -14.005 58.541 1.00 43.51 178 ILE B N 1
ATOM 2724 C CA . ILE B 1 178 ? 8.777 -13.881 57.568 1.00 43.40 178 ILE B CA 1
ATOM 2725 C C . ILE B 1 178 ? 10.159 -14.234 57.972 1.00 43.33 178 ILE B C 1
ATOM 2726 O O . ILE B 1 178 ? 10.625 -13.759 58.938 1.00 43.31 178 ILE B O 1
ATOM 2731 N N . ASN B 1 179 ? 10.823 -15.096 57.225 1.00 43.24 179 ASN B N 1
ATOM 2732 C CA . ASN B 1 179 ? 12.185 -15.409 57.522 1.00 43.16 179 ASN B CA 1
ATOM 2733 C C . ASN B 1 179 ? 13.016 -15.133 56.328 1.00 43.11 179 ASN B C 1
ATOM 2734 O O . ASN B 1 179 ? 14.186 -15.004 56.426 1.00 43.13 179 ASN B O 1
ATOM 2739 N N . THR B 1 180 ? 12.382 -15.065 55.181 1.00 43.06 180 THR B N 1
ATOM 2740 C CA . THR B 1 180 ? 13.072 -14.858 53.919 1.00 42.99 180 THR B CA 1
ATOM 2741 C C . THR B 1 180 ? 12.492 -13.796 53.088 1.00 42.95 180 THR B C 1
ATOM 2742 O O . THR B 1 180 ? 11.406 -13.390 53.306 1.00 42.95 180 THR B O 1
ATOM 2746 N N . LYS B 1 181 ? 13.258 -13.406 52.089 1.00 42.90 181 LYS B N 1
ATOM 2747 C CA . LYS B 1 181 ? 12.932 -12.400 51.102 1.00 42.84 181 LYS B CA 1
ATOM 2748 C C . LYS B 1 181 ? 11.743 -12.786 50.251 1.00 42.77 181 LYS B C 1
ATOM 2749 O O . LYS B 1 181 ? 10.931 -11.964 49.905 1.00 42.77 181 LYS B O 1
ATOM 2755 N N . ASP B 1 182 ? 11.672 -14.052 49.908 1.00 42.67 182 ASP B N 1
ATOM 2756 C CA . ASP B 1 182 ? 10.591 -14.596 49.149 1.00 42.57 182 ASP B CA 1
ATOM 2757 C C . ASP B 1 182 ? 9.421 -14.536 50.070 1.00 42.52 182 ASP B C 1
ATOM 2758 O O . ASP B 1 182 ? 8.310 -14.476 49.658 1.00 42.52 182 ASP B O 1
ATOM 2763 N N . ASP B 1 183 ? 9.708 -14.598 51.351 1.00 42.46 183 ASP B N 1
ATOM 2764 C CA . ASP B 1 183 ? 8.729 -14.559 52.426 1.00 42.39 183 ASP B CA 1
ATOM 2765 C C . ASP B 1 183 ? 8.112 -13.226 52.349 1.00 42.35 183 ASP B C 1
ATOM 2766 O O . ASP B 1 183 ? 7.023 -13.042 52.730 1.00 42.34 183 ASP B O 1
ATOM 2771 N N . LEU B 1 184 ? 8.872 -12.269 51.892 1.00 42.32 184 LEU B N 1
ATOM 2772 C CA . LEU B 1 184 ? 8.401 -10.918 51.753 1.00 42.30 184 LEU B CA 1
ATOM 2773 C C . LEU B 1 184 ? 7.293 -10.760 50.724 1.00 42.31 184 LEU B C 1
ATOM 2774 O O . LEU B 1 184 ? 6.428 -9.956 50.885 1.00 42.30 184 LEU B O 1
ATOM 2779 N N . LYS B 1 185 ? 7.366 -11.497 49.638 1.00 42.34 185 LYS B N 1
ATOM 2780 C CA . LYS B 1 185 ? 6.376 -11.433 48.602 1.00 42.36 185 LYS B CA 1
ATOM 2781 C C . LYS B 1 185 ? 5.032 -11.964 49.007 1.00 42.41 185 LYS B C 1
ATOM 2782 O O . LYS B 1 185 ? 4.030 -11.377 48.718 1.00 42.45 185 LYS B O 1
ATOM 2788 N N . LEU B 1 186 ? 5.008 -13.107 49.639 1.00 42.44 186 LEU B N 1
ATOM 2789 C CA . LEU B 1 186 ? 3.775 -13.711 50.060 1.00 42.48 186 LEU B CA 1
ATOM 2790 C C . LEU B 1 186 ? 3.080 -12.884 51.081 1.00 42.51 186 LEU B C 1
ATOM 2791 O O . LEU B 1 186 ? 1.909 -12.883 51.144 1.00 42.51 186 LEU B O 1
ATOM 2796 N N . ALA B 1 187 ? 3.837 -12.192 51.898 1.00 42.59 187 ALA B N 1
ATOM 2797 C CA . ALA B 1 187 ? 3.331 -11.292 52.923 1.00 42.70 187 ALA B CA 1
ATOM 2798 C C . ALA B 1 187 ? 2.657 -10.099 52.350 1.00 42.79 187 ALA B C 1
ATOM 2799 O O . ALA B 1 187 ? 1.669 -9.673 52.834 1.00 42.78 187 ALA B O 1
ATOM 2801 N N . GLU B 1 188 ? 3.258 -9.535 51.326 1.00 42.92 188 GLU B N 1
ATOM 2802 C CA . GLU B 1 188 ? 2.738 -8.390 50.645 1.00 43.05 188 GLU B CA 1
ATOM 2803 C C . GLU B 1 188 ? 1.460 -8.830 50.040 1.00 43.17 188 GLU B C 1
ATOM 2804 O O . GLU B 1 188 ? 0.525 -8.118 49.991 1.00 43.18 188 GLU B O 1
ATOM 2814 N N . LEU B 1 190 ? -0.531 -10.779 51.234 1.00 43.55 190 LEU B N 1
ATOM 2815 C CA . LEU B 1 190 ? -1.584 -10.793 52.218 1.00 43.53 190 LEU B CA 1
ATOM 2816 C C . LEU B 1 190 ? -2.035 -9.419 52.547 1.00 43.51 190 LEU B C 1
ATOM 2817 O O . LEU B 1 190 ? -3.184 -9.153 52.710 1.00 43.49 190 LEU B O 1
ATOM 2822 N N . LEU B 1 191 ? -1.105 -8.523 52.661 1.00 43.49 191 LEU B N 1
ATOM 2823 C CA . LEU B 1 191 ? -1.467 -7.186 52.977 1.00 43.48 191 LEU B CA 1
ATOM 2824 C C . LEU B 1 191 ? -2.380 -6.541 51.941 1.00 43.49 191 LEU B C 1
ATOM 2825 O O . LEU B 1 191 ? -2.407 -6.894 50.770 1.00 43.48 191 LEU B O 1
ATOM 2838 N N . ASP C 1 2 ? -6.030 -14.714 40.878 1.00 43.17 2 ASP C N 1
ATOM 2839 C CA . ASP C 1 2 ? -4.654 -15.072 40.761 1.00 43.21 2 ASP C CA 1
ATOM 2840 C C . ASP C 1 2 ? -4.474 -16.193 39.780 1.00 43.26 2 ASP C C 1
ATOM 2841 O O . ASP C 1 2 ? -5.411 -16.654 39.188 1.00 43.24 2 ASP C O 1
ATOM 2846 N N . ALA C 1 3 ? -3.257 -16.642 39.598 1.00 43.34 3 ALA C N 1
ATOM 2847 C CA . ALA C 1 3 ? -3.045 -17.715 38.657 1.00 43.43 3 ALA C CA 1
ATOM 2848 C C . ALA C 1 3 ? -2.152 -18.803 39.122 1.00 43.51 3 ALA C C 1
ATOM 2849 O O . ALA C 1 3 ? -1.251 -18.563 39.832 1.00 43.51 3 ALA C O 1
ATOM 2851 N N . LEU C 1 4 ? -2.397 -20.017 38.712 1.00 43.61 4 LEU C N 1
ATOM 2852 C CA . LEU C 1 4 ? -1.526 -21.054 39.118 1.00 43.71 4 LEU C CA 1
ATOM 2853 C C . LEU C 1 4 ? -0.995 -21.613 37.862 1.00 43.81 4 LEU C C 1
ATOM 2854 O O . LEU C 1 4 ? -1.740 -21.916 37.003 1.00 43.84 4 LEU C O 1
ATOM 2859 N N . ILE C 1 5 ? 0.304 -21.741 37.726 1.00 43.93 5 ILE C N 1
ATOM 2860 C CA . ILE C 1 5 ? 0.819 -22.296 36.516 1.00 44.05 5 ILE C CA 1
ATOM 2861 C C . ILE C 1 5 ? 1.324 -23.600 36.917 1.00 44.19 5 ILE C C 1
ATOM 2862 O O . ILE C 1 5 ? 2.104 -23.678 37.806 1.00 44.19 5 ILE C O 1
ATOM 2875 N N . ALA C 1 7 ? 3.659 -26.577 36.687 1.00 44.84 7 ALA C N 1
ATOM 2876 C CA . ALA C 1 7 ? 4.928 -26.958 36.121 1.00 45.04 7 ALA C CA 1
ATOM 2877 C C . ALA C 1 7 ? 5.672 -28.092 36.787 1.00 45.19 7 ALA C C 1
ATOM 2878 O O . ALA C 1 7 ? 6.855 -28.110 36.817 1.00 45.19 7 ALA C O 1
ATOM 2880 N N . GLY C 1 8 ? 4.987 -29.066 37.305 1.00 45.39 8 GLY C N 1
ATOM 2881 C CA . GLY C 1 8 ? 5.656 -30.157 37.970 1.00 45.63 8 GLY C CA 1
ATOM 2882 C C . GLY C 1 8 ? 5.696 -31.500 37.299 1.00 45.84 8 GLY C C 1
ATOM 2883 O O . GLY C 1 8 ? 6.111 -32.462 37.912 1.00 45.85 8 GLY C O 1
ATOM 2884 N N . GLY C 1 9 ? 5.270 -31.577 36.052 1.00 46.02 9 GLY C N 1
ATOM 2885 C CA . GLY C 1 9 ? 5.250 -32.829 35.322 1.00 46.26 9 GLY C CA 1
ATOM 2886 C C . GLY C 1 9 ? 6.467 -33.192 34.534 1.00 46.45 9 GLY C C 1
ATOM 2887 O O . GLY C 1 9 ? 7.323 -32.361 34.323 1.00 46.49 9 GLY C O 1
ATOM 2888 N N . LYS C 1 10 ? 6.532 -34.417 34.046 1.00 46.61 10 LYS C N 1
ATOM 2889 C CA . LYS C 1 10 ? 7.644 -34.802 33.196 1.00 46.79 10 LYS C CA 1
ATOM 2890 C C . LYS C 1 10 ? 7.073 -34.881 31.795 1.00 46.90 10 LYS C C 1
ATOM 2891 O O . LYS C 1 10 ? 5.928 -35.111 31.647 1.00 46.91 10 LYS C O 1
ATOM 2897 N N . GLY C 1 11 ? 7.841 -34.651 30.760 1.00 47.04 11 GLY C N 1
ATOM 2898 C CA . GLY C 1 11 ? 7.238 -34.675 29.462 1.00 47.19 11 GLY C CA 1
ATOM 2899 C C . GLY C 1 11 ? 7.227 -36.079 28.979 1.00 47.31 11 GLY C C 1
ATOM 2900 O O . GLY C 1 11 ? 8.230 -36.583 28.542 1.00 47.33 11 GLY C O 1
ATOM 2901 N N . THR C 1 12 ? 6.076 -36.731 29.085 1.00 47.43 12 THR C N 1
ATOM 2902 C CA . THR C 1 12 ? 5.998 -38.110 28.698 1.00 47.55 12 THR C CA 1
ATOM 2903 C C . THR C 1 12 ? 6.270 -38.247 27.257 1.00 47.64 12 THR C C 1
ATOM 2904 O O . THR C 1 12 ? 7.041 -39.063 26.863 1.00 47.64 12 THR C O 1
ATOM 2905 N N . ARG C 1 13 ? 5.631 -37.425 26.461 1.00 47.75 13 ARG C N 1
ATOM 2906 C CA . ARG C 1 13 ? 5.815 -37.509 25.038 1.00 47.88 13 ARG C CA 1
ATOM 2907 C C . ARG C 1 13 ? 6.944 -36.664 24.470 1.00 48.01 13 ARG C C 1
ATOM 2908 O O . ARG C 1 13 ? 7.132 -36.606 23.277 1.00 48.01 13 ARG C O 1
ATOM 2924 N N . GLY C 1 15 ? 9.849 -37.120 25.688 1.00 48.47 15 GLY C N 1
ATOM 2925 C CA . GLY C 1 15 ? 10.998 -37.926 25.984 1.00 48.57 15 GLY C CA 1
ATOM 2926 C C . GLY C 1 15 ? 11.578 -37.703 27.346 1.00 48.66 15 GLY C C 1
ATOM 2927 O O . GLY C 1 15 ? 12.613 -38.247 27.647 1.00 48.67 15 GLY C O 1
ATOM 2928 N N . GLY C 1 16 ? 10.935 -36.889 28.175 1.00 48.75 16 GLY C N 1
ATOM 2929 C CA . GLY C 1 16 ? 11.435 -36.597 29.513 1.00 48.85 16 GLY C CA 1
ATOM 2930 C C . GLY C 1 16 ? 12.270 -35.340 29.563 1.00 48.93 16 GLY C C 1
ATOM 2931 O O . GLY C 1 16 ? 13.477 -35.372 29.474 1.00 48.95 16 GLY C O 1
ATOM 2932 N N . VAL C 1 17 ? 11.627 -34.210 29.708 1.00 48.99 17 VAL C N 1
ATOM 2933 C CA . VAL C 1 17 ? 12.357 -32.985 29.706 1.00 49.04 17 VAL C CA 1
ATOM 2934 C C . VAL C 1 17 ? 11.445 -32.095 30.457 1.00 49.10 17 VAL C C 1
ATOM 2935 O O . VAL C 1 17 ? 10.306 -32.432 30.572 1.00 49.11 17 VAL C O 1
ATOM 2939 N N . GLU C 1 18 ? 11.921 -30.977 30.972 1.00 49.16 18 GLU C N 1
ATOM 2940 C CA . GLU C 1 18 ? 11.038 -30.070 31.674 1.00 49.22 18 GLU C CA 1
ATOM 2941 C C . GLU C 1 18 ? 10.496 -29.261 30.561 1.00 49.24 18 GLU C C 1
ATOM 2942 O O . GLU C 1 18 ? 11.128 -28.371 30.097 1.00 49.26 18 GLU C O 1
ATOM 2948 N N . LYS C 1 19 ? 9.294 -29.587 30.152 1.00 49.24 19 LYS C N 1
ATOM 2949 C CA . LYS C 1 19 ? 8.641 -28.961 29.059 1.00 49.25 19 LYS C CA 1
ATOM 2950 C C . LYS C 1 19 ? 8.607 -27.488 29.335 1.00 49.27 19 LYS C C 1
ATOM 2951 O O . LYS C 1 19 ? 8.601 -26.697 28.431 1.00 49.29 19 LYS C O 1
ATOM 2957 N N . PRO C 1 20 ? 8.604 -27.187 30.588 1.00 49.30 20 PRO C N 1
ATOM 2958 C CA . PRO C 1 20 ? 8.532 -25.844 31.103 1.00 49.31 20 PRO C CA 1
ATOM 2959 C C . PRO C 1 20 ? 9.690 -24.996 30.668 1.00 49.32 20 PRO C C 1
ATOM 2960 O O . PRO C 1 20 ? 9.512 -23.842 30.406 1.00 49.33 20 PRO C O 1
ATOM 2964 N N . LEU C 1 21 ? 10.877 -25.564 30.615 1.00 49.31 21 LEU C N 1
ATOM 2965 C CA . LEU C 1 21 ? 12.066 -24.840 30.217 1.00 49.29 21 LEU C CA 1
ATOM 2966 C C . LEU C 1 21 ? 12.486 -25.059 28.793 1.00 49.28 21 LEU C C 1
ATOM 2967 O O . LEU C 1 21 ? 13.469 -24.523 28.383 1.00 49.28 21 LEU C O 1
ATOM 2972 N N . ILE C 1 22 ? 11.751 -25.855 28.046 1.00 49.26 22 ILE C N 1
ATOM 2973 C CA . ILE C 1 22 ? 12.087 -26.098 26.669 1.00 49.24 22 ILE C CA 1
ATOM 2974 C C . ILE C 1 22 ? 11.911 -24.812 25.903 1.00 49.20 22 ILE C C 1
ATOM 2975 O O . ILE C 1 22 ? 10.984 -24.104 26.141 1.00 49.20 22 ILE C O 1
ATOM 2980 N N . LYS C 1 23 ? 12.814 -24.517 24.982 1.00 49.14 23 LYS C N 1
ATOM 2981 C CA . LYS C 1 23 ? 12.798 -23.257 24.274 1.00 49.11 23 LYS C CA 1
ATOM 2982 C C . LYS C 1 23 ? 12.187 -23.144 22.920 1.00 49.00 23 LYS C C 1
ATOM 2983 O O . LYS C 1 23 ? 12.517 -23.868 22.046 1.00 48.98 23 LYS C O 1
ATOM 2989 N N . LEU C 1 24 ? 11.296 -22.196 22.750 1.00 48.90 24 LEU C N 1
ATOM 2990 C CA . LEU C 1 24 ? 10.687 -22.009 21.471 1.00 48.81 24 LEU C CA 1
ATOM 2991 C C . LEU C 1 24 ? 11.029 -20.651 20.951 1.00 48.73 24 LEU C C 1
ATOM 2992 O O . LEU C 1 24 ? 10.672 -19.659 21.536 1.00 48.72 24 LEU C O 1
ATOM 2997 N N . CYS C 1 25 ? 11.714 -20.625 19.820 1.00 48.64 25 CYS C N 1
ATOM 2998 C CA . CYS C 1 25 ? 12.124 -19.404 19.181 1.00 48.53 25 CYS C CA 1
ATOM 2999 C C . CYS C 1 25 ? 12.947 -18.655 20.177 1.00 48.42 25 CYS C C 1
ATOM 3000 O O . CYS C 1 25 ? 12.884 -17.459 20.242 1.00 48.42 25 CYS C O 1
ATOM 3003 N N . GLY C 1 26 ? 13.696 -19.371 20.987 1.00 48.29 26 GLY C N 1
ATOM 3004 C CA . GLY C 1 26 ? 14.527 -18.737 21.973 1.00 48.12 26 GLY C CA 1
ATOM 3005 C C . GLY C 1 26 ? 13.934 -18.290 23.286 1.00 48.00 26 GLY C C 1
ATOM 3006 O O . GLY C 1 26 ? 14.615 -17.683 24.094 1.00 47.99 26 GLY C O 1
ATOM 3007 N N . ARG C 1 27 ? 12.674 -18.605 23.512 1.00 47.86 27 ARG C N 1
ATOM 3008 C CA . ARG C 1 27 ? 12.023 -18.277 24.753 1.00 47.71 27 ARG C CA 1
ATOM 3009 C C . ARG C 1 27 ? 11.490 -19.530 25.386 1.00 47.53 27 ARG C C 1
ATOM 3010 O O . ARG C 1 27 ? 10.967 -20.377 24.723 1.00 47.54 27 ARG C O 1
ATOM 3018 N N . CYS C 1 28 ? 11.666 -19.617 26.688 1.00 47.30 28 CYS C N 1
ATOM 3019 C CA . CYS C 1 28 ? 11.209 -20.733 27.479 1.00 47.07 28 CYS C CA 1
ATOM 3020 C C . CYS C 1 28 ? 9.710 -20.726 27.393 1.00 46.86 28 CYS C C 1
ATOM 3021 O O . CYS C 1 28 ? 9.101 -19.699 27.367 1.00 46.85 28 CYS C O 1
ATOM 3024 N N . LEU C 1 29 ? 9.103 -21.880 27.349 1.00 46.58 29 LEU C N 1
ATOM 3025 C CA . LEU C 1 29 ? 7.707 -21.918 27.145 1.00 46.33 29 LEU C CA 1
ATOM 3026 C C . LEU C 1 29 ? 6.919 -21.216 28.162 1.00 46.15 29 LEU C C 1
ATOM 3027 O O . LEU C 1 29 ? 5.963 -20.586 27.849 1.00 46.12 29 LEU C O 1
ATOM 3032 N N . ILE C 1 30 ? 7.326 -21.308 29.399 1.00 45.93 30 ILE C N 1
ATOM 3033 C CA . ILE C 1 30 ? 6.604 -20.715 30.494 1.00 45.73 30 ILE C CA 1
ATOM 3034 C C . ILE C 1 30 ? 6.448 -19.241 30.327 1.00 45.56 30 ILE C C 1
ATOM 3035 O O . ILE C 1 30 ? 5.430 -18.663 30.644 1.00 45.52 30 ILE C O 1
ATOM 3040 N N . ASP C 1 31 ? 7.495 -18.656 29.796 1.00 45.35 31 ASP C N 1
ATOM 3041 C CA . ASP C 1 31 ? 7.630 -17.255 29.610 1.00 45.12 31 ASP C CA 1
ATOM 3042 C C . ASP C 1 31 ? 6.511 -16.853 28.758 1.00 44.95 31 ASP C C 1
ATOM 3043 O O . ASP C 1 31 ? 6.036 -15.780 28.874 1.00 44.94 31 ASP C O 1
ATOM 3048 N N . TYR C 1 32 ? 6.062 -17.735 27.901 1.00 44.76 32 TYR C N 1
ATOM 3049 C CA . TYR C 1 32 ? 4.947 -17.390 27.063 1.00 44.59 32 TYR C CA 1
ATOM 3050 C C . TYR C 1 32 ? 3.736 -17.169 27.910 1.00 44.45 32 TYR C C 1
ATOM 3051 O O . TYR C 1 32 ? 2.942 -16.309 27.639 1.00 44.42 32 TYR C O 1
ATOM 3060 N N . VAL C 1 33 ? 3.571 -18.011 28.911 1.00 44.29 33 VAL C N 1
ATOM 3061 C CA . VAL C 1 33 ? 2.457 -17.931 29.828 1.00 44.14 33 VAL C CA 1
ATOM 3062 C C . VAL C 1 33 ? 2.467 -16.771 30.778 1.00 44.03 33 VAL C C 1
ATOM 3063 O O . VAL C 1 33 ? 1.479 -16.171 31.024 1.00 43.98 33 VAL C O 1
ATOM 3067 N N . VAL C 1 34 ? 3.607 -16.518 31.372 1.00 43.94 34 VAL C N 1
ATOM 3068 C CA . VAL C 1 34 ? 3.777 -15.479 32.359 1.00 43.87 34 VAL C CA 1
ATOM 3069 C C . VAL C 1 34 ? 3.619 -14.080 31.955 1.00 43.83 34 VAL C C 1
ATOM 3070 O O . VAL C 1 34 ? 3.127 -13.269 32.677 1.00 43.82 34 VAL C O 1
ATOM 3074 N N . SER C 1 35 ? 4.111 -13.803 30.787 1.00 43.79 35 SER C N 1
ATOM 3075 C CA . SER C 1 35 ? 4.111 -12.495 30.296 1.00 43.75 35 SER C CA 1
ATOM 3076 C C . SER C 1 35 ? 2.741 -12.008 30.164 1.00 43.73 35 SER C C 1
ATOM 3077 O O . SER C 1 35 ? 2.452 -10.933 30.572 1.00 43.75 35 SER C O 1
ATOM 3080 N N . PRO C 1 36 ? 1.893 -12.806 29.575 1.00 43.70 36 PRO C N 1
ATOM 3081 C CA . PRO C 1 36 ? 0.497 -12.473 29.343 1.00 43.68 36 PRO C CA 1
ATOM 3082 C C . PRO C 1 36 ? -0.246 -12.284 30.642 1.00 43.66 36 PRO C C 1
ATOM 3083 O O . PRO C 1 36 ? -1.112 -11.463 30.759 1.00 43.67 36 PRO C O 1
ATOM 3087 N N . LEU C 1 37 ? 0.093 -13.100 31.616 1.00 43.64 37 LEU C N 1
ATOM 3088 C CA . LEU C 1 37 ? -0.477 -13.042 32.932 1.00 43.63 37 LEU C CA 1
ATOM 3089 C C . LEU C 1 37 ? -0.103 -11.759 33.576 1.00 43.65 37 LEU C C 1
ATOM 3090 O O . LEU C 1 37 ? -0.825 -11.224 34.335 1.00 43.66 37 LEU C O 1
ATOM 3095 N N . LEU C 1 38 ? 1.079 -11.283 33.286 1.00 43.69 38 LEU C N 1
ATOM 3096 C CA . LEU C 1 38 ? 1.524 -10.055 33.849 1.00 43.72 38 LEU C CA 1
ATOM 3097 C C . LEU C 1 38 ? 0.758 -8.865 33.402 1.00 43.78 38 LEU C C 1
ATOM 3098 O O . LEU C 1 38 ? 0.376 -8.079 34.195 1.00 43.79 38 LEU C O 1
ATOM 3103 N N . LYS C 1 39 ? 0.540 -8.720 32.123 1.00 43.86 39 LYS C N 1
ATOM 3104 C CA . LYS C 1 39 ? -0.188 -7.596 31.608 1.00 43.96 39 LYS C CA 1
ATOM 3105 C C . LYS C 1 39 ? -1.579 -7.829 31.953 1.00 44.06 39 LYS C C 1
ATOM 3106 O O . LYS C 1 39 ? -2.434 -7.021 31.785 1.00 44.08 39 LYS C O 1
ATOM 3112 N N . SER C 1 40 ? -1.791 -9.007 32.434 1.00 44.20 40 SER C N 1
ATOM 3113 C CA . SER C 1 40 ? -3.094 -9.452 32.797 1.00 44.34 40 SER C CA 1
ATOM 3114 C C . SER C 1 40 ? -3.619 -8.887 34.097 1.00 44.44 40 SER C C 1
ATOM 3115 O O . SER C 1 40 ? -2.879 -8.435 34.942 1.00 44.46 40 SER C O 1
ATOM 3118 N N . LYS C 1 41 ? -4.916 -8.972 34.272 1.00 44.56 41 LYS C N 1
ATOM 3119 C CA . LYS C 1 41 ? -5.547 -8.490 35.463 1.00 44.70 41 LYS C CA 1
ATOM 3120 C C . LYS C 1 41 ? -5.135 -9.358 36.592 1.00 44.84 41 LYS C C 1
ATOM 3121 O O . LYS C 1 41 ? -5.410 -9.064 37.715 1.00 44.88 41 LYS C O 1
ATOM 3127 N N . VAL C 1 42 ? -4.475 -10.447 36.300 1.00 45.00 42 VAL C N 1
ATOM 3128 C CA . VAL C 1 42 ? -4.078 -11.344 37.354 1.00 45.17 42 VAL C CA 1
ATOM 3129 C C . VAL C 1 42 ? -3.006 -10.739 38.228 1.00 45.30 42 VAL C C 1
ATOM 3130 O O . VAL C 1 42 ? -1.941 -10.383 37.761 1.00 45.34 42 VAL C O 1
ATOM 3134 N N . ASN C 1 43 ? -3.315 -10.604 39.502 1.00 45.44 43 ASN C N 1
ATOM 3135 C CA . ASN C 1 43 ? -2.397 -10.070 40.445 1.00 45.61 43 ASN C CA 1
ATOM 3136 C C . ASN C 1 43 ? -1.207 -10.886 40.719 1.00 45.72 43 ASN C C 1
ATOM 3137 O O . ASN C 1 43 ? -0.127 -10.401 40.770 1.00 45.73 43 ASN C O 1
ATOM 3142 N N . ASN C 1 44 ? -1.411 -12.151 40.951 1.00 45.87 44 ASN C N 1
ATOM 3143 C CA . ASN C 1 44 ? -0.329 -13.016 41.307 1.00 46.03 44 ASN C CA 1
ATOM 3144 C C . ASN C 1 44 ? -0.271 -14.271 40.506 1.00 46.12 44 ASN C C 1
ATOM 3145 O O . ASN C 1 44 ? -1.259 -14.758 40.070 1.00 46.08 44 ASN C O 1
ATOM 3150 N N . ILE C 1 45 ? 0.928 -14.777 40.316 1.00 46.28 45 ILE C N 1
ATOM 3151 C CA . ILE C 1 45 ? 1.162 -15.975 39.569 1.00 46.43 45 ILE C CA 1
ATOM 3152 C C . ILE C 1 45 ? 1.937 -16.951 40.420 1.00 46.57 45 ILE C C 1
ATOM 3153 O O . ILE C 1 45 ? 2.983 -16.668 40.870 1.00 46.57 45 ILE C O 1
ATOM 3158 N N . PHE C 1 46 ? 1.399 -18.125 40.628 1.00 46.76 46 PHE C N 1
ATOM 3159 C CA . PHE C 1 46 ? 2.040 -19.107 41.429 1.00 46.94 46 PHE C CA 1
ATOM 3160 C C . PHE C 1 46 ? 2.439 -20.221 40.514 1.00 47.12 46 PHE C C 1
ATOM 3161 O O . PHE C 1 46 ? 1.718 -20.606 39.678 1.00 47.11 46 PHE C O 1
ATOM 3169 N N . ILE C 1 47 ? 3.635 -20.707 40.645 1.00 47.35 47 ILE C N 1
ATOM 3170 C CA . ILE C 1 47 ? 4.065 -21.731 39.761 1.00 47.59 47 ILE C CA 1
ATOM 3171 C C . ILE C 1 47 ? 4.366 -22.958 40.532 1.00 47.79 47 ILE C C 1
ATOM 3172 O O . ILE C 1 47 ? 5.213 -22.968 41.372 1.00 47.80 47 ILE C O 1
ATOM 3177 N N . ALA C 1 48 ? 3.666 -24.025 40.203 1.00 48.05 48 ALA C N 1
ATOM 3178 C CA . ALA C 1 48 ? 3.804 -25.301 40.870 1.00 48.30 48 ALA C CA 1
ATOM 3179 C C . ALA C 1 48 ? 4.812 -26.218 40.246 1.00 48.49 48 ALA C C 1
ATOM 3180 O O . ALA C 1 48 ? 4.636 -26.656 39.154 1.00 48.50 48 ALA C O 1
ATOM 3182 N N . THR C 1 49 ? 5.844 -26.556 40.992 1.00 48.76 49 THR C N 1
ATOM 3183 C CA . THR C 1 49 ? 6.891 -27.448 40.517 1.00 49.02 49 THR C CA 1
ATOM 3184 C C . THR C 1 49 ? 7.027 -28.802 41.230 1.00 49.21 49 THR C C 1
ATOM 3185 O O . THR C 1 49 ? 7.052 -28.893 42.424 1.00 49.25 49 THR C O 1
ATOM 3189 N N . SER C 1 50 ? 7.062 -29.834 40.427 1.00 49.46 50 SER C N 1
ATOM 3190 C CA . SER C 1 50 ? 7.153 -31.174 40.887 1.00 49.70 50 SER C CA 1
ATOM 3191 C C . SER C 1 50 ? 8.567 -31.429 41.173 1.00 49.89 50 SER C C 1
ATOM 3192 O O . SER C 1 50 ? 9.377 -30.633 40.841 1.00 49.88 50 SER C O 1
ATOM 3195 N N . PRO C 1 51 ? 8.881 -32.558 41.760 1.00 50.10 51 PRO C N 1
ATOM 3196 C CA . PRO C 1 51 ? 10.271 -32.845 42.056 1.00 50.27 51 PRO C CA 1
ATOM 3197 C C . PRO C 1 51 ? 10.973 -32.874 40.726 1.00 50.45 51 PRO C C 1
ATOM 3198 O O . PRO C 1 51 ? 12.073 -32.390 40.617 1.00 50.46 51 PRO C O 1
ATOM 3202 N N . ASN C 1 52 ? 10.302 -33.404 39.725 1.00 50.66 52 ASN C N 1
ATOM 3203 C CA . ASN C 1 52 ? 10.801 -33.401 38.394 1.00 50.87 52 ASN C CA 1
ATOM 3204 C C . ASN C 1 52 ? 10.593 -31.963 38.102 1.00 51.01 52 ASN C C 1
ATOM 3205 O O . ASN C 1 52 ? 9.750 -31.370 38.723 1.00 51.05 52 ASN C O 1
ATOM 3210 N N . THR C 1 53 ? 11.290 -31.359 37.162 1.00 51.17 53 THR C N 1
ATOM 3211 C CA . THR C 1 53 ? 11.009 -29.956 36.985 1.00 51.32 53 THR C CA 1
ATOM 3212 C C . THR C 1 53 ? 11.698 -28.952 37.896 1.00 51.41 53 THR C C 1
ATOM 3213 O O . THR C 1 53 ? 11.337 -27.811 37.984 1.00 51.44 53 THR C O 1
ATOM 3217 N N . PRO C 1 54 ? 12.699 -29.417 38.590 1.00 51.51 54 PRO C N 1
ATOM 3218 C CA . PRO C 1 54 ? 13.528 -28.613 39.478 1.00 51.59 54 PRO C CA 1
ATOM 3219 C C . PRO C 1 54 ? 14.290 -27.523 38.768 1.00 51.67 54 PRO C C 1
ATOM 3220 O O . PRO C 1 54 ? 14.392 -26.439 39.237 1.00 51.69 54 PRO C O 1
ATOM 3224 N N . LYS C 1 55 ? 14.800 -27.791 37.603 1.00 51.75 55 LYS C N 1
ATOM 3225 C CA . LYS C 1 55 ? 15.588 -26.819 36.928 1.00 51.86 55 LYS C CA 1
ATOM 3226 C C . LYS C 1 55 ? 14.655 -25.686 36.753 1.00 51.93 55 LYS C C 1
ATOM 3227 O O . LYS C 1 55 ? 15.029 -24.536 36.788 1.00 51.94 55 LYS C O 1
ATOM 3233 N N . THR C 1 56 ? 13.420 -26.030 36.511 1.00 51.99 56 THR C N 1
ATOM 3234 C CA . THR C 1 56 ? 12.383 -25.066 36.284 1.00 52.07 56 THR C CA 1
ATOM 3235 C C . THR C 1 56 ? 12.286 -24.122 37.464 1.00 52.12 56 THR C C 1
ATOM 3236 O O . THR C 1 56 ? 12.096 -22.953 37.307 1.00 52.12 56 THR C O 1
ATOM 3240 N N . LYS C 1 57 ? 12.437 -24.621 38.661 1.00 52.20 57 LYS C N 1
ATOM 3241 C CA . LYS C 1 57 ? 12.354 -23.788 39.816 1.00 52.27 57 LYS C CA 1
ATOM 3242 C C . LYS C 1 57 ? 13.478 -22.879 39.824 1.00 52.33 57 LYS C C 1
ATOM 3243 O O . LYS C 1 57 ? 13.328 -21.711 39.989 1.00 52.34 57 LYS C O 1
ATOM 3249 N N . GLU C 1 58 ? 14.644 -23.421 39.622 1.00 52.42 58 GLU C N 1
ATOM 3250 C CA . GLU C 1 58 ? 15.809 -22.593 39.680 1.00 52.51 58 GLU C CA 1
ATOM 3251 C C . GLU C 1 58 ? 15.715 -21.476 38.677 1.00 52.53 58 GLU C C 1
ATOM 3252 O O . GLU C 1 58 ? 16.055 -20.351 38.967 1.00 52.53 58 GLU C O 1
ATOM 3258 N N . TYR C 1 59 ? 15.271 -21.780 37.483 1.00 52.57 59 TYR C N 1
ATOM 3259 C CA . TYR C 1 59 ? 15.185 -20.750 36.490 1.00 52.61 59 TYR C CA 1
ATOM 3260 C C . TYR C 1 59 ? 14.217 -19.703 36.890 1.00 52.65 59 TYR C C 1
ATOM 3261 O O . TYR C 1 59 ? 14.441 -18.539 36.747 1.00 52.64 59 TYR C O 1
ATOM 3270 N N . ILE C 1 60 ? 13.113 -20.154 37.388 1.00 52.70 60 ILE C N 1
ATOM 3271 C CA . ILE C 1 60 ? 12.055 -19.300 37.782 1.00 52.78 60 ILE C CA 1
ATOM 3272 C C . ILE C 1 60 ? 12.346 -18.365 38.907 1.00 52.82 60 ILE C C 1
ATOM 3273 O O . ILE C 1 60 ? 11.988 -17.236 38.857 1.00 52.80 60 ILE C O 1
ATOM 3278 N N . ASN C 1 61 ? 12.926 -18.855 39.976 1.00 52.90 61 ASN C N 1
ATOM 3279 C CA . ASN C 1 61 ? 13.261 -17.974 41.081 1.00 52.98 61 ASN C CA 1
ATOM 3280 C C . ASN C 1 61 ? 14.361 -17.029 40.670 1.00 53.05 61 ASN C C 1
ATOM 3281 O O . ASN C 1 61 ? 14.339 -15.856 40.957 1.00 53.06 61 ASN C O 1
ATOM 3286 N N . SER C 1 62 ? 15.366 -17.560 40.027 1.00 53.12 62 SER C N 1
ATOM 3287 C CA . SER C 1 62 ? 16.419 -16.711 39.603 1.00 53.21 62 SER C CA 1
ATOM 3288 C C . SER C 1 62 ? 16.041 -15.689 38.554 1.00 53.27 62 SER C C 1
ATOM 3289 O O . SER C 1 62 ? 16.388 -14.546 38.654 1.00 53.28 62 SER C O 1
ATOM 3292 N N . ALA C 1 63 ? 15.426 -16.120 37.485 1.00 53.34 63 ALA C N 1
ATOM 3293 C CA . ALA C 1 63 ? 15.087 -15.183 36.449 1.00 53.42 63 ALA C CA 1
ATOM 3294 C C . ALA C 1 63 ? 14.059 -14.125 36.802 1.00 53.48 63 ALA C C 1
ATOM 3295 O O . ALA C 1 63 ? 14.209 -12.979 36.485 1.00 53.50 63 ALA C O 1
ATOM 3297 N N . TYR C 1 64 ? 12.986 -14.528 37.438 1.00 53.57 64 TYR C N 1
ATOM 3298 C CA . TYR C 1 64 ? 11.906 -13.622 37.766 1.00 53.65 64 TYR C CA 1
ATOM 3299 C C . TYR C 1 64 ? 11.945 -13.345 39.240 1.00 53.71 64 TYR C C 1
ATOM 3300 O O . TYR C 1 64 ? 10.951 -13.158 39.876 1.00 53.72 64 TYR C O 1
ATOM 3309 N N . LYS C 1 65 ? 13.126 -13.308 39.785 1.00 53.80 65 LYS C N 1
ATOM 3310 C CA . LYS C 1 65 ? 13.294 -13.143 41.206 1.00 53.91 65 LYS C CA 1
ATOM 3311 C C . LYS C 1 65 ? 12.772 -11.891 41.846 1.00 53.95 65 LYS C C 1
ATOM 3312 O O . LYS C 1 65 ? 12.212 -11.959 42.890 1.00 53.97 65 LYS C O 1
ATOM 3318 N N . ASP C 1 66 ? 12.927 -10.749 41.217 1.00 54.00 66 ASP C N 1
ATOM 3319 C CA . ASP C 1 66 ? 12.500 -9.486 41.794 1.00 54.05 66 ASP C CA 1
ATOM 3320 C C . ASP C 1 66 ? 11.070 -9.105 41.571 1.00 54.06 66 ASP C C 1
ATOM 3321 O O . ASP C 1 66 ? 10.647 -8.044 41.918 1.00 54.08 66 ASP C O 1
ATOM 3326 N N . TYR C 1 67 ? 10.286 -10.008 41.047 1.00 54.08 67 TYR C N 1
ATOM 3327 C CA . TYR C 1 67 ? 8.892 -9.768 40.801 1.00 54.10 67 TYR C CA 1
ATOM 3328 C C . TYR C 1 67 ? 8.116 -10.089 42.067 1.00 54.12 67 TYR C C 1
ATOM 3329 O O . TYR C 1 67 ? 8.667 -10.130 43.122 1.00 54.15 67 TYR C O 1
ATOM 3338 N N . LYS C 1 68 ? 6.821 -10.319 41.939 1.00 54.15 68 LYS C N 1
ATOM 3339 C CA . LYS C 1 68 ? 5.933 -10.737 43.017 1.00 54.17 68 LYS C CA 1
ATOM 3340 C C . LYS C 1 68 ? 5.140 -11.927 42.465 1.00 54.18 68 LYS C C 1
ATOM 3341 O O . LYS C 1 68 ? 3.975 -11.813 42.110 1.00 54.19 68 LYS C O 1
ATOM 3347 N N . ASN C 1 69 ? 5.849 -13.044 42.357 1.00 54.17 69 ASN C N 1
ATOM 3348 C CA . ASN C 1 69 ? 5.370 -14.309 41.898 1.00 54.15 69 ASN C CA 1
ATOM 3349 C C . ASN C 1 69 ? 6.053 -15.311 42.750 1.00 54.13 69 ASN C C 1
ATOM 3350 O O . ASN C 1 69 ? 7.172 -15.132 43.123 1.00 54.13 69 ASN C O 1
ATOM 3355 N N . ILE C 1 70 ? 5.377 -16.386 43.063 1.00 54.11 70 ILE C N 1
ATOM 3356 C CA . ILE C 1 70 ? 5.937 -17.355 43.933 1.00 54.10 70 ILE C CA 1
ATOM 3357 C C . ILE C 1 70 ? 5.846 -18.739 43.389 1.00 54.10 70 ILE C C 1
ATOM 3358 O O . ILE C 1 70 ? 5.055 -19.013 42.529 1.00 54.10 70 ILE C O 1
ATOM 3363 N N . VAL C 1 71 ? 6.663 -19.608 43.957 1.00 54.12 71 VAL C N 1
ATOM 3364 C CA . VAL C 1 71 ? 6.802 -20.987 43.578 1.00 54.13 71 VAL C CA 1
ATOM 3365 C C . VAL C 1 71 ? 6.367 -22.101 44.562 1.00 54.15 71 VAL C C 1
ATOM 3366 O O . VAL C 1 71 ? 7.107 -22.527 45.423 1.00 54.18 71 VAL C O 1
ATOM 3370 N N . VAL C 1 72 ? 5.136 -22.549 44.387 1.00 54.15 72 VAL C N 1
ATOM 3371 C CA . VAL C 1 72 ? 4.524 -23.579 45.177 1.00 54.14 72 VAL C CA 1
ATOM 3372 C C . VAL C 1 72 ? 5.315 -24.814 45.020 1.00 54.14 72 VAL C C 1
ATOM 3373 O O . VAL C 1 72 ? 6.283 -24.818 44.341 1.00 54.15 72 VAL C O 1
ATOM 3377 N N . ILE C 1 73 ? 4.889 -25.876 45.659 1.00 54.16 73 ILE C N 1
ATOM 3378 C CA . ILE C 1 73 ? 5.600 -27.130 45.572 1.00 54.17 73 ILE C CA 1
ATOM 3379 C C . ILE C 1 73 ? 4.780 -28.257 46.175 1.00 54.16 73 ILE C C 1
ATOM 3380 O O . ILE C 1 73 ? 4.544 -29.267 45.527 1.00 54.16 73 ILE C O 1
ATOM 3385 N N . ASP C 1 83 ? -2.972 -33.059 38.802 1.00 50.29 83 ASP C N 1
ATOM 3386 C CA . ASP C 1 83 ? -4.251 -33.157 39.500 1.00 50.30 83 ASP C CA 1
ATOM 3387 C C . ASP C 1 83 ? -4.112 -33.231 41.025 1.00 50.31 83 ASP C C 1
ATOM 3388 O O . ASP C 1 83 ? -5.054 -33.528 41.728 1.00 50.28 83 ASP C O 1
ATOM 3393 N N . LEU C 1 84 ? -2.901 -32.947 41.519 1.00 50.32 84 LEU C N 1
ATOM 3394 C CA . LEU C 1 84 ? -2.591 -32.849 42.948 1.00 50.29 84 LEU C CA 1
ATOM 3395 C C . LEU C 1 84 ? -3.178 -31.616 43.627 1.00 50.30 84 LEU C C 1
ATOM 3396 O O . LEU C 1 84 ? -3.800 -31.729 44.677 1.00 50.32 84 LEU C O 1
ATOM 3401 N N . ASN C 1 85 ? -2.882 -30.430 43.104 1.00 50.23 85 ASN C N 1
ATOM 3402 C CA . ASN C 1 85 ? -3.486 -29.265 43.708 1.00 50.16 85 ASN C CA 1
ATOM 3403 C C . ASN C 1 85 ? -3.463 -29.167 45.229 1.00 50.11 85 ASN C C 1
ATOM 3404 O O . ASN C 1 85 ? -4.486 -29.065 45.881 1.00 50.13 85 ASN C O 1
ATOM 3409 N N . GLU C 1 86 ? -2.252 -29.244 45.758 1.00 50.02 86 GLU C N 1
ATOM 3410 C CA . GLU C 1 86 ? -1.918 -29.080 47.141 1.00 49.90 86 GLU C CA 1
ATOM 3411 C C . GLU C 1 86 ? -2.037 -27.614 47.303 1.00 49.81 86 GLU C C 1
ATOM 3412 O O . GLU C 1 86 ? -2.088 -27.114 48.380 1.00 49.82 86 GLU C O 1
ATOM 3418 N N . CYS C 1 87 ? -2.056 -26.949 46.165 1.00 49.68 87 CYS C N 1
ATOM 3419 C CA . CYS C 1 87 ? -2.090 -25.512 46.046 1.00 49.55 87 CYS C CA 1
ATOM 3420 C C . CYS C 1 87 ? -3.395 -24.859 46.248 1.00 49.45 87 CYS C C 1
ATOM 3421 O O . CYS C 1 87 ? -3.479 -23.695 46.446 1.00 49.43 87 CYS C O 1
ATOM 3424 N N . ILE C 1 88 ? -4.445 -25.606 46.238 1.00 49.33 88 ILE C N 1
ATOM 3425 C CA . ILE C 1 88 ? -5.703 -24.969 46.348 1.00 49.22 88 ILE C CA 1
ATOM 3426 C C . ILE C 1 88 ? -5.675 -24.188 47.633 1.00 49.13 88 ILE C C 1
ATOM 3427 O O . ILE C 1 88 ? -6.498 -23.326 47.852 1.00 49.15 88 ILE C O 1
ATOM 3432 N N . GLY C 1 89 ? -4.725 -24.499 48.490 1.00 49.01 89 GLY C N 1
ATOM 3433 C CA . GLY C 1 89 ? -4.648 -23.879 49.789 1.00 48.87 89 GLY C CA 1
ATOM 3434 C C . GLY C 1 89 ? -4.161 -22.471 49.812 1.00 48.76 89 GLY C C 1
ATOM 3435 O O . GLY C 1 89 ? -4.206 -21.799 50.814 1.00 48.78 89 GLY C O 1
ATOM 3436 N N . TYR C 1 90 ? -3.682 -22.042 48.672 1.00 48.65 90 TYR C N 1
ATOM 3437 C CA . TYR C 1 90 ? -3.099 -20.734 48.531 1.00 48.52 90 TYR C CA 1
ATOM 3438 C C . TYR C 1 90 ? -4.030 -19.705 48.040 1.00 48.42 90 TYR C C 1
ATOM 3439 O O . TYR C 1 90 ? -3.599 -18.647 47.694 1.00 48.44 90 TYR C O 1
ATOM 3448 N N . PHE C 1 91 ? -5.304 -20.017 47.996 1.00 48.28 91 PHE C N 1
ATOM 3449 C CA . PHE C 1 91 ? -6.239 -19.072 47.491 1.00 48.14 91 PHE C CA 1
ATOM 3450 C C . PHE C 1 91 ? -7.508 -19.029 48.220 1.00 48.04 91 PHE C C 1
ATOM 3451 O O . PHE C 1 91 ? -7.914 -19.989 48.810 1.00 48.02 91 PHE C O 1
ATOM 3459 N N . SER C 1 92 ? -8.132 -17.873 48.130 1.00 47.94 92 SER C N 1
ATOM 3460 C CA . SER C 1 92 ? -9.410 -17.589 48.714 1.00 47.86 92 SER C CA 1
ATOM 3461 C C . SER C 1 92 ? -10.386 -17.190 47.657 1.00 47.80 92 SER C C 1
ATOM 3462 O O . SER C 1 92 ? -11.491 -16.838 47.928 1.00 47.79 92 SER C O 1
ATOM 3464 N N . GLU C 1 93 ? -9.973 -17.242 46.428 1.00 47.72 93 GLU C N 1
ATOM 3465 C CA . GLU C 1 93 ? -10.849 -16.854 45.388 1.00 47.65 93 GLU C CA 1
ATOM 3466 C C . GLU C 1 93 ? -10.554 -17.792 44.307 1.00 47.55 93 GLU C C 1
ATOM 3467 O O . GLU C 1 93 ? -9.577 -18.462 44.371 1.00 47.55 93 GLU C O 1
ATOM 3473 N N . PRO C 1 94 ? -11.406 -17.816 43.302 1.00 47.45 94 PRO C N 1
ATOM 3474 C CA . PRO C 1 94 ? -11.215 -18.636 42.136 1.00 47.36 94 PRO C CA 1
ATOM 3475 C C . PRO C 1 94 ? -10.019 -18.058 41.453 1.00 47.30 94 PRO C C 1
ATOM 3476 O O . PRO C 1 94 ? -9.801 -16.892 41.569 1.00 47.30 94 PRO C O 1
ATOM 3480 N N . PHE C 1 95 ? -9.239 -18.881 40.796 1.00 47.22 95 PHE C N 1
ATOM 3481 C CA . PHE C 1 95 ? -8.038 -18.454 40.165 1.00 47.13 95 PHE C CA 1
ATOM 3482 C C . PHE C 1 95 ? -7.969 -19.202 38.919 1.00 47.08 95 PHE C C 1
ATOM 3483 O O . PHE C 1 95 ? -8.755 -20.049 38.715 1.00 47.09 95 PHE C O 1
ATOM 3491 N N . LEU C 1 96 ? -6.992 -18.909 38.094 1.00 47.01 96 LEU C N 1
ATOM 3492 C CA . LEU C 1 96 ? -6.840 -19.552 36.831 1.00 46.95 96 LEU C CA 1
ATOM 3493 C C . LEU C 1 96 ? -5.822 -20.592 36.914 1.00 46.90 96 LEU C C 1
ATOM 3494 O O . LEU C 1 96 ? -4.781 -20.368 37.421 1.00 46.89 96 LEU C O 1
ATOM 3499 N N . VAL C 1 97 ? -6.122 -21.746 36.375 1.00 46.83 97 VAL C N 1
ATOM 3500 C CA . VAL C 1 97 ? -5.174 -22.806 36.396 1.00 46.75 97 VAL C CA 1
ATOM 3501 C C . VAL C 1 97 ? -4.792 -22.906 34.967 1.00 46.72 97 VAL C C 1
ATOM 3502 O O . VAL C 1 97 ? -5.616 -23.006 34.138 1.00 46.73 97 VAL C O 1
ATOM 3506 N N . VAL C 1 98 ? -3.521 -22.825 34.690 1.00 46.67 98 VAL C N 1
ATOM 3507 C CA . VAL C 1 98 ? -3.091 -22.879 33.356 1.00 46.64 98 VAL C CA 1
ATOM 3508 C C . VAL C 1 98 ? -1.893 -23.687 33.323 1.00 46.63 98 VAL C C 1
ATOM 3509 O O . VAL C 1 98 ? -1.222 -23.813 34.285 1.00 46.63 98 VAL C O 1
ATOM 3513 N N . SER C 1 99 ? -1.619 -24.229 32.174 1.00 46.63 99 SER C N 1
ATOM 3514 C CA . SER C 1 99 ? -0.434 -25.020 31.985 1.00 46.66 99 SER C CA 1
ATOM 3515 C C . SER C 1 99 ? 0.759 -24.140 31.631 1.00 46.67 99 SER C C 1
ATOM 3516 O O . SER C 1 99 ? 0.628 -22.957 31.440 1.00 46.64 99 SER C O 1
ATOM 3519 N N . SER C 1 100 ? 1.930 -24.736 31.561 1.00 46.67 100 SER C N 1
ATOM 3520 C CA . SER C 1 100 ? 3.104 -23.979 31.236 1.00 46.69 100 SER C CA 1
ATOM 3521 C C . SER C 1 100 ? 3.498 -24.140 29.787 1.00 46.71 100 SER C C 1
ATOM 3522 O O . SER C 1 100 ? 4.566 -23.807 29.424 1.00 46.71 100 SER C O 1
ATOM 3525 N N . ASP C 1 101 ? 2.614 -24.674 28.974 1.00 46.73 101 ASP C N 1
ATOM 3526 C CA . ASP C 1 101 ? 2.872 -24.903 27.578 1.00 46.75 101 ASP C CA 1
ATOM 3527 C C . ASP C 1 101 ? 1.999 -24.156 26.594 1.00 46.79 101 ASP C C 1
ATOM 3528 O O . ASP C 1 101 ? 2.029 -24.419 25.443 1.00 46.78 101 ASP C O 1
ATOM 3533 N N . LEU C 1 102 ? 1.209 -23.230 27.078 1.00 46.86 102 LEU C N 1
ATOM 3534 C CA . LEU C 1 102 ? 0.321 -22.447 26.276 1.00 46.91 102 LEU C CA 1
ATOM 3535 C C . LEU C 1 102 ? 1.039 -21.498 25.400 1.00 47.01 102 LEU C C 1
ATOM 3536 O O . LEU C 1 102 ? 1.989 -20.856 25.806 1.00 47.02 102 LEU C O 1
ATOM 3541 N N . ILE C 1 103 ? 0.535 -21.395 24.184 1.00 47.10 103 ILE C N 1
ATOM 3542 C CA . ILE C 1 103 ? 1.074 -20.531 23.162 1.00 47.19 103 ILE C CA 1
ATOM 3543 C C . ILE C 1 103 ? 0.044 -19.561 22.624 1.00 47.26 103 ILE C C 1
ATOM 3544 O O . ILE C 1 103 ? -1.073 -19.891 22.355 1.00 47.26 103 ILE C O 1
ATOM 3549 N N . ASN C 1 104 ? 0.454 -18.337 22.450 1.00 47.35 104 ASN C N 1
ATOM 3550 C CA . ASN C 1 104 ? -0.433 -17.326 21.982 1.00 47.47 104 ASN C CA 1
ATOM 3551 C C . ASN C 1 104 ? -1.597 -17.024 22.858 1.00 47.54 104 ASN C C 1
ATOM 3552 O O . ASN C 1 104 ? -2.674 -16.820 22.389 1.00 47.53 104 ASN C O 1
ATOM 3557 N N . LEU C 1 105 ? -1.358 -16.964 24.142 1.00 47.64 105 LEU C N 1
ATOM 3558 C CA . LEU C 1 105 ? -2.364 -16.635 25.089 1.00 47.75 105 LEU C CA 1
ATOM 3559 C C . LEU C 1 105 ? -2.182 -15.156 25.296 1.00 47.86 105 LEU C C 1
ATOM 3560 O O . LEU C 1 105 ? -1.095 -14.684 25.391 1.00 47.90 105 LEU C O 1
ATOM 3565 N N . LYS C 1 106 ? -3.232 -14.389 25.353 1.00 47.96 106 LYS C N 1
ATOM 3566 C CA . LYS C 1 106 ? -3.017 -12.988 25.491 1.00 48.07 106 LYS C CA 1
ATOM 3567 C C . LYS C 1 106 ? -3.783 -12.414 26.618 1.00 48.14 106 LYS C C 1
ATOM 3568 O O . LYS C 1 106 ? -4.783 -12.935 26.990 1.00 48.16 106 LYS C O 1
ATOM 3574 N N . SER C 1 107 ? -3.315 -11.320 27.166 1.00 48.25 107 SER C N 1
ATOM 3575 C CA . SER C 1 107 ? -3.956 -10.737 28.319 1.00 48.35 107 SER C CA 1
ATOM 3576 C C . SER C 1 107 ? -5.378 -10.369 28.071 1.00 48.45 107 SER C C 1
ATOM 3577 O O . SER C 1 107 ? -6.231 -10.530 28.898 1.00 48.44 107 SER C O 1
ATOM 3580 N N . LYS C 1 108 ? -5.625 -9.868 26.899 1.00 48.60 108 LYS C N 1
ATOM 3581 C CA . LYS C 1 108 ? -6.913 -9.449 26.580 1.00 48.74 108 LYS C CA 1
ATOM 3582 C C . LYS C 1 108 ? -7.714 -10.646 26.698 1.00 48.83 108 LYS C C 1
ATOM 3583 O O . LYS C 1 108 ? -8.810 -10.594 27.143 1.00 48.84 108 LYS C O 1
ATOM 3589 N N . ILE C 1 109 ? -7.174 -11.751 26.275 1.00 48.94 109 ILE C N 1
ATOM 3590 C CA . ILE C 1 109 ? -7.925 -12.960 26.364 1.00 49.09 109 ILE C CA 1
ATOM 3591 C C . ILE C 1 109 ? -8.195 -13.340 27.802 1.00 49.18 109 ILE C C 1
ATOM 3592 O O . ILE C 1 109 ? -9.276 -13.718 28.161 1.00 49.18 109 ILE C O 1
ATOM 3597 N N . ILE C 1 110 ? -7.190 -13.214 28.636 1.00 49.30 110 ILE C N 1
ATOM 3598 C CA . ILE C 1 110 ? -7.319 -13.567 30.028 1.00 49.41 110 ILE C CA 1
ATOM 3599 C C . ILE C 1 110 ? -8.342 -12.711 30.700 1.00 49.52 110 ILE C C 1
ATOM 3600 O O . ILE C 1 110 ? -9.094 -13.163 31.499 1.00 49.53 110 ILE C O 1
ATOM 3605 N N . ASN C 1 111 ? -8.374 -11.448 30.362 1.00 49.70 111 ASN C N 1
ATOM 3606 C CA . ASN C 1 111 ? -9.312 -10.533 30.950 1.00 49.86 111 ASN C CA 1
ATOM 3607 C C . ASN C 1 111 ? -10.730 -10.909 30.676 1.00 50.01 111 ASN C C 1
ATOM 3608 O O . ASN C 1 111 ? -11.571 -10.737 31.514 1.00 50.01 111 ASN C O 1
ATOM 3613 N N . SER C 1 112 ? -10.984 -11.407 29.480 1.00 50.20 112 SER C N 1
ATOM 3614 C CA . SER C 1 112 ? -12.302 -11.841 29.050 1.00 50.40 112 SER C CA 1
ATOM 3615 C C . SER C 1 112 ? -12.849 -13.015 29.821 1.00 50.56 112 SER C C 1
ATOM 3616 O O . SER C 1 112 ? -13.994 -13.062 30.147 1.00 50.57 112 SER C O 1
ATOM 3619 N N . ILE C 1 113 ? -12.004 -13.979 30.083 1.00 50.76 113 ILE C N 1
ATOM 3620 C CA . ILE C 1 113 ? -12.361 -15.146 30.836 1.00 50.96 113 ILE C CA 1
ATOM 3621 C C . ILE C 1 113 ? -12.765 -14.801 32.232 1.00 51.15 113 ILE C C 1
ATOM 3622 O O . ILE C 1 113 ? -13.722 -15.326 32.734 1.00 51.14 113 ILE C O 1
ATOM 3627 N N . VAL C 1 114 ? -12.002 -13.945 32.887 1.00 51.38 114 VAL C N 1
ATOM 3628 C CA . VAL C 1 114 ? -12.301 -13.601 34.249 1.00 51.62 114 VAL C CA 1
ATOM 3629 C C . VAL C 1 114 ? -13.625 -12.938 34.287 1.00 51.81 114 VAL C C 1
ATOM 3630 O O . VAL C 1 114 ? -14.460 -13.225 35.088 1.00 51.82 114 VAL C O 1
ATOM 3634 N N . ASP C 1 115 ? -13.806 -12.014 33.391 1.00 52.06 115 ASP C N 1
ATOM 3635 C CA . ASP C 1 115 ? -15.034 -11.295 33.340 1.00 52.33 115 ASP C CA 1
ATOM 3636 C C . ASP C 1 115 ? -16.202 -12.156 32.998 1.00 52.53 115 ASP C C 1
ATOM 3637 O O . ASP C 1 115 ? -17.265 -11.979 33.523 1.00 52.56 115 ASP C O 1
ATOM 3642 N N . TYR C 1 116 ? -16.035 -13.069 32.074 1.00 52.77 116 TYR C N 1
ATOM 3643 C CA . TYR C 1 116 ? -17.140 -13.893 31.707 1.00 53.02 116 TYR C CA 1
ATOM 3644 C C . TYR C 1 116 ? -17.536 -14.683 32.918 1.00 53.21 116 TYR C C 1
ATOM 3645 O O . TYR C 1 116 ? -18.698 -14.784 33.250 1.00 53.20 116 TYR C O 1
ATOM 3654 N N . PHE C 1 117 ? -16.550 -15.240 33.600 1.00 53.43 117 PHE C N 1
ATOM 3655 C CA . PHE C 1 117 ? -16.801 -16.060 34.740 1.00 53.66 117 PHE C CA 1
ATOM 3656 C C . PHE C 1 117 ? -17.492 -15.314 35.806 1.00 53.83 117 PHE C C 1
ATOM 3657 O O . PHE C 1 117 ? -18.431 -15.795 36.371 1.00 53.85 117 PHE C O 1
ATOM 3665 N N . TYR C 1 118 ? -17.022 -14.132 36.115 1.00 54.05 118 TYR C N 1
ATOM 3666 C CA . TYR C 1 118 ? -17.662 -13.392 37.168 1.00 54.26 118 TYR C CA 1
ATOM 3667 C C . TYR C 1 118 ? -19.040 -13.112 36.688 1.00 54.40 118 TYR C C 1
ATOM 3668 O O . TYR C 1 118 ? -19.956 -13.000 37.448 1.00 54.43 118 TYR C O 1
ATOM 3677 N N . CYS C 1 119 ? -19.177 -13.010 35.389 1.00 54.58 119 CYS C N 1
ATOM 3678 C CA . CYS C 1 119 ? -20.466 -12.756 34.791 1.00 54.77 119 CYS C CA 1
ATOM 3679 C C . CYS C 1 119 ? -21.427 -13.914 35.016 1.00 54.88 119 CYS C C 1
ATOM 3680 O O . CYS C 1 119 ? -22.595 -13.732 35.296 1.00 54.90 119 CYS C O 1
ATOM 3683 N N . ILE C 1 120 ? -20.907 -15.100 34.790 1.00 55.01 120 ILE C N 1
ATOM 3684 C CA . ILE C 1 120 ? -21.603 -16.348 34.926 1.00 55.13 120 ILE C CA 1
ATOM 3685 C C . ILE C 1 120 ? -21.918 -16.755 36.320 1.00 55.19 120 ILE C C 1
ATOM 3686 O O . ILE C 1 120 ? -22.828 -17.497 36.575 1.00 55.21 120 ILE C O 1
ATOM 3691 N N . LYS C 1 121 ? -21.087 -16.338 37.235 1.00 55.28 121 LYS C N 1
ATOM 3692 C CA . LYS C 1 121 ? -21.303 -16.711 38.597 1.00 55.34 121 LYS C CA 1
ATOM 3693 C C . LYS C 1 121 ? -22.213 -15.690 39.184 1.00 55.38 121 LYS C C 1
ATOM 3694 O O . LYS C 1 121 ? -22.676 -15.826 40.293 1.00 55.39 121 LYS C O 1
ATOM 3700 N N . ALA C 1 122 ? -22.452 -14.615 38.459 1.00 55.42 122 ALA C N 1
ATOM 3701 C CA . ALA C 1 122 ? -23.362 -13.669 39.016 1.00 55.46 122 ALA C CA 1
ATOM 3702 C C . ALA C 1 122 ? -24.637 -14.466 39.001 1.00 55.50 122 ALA C C 1
ATOM 3703 O O . ALA C 1 122 ? -25.319 -14.608 40.001 1.00 55.51 122 ALA C O 1
ATOM 3705 N N . LYS C 1 123 ? -25.002 -14.987 37.847 1.00 55.51 123 LYS C N 1
ATOM 3706 C CA . LYS C 1 123 ? -26.206 -15.772 37.771 1.00 55.53 123 LYS C CA 1
ATOM 3707 C C . LYS C 1 123 ? -26.002 -17.217 38.099 1.00 55.53 123 LYS C C 1
ATOM 3708 O O . LYS C 1 123 ? -26.922 -17.953 38.314 1.00 55.54 123 LYS C O 1
ATOM 3714 N N . THR C 1 124 ? -24.759 -17.606 38.118 1.00 55.52 124 THR C N 1
ATOM 3715 C CA . THR C 1 124 ? -24.357 -18.972 38.320 1.00 55.51 124 THR C CA 1
ATOM 3716 C C . THR C 1 124 ? -23.764 -19.184 39.680 1.00 55.48 124 THR C C 1
ATOM 3717 O O . THR C 1 124 ? -22.815 -19.918 39.854 1.00 55.48 124 THR C O 1
ATOM 3719 N N . PRO C 1 125 ? -24.389 -18.590 40.660 1.00 55.45 125 PRO C N 1
ATOM 3720 C CA . PRO C 1 125 ? -23.858 -18.599 42.009 1.00 55.42 125 PRO C CA 1
ATOM 3721 C C . PRO C 1 125 ? -23.640 -20.043 42.370 1.00 55.39 125 PRO C C 1
ATOM 3722 O O . PRO C 1 125 ? -22.848 -20.437 43.196 1.00 55.39 125 PRO C O 1
ATOM 3726 N N . ASP C 1 126 ? -24.374 -20.832 41.642 1.00 55.34 126 ASP C N 1
ATOM 3727 C CA . ASP C 1 126 ? -24.399 -22.252 41.733 1.00 55.29 126 ASP C CA 1
ATOM 3728 C C . ASP C 1 126 ? -23.068 -22.843 41.284 1.00 55.24 126 ASP C C 1
ATOM 3729 O O . ASP C 1 126 ? -22.727 -23.943 41.671 1.00 55.25 126 ASP C O 1
ATOM 3734 N N . VAL C 1 127 ? -22.300 -22.121 40.477 1.00 55.18 127 VAL C N 1
ATOM 3735 C CA . VAL C 1 127 ? -21.047 -22.685 39.965 1.00 55.11 127 VAL C CA 1
ATOM 3736 C C . VAL C 1 127 ? -19.753 -22.195 40.492 1.00 55.05 127 VAL C C 1
ATOM 3737 O O . VAL C 1 127 ? -19.541 -21.022 40.654 1.00 55.06 127 VAL C O 1
ATOM 3741 N N . GLU C 1 128 ? -18.855 -23.132 40.682 1.00 54.97 128 GLU C N 1
ATOM 3742 C CA . GLU C 1 128 ? -17.542 -22.853 41.178 1.00 54.90 128 GLU C CA 1
ATOM 3743 C C . GLU C 1 128 ? -16.355 -22.875 40.212 1.00 54.82 128 GLU C C 1
ATOM 3744 O O . GLU C 1 128 ? -15.287 -22.469 40.595 1.00 54.80 128 GLU C O 1
ATOM 3750 N N . ALA C 1 129 ? -16.519 -23.343 38.984 1.00 54.72 129 ALA C N 1
ATOM 3751 C CA . ALA C 1 129 ? -15.401 -23.453 38.049 1.00 54.62 129 ALA C CA 1
ATOM 3752 C C . ALA C 1 129 ? -15.784 -23.228 36.643 1.00 54.56 129 ALA C C 1
ATOM 3753 O O . ALA C 1 129 ? -16.931 -23.206 36.342 1.00 54.58 129 ALA C O 1
ATOM 3755 N N . LEU C 1 130 ? -14.808 -23.076 35.767 1.00 54.46 130 LEU C N 1
ATOM 3756 C CA . LEU C 1 130 ? -15.091 -22.882 34.361 1.00 54.37 130 LEU C CA 1
ATOM 3757 C C . LEU C 1 130 ? -14.058 -23.496 33.463 1.00 54.32 130 LEU C C 1
ATOM 3758 O O . LEU C 1 130 ? -12.909 -23.466 33.742 1.00 54.31 130 LEU C O 1
ATOM 3763 N N . ALA C 1 131 ? -14.459 -24.054 32.357 1.00 54.27 131 ALA C N 1
ATOM 3764 C CA . ALA C 1 131 ? -13.467 -24.620 31.497 1.00 54.22 131 ALA C CA 1
ATOM 3765 C C . ALA C 1 131 ? -13.474 -23.917 30.181 1.00 54.18 131 ALA C C 1
ATOM 3766 O O . ALA C 1 131 ? -14.519 -23.657 29.613 1.00 54.18 131 ALA C O 1
ATOM 3768 N N . VAL C 1 132 ? -12.277 -23.600 29.716 1.00 54.14 132 VAL C N 1
ATOM 3769 C CA . VAL C 1 132 ? -12.075 -22.903 28.471 1.00 54.06 132 VAL C CA 1
ATOM 3770 C C . VAL C 1 132 ? -11.674 -23.921 27.455 1.00 54.01 132 VAL C C 1
ATOM 3771 O O . VAL C 1 132 ? -10.700 -24.615 27.590 1.00 54.00 132 VAL C O 1
ATOM 3783 N N . ILE C 1 134 ? -11.886 -24.939 23.075 1.00 53.88 134 ILE C N 1
ATOM 3784 C CA . ILE C 1 134 ? -11.700 -24.434 21.743 1.00 53.87 134 ILE C CA 1
ATOM 3785 C C . ILE C 1 134 ? -12.212 -25.427 20.721 1.00 53.88 134 ILE C C 1
ATOM 3786 O O . ILE C 1 134 ? -12.142 -26.623 20.942 1.00 53.88 134 ILE C O 1
ATOM 3791 N N . PRO C 1 135 ? -12.721 -24.897 19.617 1.00 53.87 135 PRO C N 1
ATOM 3792 C CA . PRO C 1 135 ? -13.266 -25.643 18.496 1.00 53.87 135 PRO C CA 1
ATOM 3793 C C . PRO C 1 135 ? -12.222 -26.402 17.716 1.00 53.87 135 PRO C C 1
ATOM 3794 O O . PRO C 1 135 ? -11.150 -25.896 17.541 1.00 53.88 135 PRO C O 1
ATOM 3798 N N . LYS C 1 136 ? -12.565 -27.596 17.244 1.00 53.87 136 LYS C N 1
ATOM 3799 C CA . LYS C 1 136 ? -11.668 -28.474 16.526 1.00 53.84 136 LYS C CA 1
ATOM 3800 C C . LYS C 1 136 ? -11.172 -27.882 15.264 1.00 53.82 136 LYS C C 1
ATOM 3801 O O . LYS C 1 136 ? -10.045 -28.037 14.907 1.00 53.82 136 LYS C O 1
ATOM 3807 N N . GLU C 1 137 ? -12.025 -27.205 14.546 1.00 53.79 137 GLU C N 1
ATOM 3808 C CA . GLU C 1 137 ? -11.611 -26.666 13.287 1.00 53.76 137 GLU C CA 1
ATOM 3809 C C . GLU C 1 137 ? -10.499 -25.688 13.494 1.00 53.70 137 GLU C C 1
ATOM 3810 O O . GLU C 1 137 ? -9.554 -25.632 12.745 1.00 53.70 137 GLU C O 1
ATOM 3816 N N . LYS C 1 138 ? -10.596 -24.938 14.567 1.00 53.65 138 LYS C N 1
ATOM 3817 C CA . LYS C 1 138 ? -9.588 -23.962 14.930 1.00 53.60 138 LYS C CA 1
ATOM 3818 C C . LYS C 1 138 ? -8.321 -24.508 15.621 1.00 53.52 138 LYS C C 1
ATOM 3819 O O . LYS C 1 138 ? -7.357 -23.819 15.746 1.00 53.53 138 LYS C O 1
ATOM 3825 N N . TYR C 1 139 ? -8.339 -25.744 16.077 1.00 53.42 139 TYR C N 1
ATOM 3826 C CA . TYR C 1 139 ? -7.187 -26.326 16.729 1.00 53.32 139 TYR C CA 1
ATOM 3827 C C . TYR C 1 139 ? -6.727 -27.362 15.773 1.00 53.28 139 TYR C C 1
ATOM 3828 O O . TYR C 1 139 ? -7.524 -28.059 15.210 1.00 53.29 139 TYR C O 1
ATOM 3837 N N . PRO C 1 140 ? -5.440 -27.446 15.550 1.00 53.22 140 PRO C N 1
ATOM 3838 C CA . PRO C 1 140 ? -4.952 -28.377 14.577 1.00 53.18 140 PRO C CA 1
ATOM 3839 C C . PRO C 1 140 ? -4.269 -29.505 15.198 1.00 53.14 140 PRO C C 1
ATOM 3840 O O . PRO C 1 140 ? -3.383 -29.299 15.965 1.00 53.15 140 PRO C O 1
ATOM 3844 N N . ASN C 1 141 ? -4.658 -30.697 14.830 1.00 53.10 141 ASN C N 1
ATOM 3845 C CA . ASN C 1 141 ? -4.051 -31.859 15.387 1.00 53.06 141 ASN C CA 1
ATOM 3846 C C . ASN C 1 141 ? -4.224 -32.046 16.871 1.00 53.00 141 ASN C C 1
ATOM 3847 O O . ASN C 1 141 ? -3.324 -32.467 17.560 1.00 53.00 141 ASN C O 1
ATOM 3852 N N . PRO C 1 142 ? -5.413 -31.766 17.344 1.00 52.94 142 PRO C N 1
ATOM 3853 C CA . PRO C 1 142 ? -5.725 -31.828 18.753 1.00 52.92 142 PRO C CA 1
ATOM 3854 C C . PRO C 1 142 ? -5.525 -33.183 19.350 1.00 52.90 142 PRO C C 1
ATOM 3855 O O . PRO C 1 142 ? -5.732 -34.175 18.715 1.00 52.90 142 PRO C O 1
ATOM 3859 N N . SER C 1 143 ? -5.133 -33.218 20.599 1.00 52.88 143 SER C N 1
ATOM 3860 C CA . SER C 1 143 ? -4.940 -34.472 21.247 1.00 52.88 143 SER C CA 1
ATOM 3861 C C . SER C 1 143 ? -6.161 -34.871 22.018 1.00 52.88 143 SER C C 1
ATOM 3862 O O . SER C 1 143 ? -6.334 -36.033 22.330 1.00 52.89 143 SER C O 1
ATOM 3865 N N . ILE C 1 144 ? -7.022 -33.915 22.313 1.00 52.86 144 ILE C N 1
ATOM 3866 C CA . ILE C 1 144 ? -8.222 -34.232 23.019 1.00 52.84 144 ILE C CA 1
ATOM 3867 C C . ILE C 1 144 ? -9.449 -33.688 22.331 1.00 52.85 144 ILE C C 1
ATOM 3868 O O . ILE C 1 144 ? -9.523 -32.534 22.137 1.00 52.85 144 ILE C O 1
ATOM 3873 N N . ASP C 1 145 ? -10.399 -34.538 21.954 1.00 52.86 145 ASP C N 1
ATOM 3874 C CA . ASP C 1 145 ? -11.621 -34.130 21.277 1.00 52.88 145 ASP C CA 1
ATOM 3875 C C . ASP C 1 145 ? -12.736 -34.388 22.176 1.00 52.84 145 ASP C C 1
ATOM 3876 O O . ASP C 1 145 ? -12.924 -35.482 22.567 1.00 52.85 145 ASP C O 1
ATOM 3881 N N . PHE C 1 146 ? -13.510 -33.392 22.507 1.00 52.79 146 PHE C N 1
ATOM 3882 C CA . PHE C 1 146 ? -14.615 -33.638 23.385 1.00 52.73 146 PHE C CA 1
ATOM 3883 C C . PHE C 1 146 ? -15.832 -32.925 22.911 1.00 52.67 146 PHE C C 1
ATOM 3884 O O . PHE C 1 146 ? -16.040 -31.850 23.300 1.00 52.67 146 PHE C O 1
ATOM 3892 N N . ASN C 1 147 ? -16.652 -33.549 22.093 1.00 52.61 147 ASN C N 1
ATOM 3893 C CA . ASN C 1 147 ? -17.854 -32.941 21.570 1.00 52.55 147 ASN C CA 1
ATOM 3894 C C . ASN C 1 147 ? -17.567 -31.780 20.724 1.00 52.50 147 ASN C C 1
ATOM 3895 O O . ASN C 1 147 ? -18.342 -30.856 20.674 1.00 52.50 147 ASN C O 1
ATOM 3900 N N . GLY C 1 148 ? -16.445 -31.830 20.050 1.00 52.44 148 GLY C N 1
ATOM 3901 C CA . GLY C 1 148 ? -16.041 -30.749 19.199 1.00 52.37 148 GLY C CA 1
ATOM 3902 C C . GLY C 1 148 ? -15.362 -29.619 19.894 1.00 52.31 148 GLY C C 1
ATOM 3903 O O . GLY C 1 148 ? -15.261 -28.548 19.365 1.00 52.33 148 GLY C O 1
ATOM 3904 N N . LEU C 1 149 ? -14.892 -29.871 21.089 1.00 52.23 149 LEU C N 1
ATOM 3905 C CA . LEU C 1 149 ? -14.211 -28.870 21.856 1.00 52.16 149 LEU C CA 1
ATOM 3906 C C . LEU C 1 149 ? -12.914 -29.445 22.303 1.00 52.13 149 LEU C C 1
ATOM 3907 O O . LEU C 1 149 ? -12.854 -30.602 22.651 1.00 52.12 149 LEU C O 1
ATOM 3912 N N . VAL C 1 150 ? -11.868 -28.631 22.301 1.00 52.07 150 VAL C N 1
ATOM 3913 C CA . VAL C 1 150 ? -10.576 -29.083 22.760 1.00 52.01 150 VAL C CA 1
ATOM 3914 C C . VAL C 1 150 ? -10.296 -28.253 23.951 1.00 51.97 150 VAL C C 1
ATOM 3915 O O . VAL C 1 150 ? -10.543 -27.108 23.936 1.00 51.98 150 VAL C O 1
ATOM 3919 N N . PRO C 1 151 ? -9.777 -28.817 24.994 1.00 51.94 151 PRO C N 1
ATOM 3920 C CA . PRO C 1 151 ? -9.495 -27.990 26.119 1.00 51.95 151 PRO C CA 1
ATOM 3921 C C . PRO C 1 151 ? -8.388 -26.986 25.865 1.00 51.96 151 PRO C C 1
ATOM 3922 O O . PRO C 1 151 ? -7.335 -27.312 25.362 1.00 51.94 151 PRO C O 1
ATOM 3926 N N . ALA C 1 152 ? -8.692 -25.754 26.232 1.00 51.98 152 ALA C N 1
ATOM 3927 C CA . ALA C 1 152 ? -7.854 -24.591 26.139 1.00 52.03 152 ALA C CA 1
ATOM 3928 C C . ALA C 1 152 ? -6.703 -24.719 27.066 1.00 52.06 152 ALA C C 1
ATOM 3929 O O . ALA C 1 152 ? -5.632 -24.261 26.827 1.00 52.06 152 ALA C O 1
ATOM 3931 N N . ASP C 1 153 ? -6.940 -25.390 28.149 1.00 52.13 153 ASP C N 1
ATOM 3932 C CA . ASP C 1 153 ? -5.939 -25.584 29.153 1.00 52.20 153 ASP C CA 1
ATOM 3933 C C . ASP C 1 153 ? -5.860 -24.487 30.120 1.00 52.24 153 ASP C C 1
ATOM 3934 O O . ASP C 1 153 ? -4.958 -24.445 30.853 1.00 52.26 153 ASP C O 1
ATOM 3939 N N . ILE C 1 154 ? -6.843 -23.618 30.107 1.00 52.31 154 ILE C N 1
ATOM 3940 C CA . ILE C 1 154 ? -6.940 -22.501 30.996 1.00 52.37 154 ILE C CA 1
ATOM 3941 C C . ILE C 1 154 ? -8.182 -22.703 31.845 1.00 52.45 154 ILE C C 1
ATOM 3942 O O . ILE C 1 154 ? -9.251 -22.827 31.320 1.00 52.44 154 ILE C O 1
ATOM 3947 N N . ASN C 1 155 ? -8.066 -22.737 33.156 1.00 52.57 155 ASN C N 1
ATOM 3948 C CA . ASN C 1 155 ? -9.264 -22.933 33.944 1.00 52.70 155 ASN C CA 1
ATOM 3949 C C . ASN C 1 155 ? -9.444 -22.054 35.129 1.00 52.80 155 ASN C C 1
ATOM 3950 O O . ASN C 1 155 ? -8.500 -21.565 35.661 1.00 52.80 155 ASN C O 1
ATOM 3955 N N . VAL C 1 156 ? -10.687 -21.888 35.544 1.00 52.94 156 VAL C N 1
ATOM 3956 C CA . VAL C 1 156 ? -11.014 -21.130 36.731 1.00 53.08 156 VAL C CA 1
ATOM 3957 C C . VAL C 1 156 ? -11.520 -22.144 37.710 1.00 53.21 156 VAL C C 1
ATOM 3958 O O . VAL C 1 156 ? -12.402 -22.902 37.413 1.00 53.22 156 VAL C O 1
ATOM 3962 N N . VAL C 1 157 ? -10.932 -22.144 38.884 1.00 53.38 157 VAL C N 1
ATOM 3963 C CA . VAL C 1 157 ? -11.262 -23.070 39.915 1.00 53.52 157 VAL C CA 1
ATOM 3964 C C . VAL C 1 157 ? -11.430 -22.363 41.216 1.00 53.68 157 VAL C C 1
ATOM 3965 O O . VAL C 1 157 ? -10.788 -21.369 41.460 1.00 53.71 157 VAL C O 1
ATOM 3969 N N . SER C 1 158 ? -12.262 -22.901 42.088 1.00 53.84 158 SER C N 1
ATOM 3970 C CA . SER C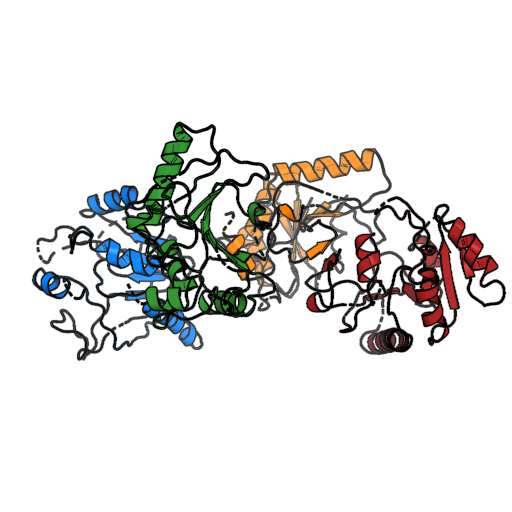 1 158 ? -12.446 -22.310 43.395 1.00 54.01 158 SER C CA 1
ATOM 3971 C C . SER C 1 158 ? -11.688 -23.122 44.395 1.00 54.16 158 SER C C 1
ATOM 3972 O O . SER C 1 158 ? -11.361 -24.249 44.157 1.00 54.17 158 SER C O 1
ATOM 3975 N N . PRO C 1 159 ? -11.422 -22.585 45.549 1.00 54.31 159 PRO C N 1
ATOM 3976 C CA . PRO C 1 159 ? -10.674 -23.360 46.517 1.00 54.45 159 PRO C CA 1
ATOM 3977 C C . PRO C 1 159 ? -11.559 -24.282 47.317 1.00 54.60 159 PRO C C 1
ATOM 3978 O O . PRO C 1 159 ? -11.737 -24.068 48.484 1.00 54.58 159 PRO C O 1
ATOM 3982 N N . LYS C 1 160 ? -12.086 -25.292 46.646 1.00 54.78 160 LYS C N 1
ATOM 3983 C CA . LYS C 1 160 ? -12.952 -26.297 47.187 1.00 54.94 160 LYS C CA 1
ATOM 3984 C C . LYS C 1 160 ? -12.328 -27.602 46.792 1.00 55.06 160 LYS C C 1
ATOM 3985 O O . LYS C 1 160 ? -11.732 -27.721 45.743 1.00 55.08 160 LYS C O 1
ATOM 3991 N N . HIS C 1 161 ? -12.521 -28.610 47.616 1.00 55.20 161 HIS C N 1
ATOM 3992 C CA . HIS C 1 161 ? -11.986 -29.947 47.409 1.00 55.34 161 HIS C CA 1
ATOM 3993 C C . HIS C 1 161 ? -12.963 -30.970 46.849 1.00 55.45 161 HIS C C 1
ATOM 3994 O O . HIS C 1 161 ? -12.679 -32.157 46.787 1.00 55.48 161 HIS C O 1
ATOM 4001 N N . GLY C 1 162 ? -14.125 -30.515 46.433 1.00 55.57 162 GLY C N 1
ATOM 4002 C CA . GLY C 1 162 ? -15.146 -31.396 45.923 1.00 55.72 162 GLY C CA 1
ATOM 4003 C C . GLY C 1 162 ? -15.497 -31.027 44.527 1.00 55.82 162 GLY C C 1
ATOM 4004 O O . GLY C 1 162 ? -15.086 -30.034 44.068 1.00 55.85 162 GLY C O 1
ATOM 4005 N N . TYR C 1 163 ? -16.340 -31.780 43.878 1.00 55.91 163 TYR C N 1
ATOM 4006 C CA . TYR C 1 163 ? -16.680 -31.473 42.525 1.00 56.02 163 TYR C CA 1
ATOM 4007 C C . TYR C 1 163 ? -17.130 -30.076 42.618 1.00 56.08 163 TYR C C 1
ATOM 4008 O O . TYR C 1 163 ? -17.574 -29.681 43.657 1.00 56.10 163 TYR C O 1
ATOM 4017 N N . GLN C 1 164 ? -16.982 -29.316 41.545 1.00 56.15 164 GLN C N 1
ATOM 4018 C CA . GLN C 1 164 ? -17.409 -27.942 41.518 1.00 56.22 164 GLN C CA 1
ATOM 4019 C C . GLN C 1 164 ? -18.235 -27.874 40.283 1.00 56.29 164 GLN C C 1
ATOM 4020 O O . GLN C 1 164 ? -17.848 -28.376 39.283 1.00 56.31 164 GLN C O 1
ATOM 4026 N N . LYS C 1 165 ? -19.387 -27.264 40.327 1.00 56.36 165 LYS C N 1
ATOM 4027 C CA . LYS C 1 165 ? -20.166 -27.251 39.141 1.00 56.45 165 LYS C CA 1
ATOM 4028 C C . LYS C 1 165 ? -19.252 -26.579 38.184 1.00 56.53 165 LYS C C 1
ATOM 4029 O O . LYS C 1 165 ? -18.849 -25.491 38.419 1.00 56.55 165 LYS C O 1
ATOM 4035 N N . GLU C 1 166 ? -18.922 -27.229 37.089 1.00 56.62 166 GLU C N 1
ATOM 4036 C CA . GLU C 1 166 ? -18.026 -26.653 36.122 1.00 56.71 166 GLU C CA 1
ATOM 4037 C C . GLU C 1 166 ? -18.649 -26.306 34.792 1.00 56.76 166 GLU C C 1
ATOM 4038 O O . GLU C 1 166 ? -18.884 -27.147 33.999 1.00 56.77 166 GLU C O 1
ATOM 4044 N N . GLU C 1 167 ? -18.889 -25.046 34.541 1.00 56.83 167 GLU C N 1
ATOM 4045 C CA . GLU C 1 167 ? -19.459 -24.568 33.305 1.00 56.89 167 GLU C CA 1
ATOM 4046 C C . GLU C 1 167 ? -18.368 -24.578 32.252 1.00 56.94 167 GLU C C 1
ATOM 4047 O O . GLU C 1 167 ? -17.248 -24.809 32.597 1.00 56.95 167 GLU C O 1
ATOM 4053 N N . ILE C 1 168 ? -18.673 -24.363 30.978 1.00 57.02 168 ILE C N 1
ATOM 4054 C CA . ILE C 1 168 ? -17.621 -24.337 29.939 1.00 57.10 168 ILE C CA 1
ATOM 4055 C C . ILE C 1 168 ? -17.614 -23.099 29.076 1.00 57.15 168 ILE C C 1
ATOM 4056 O O . ILE C 1 168 ? -18.665 -22.606 28.716 1.00 57.14 168 ILE C O 1
ATOM 4069 N N . VAL C 1 170 ? -16.247 -20.879 25.680 1.00 57.26 170 VAL C N 1
ATOM 4070 C CA . VAL C 1 170 ? -15.834 -21.078 24.309 1.00 57.28 170 VAL C CA 1
ATOM 4071 C C . VAL C 1 170 ? -15.141 -19.911 23.610 1.00 57.28 170 VAL C C 1
ATOM 4072 O O . VAL C 1 170 ? -15.668 -18.824 23.594 1.00 57.30 170 VAL C O 1
ATOM 4076 N N . ILE C 1 171 ? -13.988 -20.162 23.006 1.00 57.28 171 ILE C N 1
ATOM 4077 C CA . ILE C 1 171 ? -13.260 -19.109 22.326 1.00 57.28 171 ILE C CA 1
ATOM 4078 C C . ILE C 1 171 ? -12.934 -19.399 20.864 1.00 57.27 171 ILE C C 1
ATOM 4079 O O . ILE C 1 171 ? -12.267 -20.343 20.550 1.00 57.26 171 ILE C O 1
ATOM 4084 N N . ASP C 1 172 ? -13.395 -18.554 19.958 1.00 57.27 172 ASP C N 1
ATOM 4085 C CA . ASP C 1 172 ? -13.108 -18.733 18.549 1.00 57.26 172 ASP C CA 1
ATOM 4086 C C . ASP C 1 172 ? -11.652 -18.569 18.401 1.00 57.21 172 ASP C C 1
ATOM 4087 O O . ASP C 1 172 ? -11.069 -19.026 17.458 1.00 57.20 172 ASP C O 1
ATOM 4092 N N . GLU C 1 173 ? -11.085 -17.891 19.366 1.00 57.15 173 GLU C N 1
ATOM 4093 C CA . GLU C 1 173 ? -9.690 -17.605 19.423 1.00 57.10 173 GLU C CA 1
ATOM 4094 C C . GLU C 1 173 ? -8.909 -18.847 19.712 1.00 57.03 173 GLU C C 1
ATOM 4095 O O . GLU C 1 173 ? -9.403 -19.721 20.349 1.00 57.04 173 GLU C O 1
ATOM 4101 N N . LEU C 1 174 ? -7.677 -18.931 19.255 1.00 56.94 174 LEU C N 1
ATOM 4102 C CA . LEU C 1 174 ? -6.904 -20.124 19.488 1.00 56.86 174 LEU C CA 1
ATOM 4103 C C . LEU C 1 174 ? -5.701 -19.964 20.350 1.00 56.80 174 LEU C C 1
ATOM 4104 O O . LEU C 1 174 ? -4.865 -19.158 20.043 1.00 56.80 174 LEU C O 1
ATOM 4109 N N . ILE C 1 175 ? -5.598 -20.777 21.395 1.00 56.71 175 ILE C N 1
ATOM 4110 C CA . ILE C 1 175 ? -4.470 -20.801 22.321 1.00 56.64 175 ILE C CA 1
ATOM 4111 C C . ILE C 1 175 ? -3.988 -22.205 22.155 1.00 56.61 175 ILE C C 1
ATOM 4112 O O . ILE C 1 175 ? -4.761 -23.084 22.191 1.00 56.62 175 ILE C O 1
ATOM 4117 N N . PHE C 1 176 ? -2.714 -22.432 21.963 1.00 56.57 176 PHE C N 1
ATOM 4118 C CA . PHE C 1 176 ? -2.243 -23.769 21.716 1.00 56.53 176 PHE C CA 1
ATOM 4119 C C . PHE C 1 176 ? -1.242 -24.326 22.677 1.00 56.54 176 PHE C C 1
ATOM 4120 O O . PHE C 1 176 ? -0.417 -23.631 23.159 1.00 56.56 176 PHE C O 1
ATOM 4128 N N . ASN C 1 177 ? -1.303 -25.611 22.949 1.00 56.55 177 ASN C N 1
ATOM 4129 C CA . ASN C 1 177 ? -0.360 -26.184 23.866 1.00 56.56 177 ASN C CA 1
ATOM 4130 C C . ASN C 1 177 ? 0.501 -27.307 23.375 1.00 56.59 177 ASN C C 1
ATOM 4131 O O . ASN C 1 177 ? 0.032 -28.271 22.885 1.00 56.58 177 ASN C O 1
ATOM 4136 N N . ILE C 1 178 ? 1.791 -27.166 23.561 1.00 56.64 178 ILE C N 1
ATOM 4137 C CA . ILE C 1 178 ? 2.729 -28.148 23.142 1.00 56.68 178 ILE C CA 1
ATOM 4138 C C . ILE C 1 178 ? 2.720 -29.331 24.041 1.00 56.73 178 ILE C C 1
ATOM 4139 O O . ILE C 1 178 ? 2.828 -29.187 25.225 1.00 56.73 178 ILE C O 1
ATOM 4144 N N . ASN C 1 179 ? 2.583 -30.516 23.468 1.00 56.81 179 ASN C N 1
ATOM 4145 C CA . ASN C 1 179 ? 2.652 -31.751 24.212 1.00 56.87 179 ASN C CA 1
ATOM 4146 C C . ASN C 1 179 ? 3.763 -32.590 23.633 1.00 56.92 179 ASN C C 1
ATOM 4147 O O . ASN C 1 179 ? 4.317 -33.417 24.308 1.00 56.91 179 ASN C O 1
ATOM 4152 N N . THR C 1 180 ? 4.068 -32.328 22.365 1.00 57.01 180 THR C N 1
ATOM 4153 C CA . THR C 1 180 ? 5.108 -33.008 21.578 1.00 57.09 180 THR C CA 1
ATOM 4154 C C . THR C 1 180 ? 5.991 -32.126 20.718 1.00 57.18 180 THR C C 1
ATOM 4155 O O . THR C 1 180 ? 5.724 -30.959 20.530 1.00 57.17 180 THR C O 1
ATOM 4159 N N . LYS C 1 181 ? 7.046 -32.739 20.182 1.00 57.30 181 LYS C N 1
ATOM 4160 C CA . LYS C 1 181 ? 8.036 -32.087 19.335 1.00 57.41 181 LYS C CA 1
ATOM 4161 C C . LYS C 1 181 ? 7.407 -31.567 18.108 1.00 57.49 181 LYS C C 1
ATOM 4162 O O . LYS C 1 181 ? 7.776 -30.557 17.593 1.00 57.51 181 LYS C O 1
ATOM 4168 N N . ASP C 1 182 ? 6.459 -32.313 17.618 1.00 57.59 182 ASP C N 1
ATOM 4169 C CA . ASP C 1 182 ? 5.720 -31.921 16.469 1.00 57.69 182 ASP C CA 1
ATOM 4170 C C . ASP C 1 182 ? 4.892 -30.700 16.789 1.00 57.76 182 ASP C C 1
ATOM 4171 O O . ASP C 1 182 ? 4.736 -29.823 15.993 1.00 57.74 182 ASP C O 1
ATOM 4176 N N . ASP C 1 183 ? 4.349 -30.668 17.980 1.00 57.88 183 ASP C N 1
ATOM 4177 C CA . ASP C 1 183 ? 3.572 -29.551 18.425 1.00 58.01 183 ASP C CA 1
ATOM 4178 C C . ASP C 1 183 ? 4.520 -28.406 18.488 1.00 58.11 183 ASP C C 1
ATOM 4179 O O . ASP C 1 183 ? 4.188 -27.309 18.161 1.00 58.12 183 ASP C O 1
ATOM 4184 N N . LEU C 1 184 ? 5.730 -28.642 18.917 1.00 58.25 184 LEU C N 1
ATOM 4185 C CA . LEU C 1 184 ? 6.643 -27.533 18.991 1.00 58.40 184 LEU C CA 1
ATOM 4186 C C . LEU C 1 184 ? 6.853 -26.915 17.638 1.00 58.53 184 LEU C C 1
ATOM 4187 O O . LEU C 1 184 ? 6.828 -25.727 17.494 1.00 58.53 184 LEU C O 1
ATOM 4192 N N . LYS C 1 185 ? 7.081 -27.770 16.667 1.00 58.70 185 LYS C N 1
ATOM 4193 C CA . LYS C 1 185 ? 7.304 -27.450 15.287 1.00 58.89 185 LYS C CA 1
ATOM 4194 C C . LYS C 1 185 ? 6.060 -26.840 14.771 1.00 59.02 185 LYS C C 1
ATOM 4195 O O . LYS C 1 185 ? 6.053 -25.892 14.065 1.00 59.03 185 LYS C O 1
ATOM 4201 N N . LEU C 1 186 ? 4.965 -27.414 15.133 1.00 59.22 186 LEU C N 1
ATOM 4202 C CA . LEU C 1 186 ? 3.735 -26.872 14.700 1.00 59.43 186 LEU C CA 1
ATOM 4203 C C . LEU C 1 186 ? 3.623 -25.496 15.289 1.00 59.60 186 LEU C C 1
ATOM 4204 O O . LEU C 1 186 ? 3.135 -24.605 14.653 1.00 59.62 186 LEU C O 1
ATOM 4209 N N . ALA C 1 187 ? 4.046 -25.325 16.529 1.00 59.81 187 ALA C N 1
ATOM 4210 C CA . ALA C 1 187 ? 3.958 -24.039 17.214 1.00 60.01 187 ALA C CA 1
ATOM 4211 C C . ALA C 1 187 ? 4.756 -22.915 16.602 1.00 60.17 187 ALA C C 1
ATOM 4212 O O . ALA C 1 187 ? 4.312 -21.794 16.533 1.00 60.18 187 ALA C O 1
ATOM 4214 N N . GLU C 1 188 ? 5.951 -23.213 16.160 1.00 60.38 188 GLU C N 1
ATOM 4215 C CA . GLU C 1 188 ? 6.775 -22.205 15.550 1.00 60.60 188 GLU C CA 1
ATOM 4216 C C . GLU C 1 188 ? 6.138 -21.671 14.296 1.00 60.77 188 GLU C C 1
ATOM 4217 O O . GLU C 1 188 ? 6.081 -20.491 14.078 1.00 60.78 188 GLU C O 1
ATOM 4227 N N . LEU C 1 190 ? 3.198 -21.347 13.557 1.00 61.29 190 LEU C N 1
ATOM 4228 C CA . LEU C 1 190 ? 2.210 -20.359 13.850 1.00 61.33 190 LEU C CA 1
ATOM 4229 C C . LEU C 1 190 ? 2.950 -19.114 14.262 1.00 61.35 190 LEU C C 1
ATOM 4230 O O . LEU C 1 190 ? 2.889 -18.718 15.413 1.00 61.35 190 LEU C O 1
ATOM 4243 N N . ASP D 1 2 ? 25.839 -43.672 77.598 1.00 39.40 2 ASP D N 1
ATOM 4244 C CA . ASP D 1 2 ? 24.906 -44.744 77.707 1.00 39.42 2 ASP D CA 1
ATOM 4245 C C . ASP D 1 2 ? 23.808 -44.413 76.776 1.00 39.43 2 ASP D C 1
ATOM 4246 O O . ASP D 1 2 ? 23.761 -43.361 76.258 1.00 39.43 2 ASP D O 1
ATOM 4251 N N . ALA D 1 3 ? 22.902 -45.323 76.554 1.00 39.47 3 ALA D N 1
ATOM 4252 C CA . ALA D 1 3 ? 21.819 -45.035 75.665 1.00 39.50 3 ALA D CA 1
ATOM 4253 C C . ALA D 1 3 ? 20.453 -45.303 76.232 1.00 39.52 3 ALA D C 1
ATOM 4254 O O . ALA D 1 3 ? 20.285 -46.165 77.006 1.00 39.46 3 ALA D O 1
ATOM 4256 N N . LEU D 1 4 ? 19.471 -44.541 75.818 1.00 39.60 4 LEU D N 1
ATOM 4257 C CA . LEU D 1 4 ? 18.126 -44.776 76.267 1.00 39.71 4 LEU D CA 1
ATOM 4258 C C . LEU D 1 4 ? 17.240 -44.996 75.096 1.00 39.78 4 LEU D C 1
ATOM 4259 O O . LEU D 1 4 ? 17.229 -44.216 74.203 1.00 39.79 4 LEU D O 1
ATOM 4264 N N . ILE D 1 5 ? 16.486 -46.069 75.116 1.00 39.90 5 ILE D N 1
ATOM 4265 C CA . ILE D 1 5 ? 15.571 -46.357 74.047 1.00 40.04 5 ILE D CA 1
ATOM 4266 C C . ILE D 1 5 ? 14.230 -46.224 74.661 1.00 40.16 5 ILE D C 1
ATOM 4267 O O . ILE D 1 5 ? 13.975 -46.805 75.657 1.00 40.17 5 ILE D O 1
ATOM 4280 N N . ALA D 1 7 ? 10.459 -46.967 74.476 1.00 40.85 7 ALA D N 1
ATOM 4281 C CA . ALA D 1 7 ? 9.510 -47.916 73.954 1.00 41.10 7 ALA D CA 1
ATOM 4282 C C . ALA D 1 7 ? 8.108 -47.969 74.636 1.00 41.29 7 ALA D C 1
ATOM 4283 O O . ALA D 1 7 ? 7.440 -48.996 74.606 1.00 41.32 7 ALA D O 1
ATOM 4285 N N . GLY D 1 8 ? 7.675 -46.884 75.264 1.00 41.51 8 GLY D N 1
ATOM 4286 C CA . GLY D 1 8 ? 6.414 -46.834 75.990 1.00 41.79 8 GLY D CA 1
ATOM 4287 C C . GLY D 1 8 ? 5.232 -46.194 75.313 1.00 42.01 8 GLY D C 1
ATOM 4288 O O . GLY D 1 8 ? 4.219 -45.943 75.917 1.00 42.02 8 GLY D O 1
ATOM 4289 N N . GLY D 1 9 ? 5.369 -45.954 74.030 1.00 42.22 9 GLY D N 1
ATOM 4290 C CA . GLY D 1 9 ? 4.361 -45.308 73.238 1.00 42.52 9 GLY D CA 1
ATOM 4291 C C . GLY D 1 9 ? 3.091 -46.021 72.911 1.00 42.75 9 GLY D C 1
ATOM 4292 O O . GLY D 1 9 ? 2.980 -47.202 73.044 1.00 42.75 9 GLY D O 1
ATOM 4293 N N . LYS D 1 10 ? 2.108 -45.242 72.518 1.00 43.00 10 LYS D N 1
ATOM 4294 C CA . LYS D 1 10 ? 0.803 -45.705 72.132 1.00 43.25 10 LYS D CA 1
ATOM 4295 C C . LYS D 1 10 ? 0.721 -46.448 70.829 1.00 43.43 10 LYS D C 1
ATOM 4296 O O . LYS D 1 10 ? -0.047 -47.377 70.702 1.00 43.48 10 LYS D O 1
ATOM 4302 N N . GLY D 1 11 ? 1.547 -46.061 69.873 1.00 43.61 11 GLY D N 1
ATOM 4303 C CA . GLY D 1 11 ? 1.587 -46.665 68.553 1.00 43.84 11 GLY D CA 1
ATOM 4304 C C . GLY D 1 11 ? 0.339 -46.460 67.760 1.00 44.01 11 GLY D C 1
ATOM 4305 O O . GLY D 1 11 ? -0.109 -47.297 67.017 1.00 44.05 11 GLY D O 1
ATOM 4306 N N . THR D 1 12 ? -0.212 -45.280 67.921 1.00 44.14 12 THR D N 1
ATOM 4307 C CA . THR D 1 12 ? -1.460 -44.887 67.320 1.00 44.27 12 THR D CA 1
ATOM 4308 C C . THR D 1 12 ? -1.563 -44.883 65.844 1.00 44.37 12 THR D C 1
ATOM 4309 O O . THR D 1 12 ? -2.484 -45.347 65.301 1.00 44.39 12 THR D O 1
ATOM 4313 N N . ARG D 1 13 ? -0.610 -44.334 65.175 1.00 44.49 13 ARG D N 1
ATOM 4314 C CA . ARG D 1 13 ? -0.730 -44.237 63.776 1.00 44.64 13 ARG D CA 1
ATOM 4315 C C . ARG D 1 13 ? -0.775 -45.605 63.207 1.00 44.72 13 ARG D C 1
ATOM 4316 O O . ARG D 1 13 ? -1.076 -45.772 62.057 1.00 44.74 13 ARG D O 1
ATOM 4332 N N . GLY D 1 15 ? -2.761 -48.003 64.432 1.00 45.01 15 GLY D N 1
ATOM 4333 C CA . GLY D 1 15 ? -3.943 -48.685 64.850 1.00 45.04 15 GLY D CA 1
ATOM 4334 C C . GLY D 1 15 ? -3.703 -49.007 66.274 1.00 45.05 15 GLY D C 1
ATOM 4335 O O . GLY D 1 15 ? -4.339 -49.863 66.831 1.00 45.07 15 GLY D O 1
ATOM 4336 N N . GLY D 1 16 ? -2.828 -48.246 66.893 1.00 45.04 16 GLY D N 1
ATOM 4337 C CA . GLY D 1 16 ? -2.522 -48.477 68.281 1.00 45.02 16 GLY D CA 1
ATOM 4338 C C . GLY D 1 16 ? -1.939 -49.808 68.605 1.00 45.00 16 GLY D C 1
ATOM 4339 O O . GLY D 1 16 ? -2.494 -50.565 69.336 1.00 45.03 16 GLY D O 1
ATOM 4340 N N . VAL D 1 17 ? -0.772 -50.052 68.056 1.00 44.99 17 VAL D N 1
ATOM 4341 C CA . VAL D 1 17 ? -0.048 -51.281 68.240 1.00 44.97 17 VAL D CA 1
ATOM 4342 C C . VAL D 1 17 ? 1.353 -51.026 68.799 1.00 44.96 17 VAL D C 1
ATOM 4343 O O . VAL D 1 17 ? 1.883 -49.952 68.619 1.00 44.96 17 VAL D O 1
ATOM 4347 N N . GLU D 1 18 ? 1.942 -52.006 69.480 1.00 44.91 18 GLU D N 1
ATOM 4348 C CA . GLU D 1 18 ? 3.250 -51.809 70.065 1.00 44.84 18 GLU D CA 1
ATOM 4349 C C . GLU D 1 18 ? 4.258 -51.936 68.976 1.00 44.79 18 GLU D C 1
ATOM 4350 O O . GLU D 1 18 ? 4.575 -52.987 68.520 1.00 44.80 18 GLU D O 1
ATOM 4356 N N . LYS D 1 19 ? 4.781 -50.812 68.582 1.00 44.71 19 LYS D N 1
ATOM 4357 C CA . LYS D 1 19 ? 5.702 -50.726 67.503 1.00 44.63 19 LYS D CA 1
ATOM 4358 C C . LYS D 1 19 ? 6.938 -51.514 67.711 1.00 44.56 19 LYS D C 1
ATOM 4359 O O . LYS D 1 19 ? 7.420 -52.111 66.804 1.00 44.54 19 LYS D O 1
ATOM 4365 N N . PRO D 1 20 ? 7.448 -51.523 68.918 1.00 44.51 20 PRO D N 1
ATOM 4366 C CA . PRO D 1 20 ? 8.714 -52.161 69.210 1.00 44.46 20 PRO D CA 1
ATOM 4367 C C . PRO D 1 20 ? 8.706 -53.585 68.831 1.00 44.43 20 PRO D C 1
ATOM 4368 O O . PRO D 1 20 ? 9.734 -54.106 68.489 1.00 44.43 20 PRO D O 1
ATOM 4372 N N . LEU D 1 21 ? 7.548 -54.210 68.893 1.00 44.38 21 LEU D N 1
ATOM 4373 C CA . LEU D 1 21 ? 7.457 -55.606 68.561 1.00 44.34 21 LEU D CA 1
ATOM 4374 C C . LEU D 1 21 ? 6.981 -55.836 67.162 1.00 44.30 21 LEU D C 1
ATOM 4375 O O . LEU D 1 21 ? 6.797 -56.932 66.762 1.00 44.31 21 LEU D O 1
ATOM 4380 N N . ILE D 1 22 ? 6.794 -54.781 66.409 1.00 44.25 22 ILE D N 1
ATOM 4381 C CA . ILE D 1 22 ? 6.362 -54.935 65.053 1.00 44.17 22 ILE D CA 1
ATOM 4382 C C . ILE D 1 22 ? 7.495 -55.602 64.352 1.00 44.12 22 ILE D C 1
ATOM 4383 O O . ILE D 1 22 ? 8.620 -55.213 64.541 1.00 44.09 22 ILE D O 1
ATOM 4388 N N . LYS D 1 23 ? 7.185 -56.610 63.547 1.00 44.04 23 LYS D N 1
ATOM 4389 C CA . LYS D 1 23 ? 8.171 -57.396 62.855 1.00 43.98 23 LYS D CA 1
ATOM 4390 C C . LYS D 1 23 ? 8.369 -56.953 61.455 1.00 43.93 23 LYS D C 1
ATOM 4391 O O . LYS D 1 23 ? 7.425 -56.840 60.732 1.00 43.93 23 LYS D O 1
ATOM 4397 N N . LEU D 1 24 ? 9.610 -56.697 61.076 1.00 43.87 24 LEU D N 1
ATOM 4398 C CA . LEU D 1 24 ? 9.902 -56.279 59.729 1.00 43.81 24 LEU D CA 1
ATOM 4399 C C . LEU D 1 24 ? 10.944 -57.148 59.138 1.00 43.80 24 LEU D C 1
ATOM 4400 O O . LEU D 1 24 ? 12.045 -57.119 59.563 1.00 43.81 24 LEU D O 1
ATOM 4405 N N . CYS D 1 25 ? 10.595 -57.900 58.112 1.00 43.74 25 CYS D N 1
ATOM 4406 C CA . CYS D 1 25 ? 11.516 -58.801 57.464 1.00 43.68 25 CYS D CA 1
ATOM 4407 C C . CYS D 1 25 ? 11.967 -59.812 58.466 1.00 43.61 25 CYS D C 1
ATOM 4408 O O . CYS D 1 25 ? 13.045 -60.314 58.390 1.00 43.60 25 CYS D O 1
ATOM 4411 N N . GLY D 1 26 ? 11.117 -60.094 59.431 1.00 43.53 26 GLY D N 1
ATOM 4412 C CA . GLY D 1 26 ? 11.416 -61.049 60.463 1.00 43.45 26 GLY D CA 1
ATOM 4413 C C . GLY D 1 26 ? 12.176 -60.695 61.714 1.00 43.39 26 GLY D C 1
ATOM 4414 O O . GLY D 1 26 ? 12.518 -61.574 62.432 1.00 43.42 26 GLY D O 1
ATOM 4415 N N . ARG D 1 27 ? 12.441 -59.441 61.997 1.00 43.29 27 ARG D N 1
ATOM 4416 C CA . ARG D 1 27 ? 13.115 -59.102 63.221 1.00 43.17 27 ARG D CA 1
ATOM 4417 C C . ARG D 1 27 ? 12.259 -58.041 63.791 1.00 43.04 27 ARG D C 1
ATOM 4418 O O . ARG D 1 27 ? 11.755 -57.240 63.074 1.00 43.05 27 ARG D O 1
ATOM 4426 N N . CYS D 1 28 ? 12.061 -58.055 65.085 1.00 42.87 28 CYS D N 1
ATOM 4427 C CA . CYS D 1 28 ? 11.240 -57.061 65.704 1.00 42.69 28 CYS D CA 1
ATOM 4428 C C . CYS D 1 28 ? 11.962 -55.788 65.504 1.00 42.49 28 CYS D C 1
ATOM 4429 O O . CYS D 1 28 ? 13.122 -55.761 65.679 1.00 42.45 28 CYS D O 1
ATOM 4432 N N . LEU D 1 29 ? 11.268 -54.712 65.197 1.00 42.26 29 LEU D N 1
ATOM 4433 C CA . LEU D 1 29 ? 11.902 -53.443 64.894 1.00 42.03 29 LEU D CA 1
ATOM 4434 C C . LEU D 1 29 ? 12.794 -52.953 65.971 1.00 41.86 29 LEU D C 1
ATOM 4435 O O . LEU D 1 29 ? 13.738 -52.264 65.755 1.00 41.85 29 LEU D O 1
ATOM 4440 N N . ILE D 1 30 ? 12.464 -53.335 67.160 1.00 41.66 30 ILE D N 1
ATOM 4441 C CA . ILE D 1 30 ? 13.199 -52.961 68.324 1.00 41.47 30 ILE D CA 1
ATOM 4442 C C . ILE D 1 30 ? 14.602 -53.531 68.234 1.00 41.32 30 ILE D C 1
ATOM 4443 O O . ILE D 1 30 ? 15.559 -52.910 68.601 1.00 41.29 30 ILE D O 1
ATOM 4448 N N . ASP D 1 31 ? 14.683 -54.742 67.726 1.00 41.14 31 ASP D N 1
ATOM 4449 C CA . ASP D 1 31 ? 15.901 -55.499 67.603 1.00 40.95 31 ASP D CA 1
ATOM 4450 C C . ASP D 1 31 ? 16.875 -54.840 66.677 1.00 40.81 31 ASP D C 1
ATOM 4451 O O . ASP D 1 31 ? 18.047 -55.061 66.758 1.00 40.78 31 ASP D O 1
ATOM 4456 N N . TYR D 1 32 ? 16.350 -54.050 65.763 1.00 40.63 32 TYR D N 1
ATOM 4457 C CA . TYR D 1 32 ? 17.129 -53.289 64.808 1.00 40.44 32 TYR D CA 1
ATOM 4458 C C . TYR D 1 32 ? 17.956 -52.238 65.478 1.00 40.29 32 TYR D C 1
ATOM 4459 O O . TYR D 1 32 ? 19.068 -52.032 65.115 1.00 40.31 32 TYR D O 1
ATOM 4468 N N . VAL D 1 33 ? 17.368 -51.512 66.397 1.00 40.10 33 VAL D N 1
ATOM 4469 C CA . VAL D 1 33 ? 18.049 -50.490 67.166 1.00 39.93 33 VAL D CA 1
ATOM 4470 C C . VAL D 1 33 ? 19.026 -51.022 68.195 1.00 39.83 33 VAL D C 1
ATOM 4471 O O . VAL D 1 33 ? 20.045 -50.479 68.434 1.00 39.82 33 VAL D O 1
ATOM 4475 N N . VAL D 1 34 ? 18.658 -52.071 68.859 1.00 39.70 34 VAL D N 1
ATOM 4476 C CA . VAL D 1 34 ? 19.496 -52.649 69.868 1.00 39.60 34 VAL D CA 1
ATOM 4477 C C . VAL D 1 34 ? 20.765 -53.237 69.372 1.00 39.54 34 VAL D C 1
ATOM 4478 O O . VAL D 1 34 ? 21.800 -53.069 69.914 1.00 39.50 34 VAL D O 1
ATOM 4482 N N . SER D 1 35 ? 20.661 -53.956 68.299 1.00 39.49 35 SER D N 1
ATOM 4483 C CA . SER D 1 35 ? 21.783 -54.634 67.785 1.00 39.46 35 SER D CA 1
ATOM 4484 C C . SER D 1 35 ? 22.853 -53.690 67.485 1.00 39.45 35 SER D C 1
ATOM 4485 O O . SER D 1 35 ? 23.965 -53.904 67.837 1.00 39.42 35 SER D O 1
ATOM 4488 N N . PRO D 1 36 ? 22.516 -52.605 66.846 1.00 39.46 36 PRO D N 1
ATOM 4489 C CA . PRO D 1 36 ? 23.508 -51.603 66.517 1.00 39.48 36 PRO D CA 1
ATOM 4490 C C . PRO D 1 36 ? 24.201 -50.975 67.739 1.00 39.51 36 PRO D C 1
ATOM 4491 O O . PRO D 1 36 ? 25.382 -50.805 67.767 1.00 39.51 36 PRO D O 1
ATOM 4495 N N . LEU D 1 37 ? 23.445 -50.639 68.748 1.00 39.53 37 LEU D N 1
ATOM 4496 C CA . LEU D 1 37 ? 23.974 -50.053 69.924 1.00 39.56 37 LEU D CA 1
ATOM 4497 C C . LEU D 1 37 ? 24.906 -50.995 70.571 1.00 39.60 37 LEU D C 1
ATOM 4498 O O . LEU D 1 37 ? 25.818 -50.600 71.220 1.00 39.60 37 LEU D O 1
ATOM 4503 N N . LEU D 1 38 ? 24.643 -52.265 70.414 1.00 39.68 38 LEU D N 1
ATOM 4504 C CA . LEU D 1 38 ? 25.457 -53.302 71.023 1.00 39.78 38 LEU D CA 1
ATOM 4505 C C . LEU D 1 38 ? 26.848 -53.386 70.515 1.00 39.89 38 LEU D C 1
ATOM 4506 O O . LEU D 1 38 ? 27.731 -53.650 71.267 1.00 39.92 38 LEU D O 1
ATOM 4511 N N . LYS D 1 39 ? 27.031 -53.177 69.227 1.00 40.01 39 LYS D N 1
ATOM 4512 C CA . LYS D 1 39 ? 28.335 -53.225 68.651 1.00 40.16 39 LYS D CA 1
ATOM 4513 C C . LYS D 1 39 ? 28.996 -51.896 68.758 1.00 40.21 39 LYS D C 1
ATOM 4514 O O . LYS D 1 39 ? 30.143 -51.755 68.487 1.00 40.22 39 LYS D O 1
ATOM 4520 N N . SER D 1 40 ? 28.243 -50.915 69.184 1.00 40.30 40 SER D N 1
ATOM 4521 C CA . SER D 1 40 ? 28.719 -49.563 69.350 1.00 40.37 40 SER D CA 1
ATOM 4522 C C . SER D 1 40 ? 29.480 -49.304 70.577 1.00 40.39 40 SER D C 1
ATOM 4523 O O . SER D 1 40 ? 29.516 -50.086 71.439 1.00 40.40 40 SER D O 1
ATOM 4526 N N . LYS D 1 41 ? 30.083 -48.154 70.667 1.00 40.46 41 LYS D N 1
ATOM 4527 C CA . LYS D 1 41 ? 30.857 -47.837 71.844 1.00 40.53 41 LYS D CA 1
ATOM 4528 C C . LYS D 1 41 ? 29.965 -47.528 73.029 1.00 40.57 41 LYS D C 1
ATOM 4529 O O . LYS D 1 41 ? 30.391 -47.384 74.140 1.00 40.60 41 LYS D O 1
ATOM 4535 N N . VAL D 1 42 ? 28.685 -47.482 72.795 1.00 40.61 42 VAL D N 1
ATOM 4536 C CA . VAL D 1 42 ? 27.790 -47.211 73.857 1.00 40.65 42 VAL D CA 1
ATOM 4537 C C . VAL D 1 42 ? 27.839 -48.367 74.796 1.00 40.70 42 VAL D C 1
ATOM 4538 O O . VAL D 1 42 ? 27.625 -49.493 74.403 1.00 40.70 42 VAL D O 1
ATOM 4542 N N . ASN D 1 43 ? 28.129 -48.098 76.052 1.00 40.77 43 ASN D N 1
ATOM 4543 C CA . ASN D 1 43 ? 28.160 -49.139 77.048 1.00 40.83 43 ASN D CA 1
ATOM 4544 C C . ASN D 1 43 ? 26.851 -49.770 77.525 1.00 40.88 43 ASN D C 1
ATOM 4545 O O . ASN D 1 43 ? 26.678 -50.931 77.382 1.00 40.89 43 ASN D O 1
ATOM 4550 N N . ASN D 1 44 ? 25.910 -49.027 78.072 1.00 40.95 44 ASN D N 1
ATOM 4551 C CA . ASN D 1 44 ? 24.676 -49.633 78.541 1.00 41.03 44 ASN D CA 1
ATOM 4552 C C . ASN D 1 44 ? 23.460 -49.238 77.812 1.00 41.10 44 ASN D C 1
ATOM 4553 O O . ASN D 1 44 ? 23.285 -48.121 77.473 1.00 41.09 44 ASN D O 1
ATOM 4558 N N . ILE D 1 45 ? 22.590 -50.189 77.591 1.00 41.21 45 ILE D N 1
ATOM 4559 C CA . ILE D 1 45 ? 21.350 -49.923 76.901 1.00 41.33 45 ILE D CA 1
ATOM 4560 C C . ILE D 1 45 ? 20.186 -50.107 77.846 1.00 41.41 45 ILE D C 1
ATOM 4561 O O . ILE D 1 45 ? 19.977 -51.138 78.436 1.00 41.43 45 ILE D O 1
ATOM 4566 N N . PHE D 1 46 ? 19.431 -49.052 77.991 1.00 41.51 46 PHE D N 1
ATOM 4567 C CA . PHE D 1 46 ? 18.315 -49.065 78.856 1.00 41.61 46 PHE D CA 1
ATOM 4568 C C . PHE D 1 46 ? 17.172 -48.858 77.955 1.00 41.74 46 PHE D C 1
ATOM 4569 O O . PHE D 1 46 ? 17.201 -48.015 77.135 1.00 41.75 46 PHE D O 1
ATOM 4577 N N . ILE D 1 47 ? 16.153 -49.646 78.087 1.00 41.91 47 ILE D N 1
ATOM 4578 C CA . ILE D 1 47 ? 15.033 -49.468 77.234 1.00 42.07 47 ILE D CA 1
ATOM 4579 C C . ILE D 1 47 ? 13.888 -48.978 78.088 1.00 42.23 47 ILE D C 1
ATOM 4580 O O . ILE D 1 47 ? 13.532 -49.648 79.005 1.00 42.25 47 ILE D O 1
ATOM 4585 N N . ALA D 1 48 ? 13.293 -47.825 77.804 1.00 42.44 48 ALA D N 1
ATOM 4586 C CA . ALA D 1 48 ? 12.193 -47.323 78.636 1.00 42.65 48 ALA D CA 1
ATOM 4587 C C . ALA D 1 48 ? 10.831 -47.701 78.129 1.00 42.82 48 ALA D C 1
ATOM 4588 O O . ALA D 1 48 ? 10.444 -47.301 77.088 1.00 42.84 48 ALA D O 1
ATOM 4590 N N . THR D 1 49 ? 10.108 -48.468 78.916 1.00 43.05 49 THR D N 1
ATOM 4591 C CA . THR D 1 49 ? 8.793 -48.962 78.548 1.00 43.27 49 THR D CA 1
ATOM 4592 C C . THR D 1 49 ? 7.603 -48.586 79.418 1.00 43.43 49 THR D C 1
ATOM 4593 O O . THR D 1 49 ? 7.665 -48.674 80.598 1.00 43.45 49 THR D O 1
ATOM 4597 N N . SER D 1 50 ? 6.529 -48.153 78.776 1.00 43.65 50 SER D N 1
ATOM 4598 C CA . SER D 1 50 ? 5.295 -47.724 79.408 1.00 43.88 50 SER D CA 1
ATOM 4599 C C . SER D 1 50 ? 4.295 -48.830 79.778 1.00 44.07 50 SER D C 1
ATOM 4600 O O . SER D 1 50 ? 4.485 -49.957 79.450 1.00 44.07 50 SER D O 1
ATOM 4603 N N . PRO D 1 51 ? 3.199 -48.503 80.442 1.00 44.27 51 PRO D N 1
ATOM 4604 C CA . PRO D 1 51 ? 2.208 -49.506 80.740 1.00 44.43 51 PRO D CA 1
ATOM 4605 C C . PRO D 1 51 ? 1.658 -50.045 79.450 1.00 44.62 51 PRO D C 1
ATOM 4606 O O . PRO D 1 51 ? 1.211 -51.163 79.390 1.00 44.63 51 PRO D O 1
ATOM 4610 N N . ASN D 1 52 ? 1.717 -49.243 78.414 1.00 44.83 52 ASN D N 1
ATOM 4611 C CA . ASN D 1 52 ? 1.323 -49.676 77.107 1.00 45.06 52 ASN D CA 1
ATOM 4612 C C . ASN D 1 52 ? 2.636 -50.268 76.728 1.00 45.18 52 ASN D C 1
ATOM 4613 O O . ASN D 1 52 ? 3.629 -49.944 77.350 1.00 45.23 52 ASN D O 1
ATOM 4618 N N . THR D 1 53 ? 2.711 -51.129 75.744 1.00 45.30 53 THR D N 1
ATOM 4619 C CA . THR D 1 53 ? 4.040 -51.606 75.425 1.00 45.44 53 THR D CA 1
ATOM 4620 C C . THR D 1 53 ? 4.594 -52.596 76.426 1.00 45.54 53 THR D C 1
ATOM 4621 O O . THR D 1 53 ? 5.772 -52.803 76.494 1.00 45.56 53 THR D O 1
ATOM 4625 N N . PRO D 1 54 ? 3.721 -53.183 77.221 1.00 45.64 54 PRO D N 1
ATOM 4626 C CA . PRO D 1 54 ? 4.056 -54.205 78.202 1.00 45.69 54 PRO D CA 1
ATOM 4627 C C . PRO D 1 54 ? 4.462 -55.472 77.492 1.00 45.78 54 PRO D C 1
ATOM 4628 O O . PRO D 1 54 ? 5.247 -56.237 77.970 1.00 45.81 54 PRO D O 1
ATOM 4632 N N . LYS D 1 55 ? 3.896 -55.683 76.326 1.00 45.86 55 LYS D N 1
ATOM 4633 C CA . LYS D 1 55 ? 4.196 -56.844 75.561 1.00 45.95 55 LYS D CA 1
ATOM 4634 C C . LYS D 1 55 ? 5.649 -56.821 75.243 1.00 46.01 55 LYS D C 1
ATOM 4635 O O . LYS D 1 55 ? 6.284 -57.841 75.213 1.00 46.04 55 LYS D O 1
ATOM 4641 N N . THR D 1 56 ? 6.154 -55.636 74.956 1.00 46.03 56 THR D N 1
ATOM 4642 C CA . THR D 1 56 ? 7.542 -55.393 74.625 1.00 46.05 56 THR D CA 1
ATOM 4643 C C . THR D 1 56 ? 8.454 -55.642 75.772 1.00 46.06 56 THR D C 1
ATOM 4644 O O . THR D 1 56 ? 9.499 -56.191 75.629 1.00 46.05 56 THR D O 1
ATOM 4648 N N . LYS D 1 57 ? 8.039 -55.199 76.928 1.00 46.09 57 LYS D N 1
ATOM 4649 C CA . LYS D 1 57 ? 8.844 -55.319 78.105 1.00 46.12 57 LYS D CA 1
ATOM 4650 C C . LYS D 1 57 ? 9.087 -56.766 78.406 1.00 46.11 57 LYS D C 1
ATOM 4651 O O . LYS D 1 57 ? 10.127 -57.111 78.872 1.00 46.15 57 LYS D O 1
ATOM 4657 N N . GLU D 1 58 ? 8.109 -57.614 78.161 1.00 46.10 58 GLU D N 1
ATOM 4658 C CA . GLU D 1 58 ? 8.206 -59.030 78.460 1.00 46.08 58 GLU D CA 1
ATOM 4659 C C . GLU D 1 58 ? 9.256 -59.656 77.643 1.00 45.99 58 GLU D C 1
ATOM 4660 O O . GLU D 1 58 ? 10.020 -60.462 78.095 1.00 45.99 58 GLU D O 1
ATOM 4666 N N . TYR D 1 59 ? 9.234 -59.267 76.393 1.00 45.93 59 TYR D N 1
ATOM 4667 C CA . TYR D 1 59 ? 10.146 -59.703 75.369 1.00 45.85 59 TYR D CA 1
ATOM 4668 C C . TYR D 1 59 ? 11.560 -59.302 75.602 1.00 45.78 59 TYR D C 1
ATOM 4669 O O . TYR D 1 59 ? 12.448 -60.033 75.353 1.00 45.78 59 TYR D O 1
ATOM 4678 N N . ILE D 1 60 ? 11.788 -58.098 76.040 1.00 45.69 60 ILE D N 1
ATOM 4679 C CA . ILE D 1 60 ? 13.134 -57.716 76.234 1.00 45.62 60 ILE D CA 1
ATOM 4680 C C . ILE D 1 60 ? 13.699 -58.565 77.280 1.00 45.58 60 ILE D C 1
ATOM 4681 O O . ILE D 1 60 ? 14.798 -58.971 77.194 1.00 45.56 60 ILE D O 1
ATOM 4686 N N . ASN D 1 61 ? 12.936 -58.776 78.321 1.00 45.55 61 ASN D N 1
ATOM 4687 C CA . ASN D 1 61 ? 13.392 -59.561 79.438 1.00 45.54 61 ASN D CA 1
ATOM 4688 C C . ASN D 1 61 ? 13.606 -61.032 79.112 1.00 45.53 61 ASN D C 1
ATOM 4689 O O . ASN D 1 61 ? 14.509 -61.650 79.633 1.00 45.53 61 ASN D O 1
ATOM 4694 N N . SER D 1 62 ? 12.761 -61.600 78.272 1.00 45.50 62 SER D N 1
ATOM 4695 C CA . SER D 1 62 ? 12.972 -62.930 77.796 1.00 45.47 62 SER D CA 1
ATOM 4696 C C . SER D 1 62 ? 14.118 -63.038 76.786 1.00 45.44 62 SER D C 1
ATOM 4697 O O . SER D 1 62 ? 14.926 -63.908 76.855 1.00 45.48 62 SER D O 1
ATOM 4700 N N . ALA D 1 63 ? 14.154 -62.176 75.797 1.00 45.39 63 ALA D N 1
ATOM 4701 C CA . ALA D 1 63 ? 15.191 -62.205 74.783 1.00 45.33 63 ALA D CA 1
ATOM 4702 C C . ALA D 1 63 ? 16.549 -61.895 75.240 1.00 45.31 63 ALA D C 1
ATOM 4703 O O . ALA D 1 63 ? 17.498 -62.456 74.791 1.00 45.33 63 ALA D O 1
ATOM 4705 N N . TYR D 1 64 ? 16.640 -60.942 76.131 1.00 45.29 64 TYR D N 1
ATOM 4706 C CA . TYR D 1 64 ? 17.906 -60.450 76.628 1.00 45.24 64 TYR D CA 1
ATOM 4707 C C . TYR D 1 64 ? 18.084 -60.588 78.116 1.00 45.24 64 TYR D C 1
ATOM 4708 O O . TYR D 1 64 ? 18.572 -59.696 78.747 1.00 45.23 64 TYR D O 1
ATOM 4717 N N . LYS D 1 65 ? 17.674 -61.683 78.709 1.00 45.27 65 LYS D N 1
ATOM 4718 C CA . LYS D 1 65 ? 17.842 -61.803 80.135 1.00 45.29 65 LYS D CA 1
ATOM 4719 C C . LYS D 1 65 ? 19.272 -61.794 80.505 1.00 45.28 65 LYS D C 1
ATOM 4720 O O . LYS D 1 65 ? 19.654 -61.231 81.487 1.00 45.28 65 LYS D O 1
ATOM 4726 N N . ASP D 1 66 ? 20.033 -62.531 79.737 1.00 45.27 66 ASP D N 1
ATOM 4727 C CA . ASP D 1 66 ? 21.468 -62.650 79.806 1.00 45.24 66 ASP D CA 1
ATOM 4728 C C . ASP D 1 66 ? 22.310 -61.453 79.491 1.00 45.20 66 ASP D C 1
ATOM 4729 O O . ASP D 1 66 ? 23.339 -61.258 80.019 1.00 45.21 66 ASP D O 1
ATOM 4734 N N . TYR D 1 67 ? 21.863 -60.691 78.546 1.00 45.18 67 TYR D N 1
ATOM 4735 C CA . TYR D 1 67 ? 22.567 -59.599 77.943 1.00 45.16 67 TYR D CA 1
ATOM 4736 C C . TYR D 1 67 ? 22.550 -58.542 79.045 1.00 45.18 67 TYR D C 1
ATOM 4737 O O . TYR D 1 67 ? 22.056 -58.844 80.073 1.00 45.21 67 TYR D O 1
ATOM 4746 N N . LYS D 1 68 ? 23.257 -57.416 78.970 1.00 45.19 68 LYS D N 1
ATOM 4747 C CA . LYS D 1 68 ? 23.134 -56.406 80.044 1.00 45.18 68 LYS D CA 1
ATOM 4748 C C . LYS D 1 68 ? 22.545 -55.036 79.600 1.00 45.18 68 LYS D C 1
ATOM 4749 O O . LYS D 1 68 ? 23.185 -53.988 79.572 1.00 45.14 68 LYS D O 1
ATOM 4755 N N . ASN D 1 69 ? 21.252 -55.141 79.298 1.00 45.18 69 ASN D N 1
ATOM 4756 C CA . ASN D 1 69 ? 20.364 -54.104 78.898 1.00 45.20 69 ASN D CA 1
ATOM 4757 C C . ASN D 1 69 ? 19.329 -54.088 79.933 1.00 45.23 69 ASN D C 1
ATOM 4758 O O . ASN D 1 69 ? 18.806 -55.109 80.314 1.00 45.23 69 ASN D O 1
ATOM 4763 N N . ILE D 1 70 ? 19.018 -52.908 80.387 1.00 45.25 70 ILE D N 1
ATOM 4764 C CA . ILE D 1 70 ? 18.026 -52.796 81.381 1.00 45.28 70 ILE D CA 1
ATOM 4765 C C . ILE D 1 70 ? 16.796 -52.117 80.835 1.00 45.29 70 ILE D C 1
ATOM 4766 O O . ILE D 1 70 ? 16.883 -51.147 80.110 1.00 45.26 70 ILE D O 1
ATOM 4771 N N . VAL D 1 71 ? 15.656 -52.717 81.148 1.00 45.30 71 VAL D N 1
ATOM 4772 C CA . VAL D 1 71 ? 14.367 -52.207 80.781 1.00 45.32 71 VAL D CA 1
ATOM 4773 C C . VAL D 1 71 ? 13.995 -51.310 81.926 1.00 45.34 71 VAL D C 1
ATOM 4774 O O . VAL D 1 71 ? 13.993 -51.722 83.039 1.00 45.39 71 VAL D O 1
ATOM 4778 N N . VAL D 1 72 ? 13.682 -50.067 81.657 1.00 45.31 72 VAL D N 1
ATOM 4779 C CA . VAL D 1 72 ? 13.366 -49.169 82.719 1.00 45.29 72 VAL D CA 1
ATOM 4780 C C . VAL D 1 72 ? 11.889 -48.918 82.804 1.00 45.27 72 VAL D C 1
ATOM 4781 O O . VAL D 1 72 ? 11.289 -48.447 81.909 1.00 45.23 72 VAL D O 1
ATOM 4785 N N . ILE D 1 73 ? 11.324 -49.252 83.933 1.00 45.28 73 ILE D N 1
ATOM 4786 C CA . ILE D 1 73 ? 9.931 -49.061 84.155 1.00 45.32 73 ILE D CA 1
ATOM 4787 C C . ILE D 1 73 ? 9.607 -47.604 84.026 1.00 45.36 73 ILE D C 1
ATOM 4788 O O . ILE D 1 73 ? 10.278 -46.754 84.510 1.00 45.34 73 ILE D O 1
ATOM 4793 N N . ASP D 1 74 ? 8.528 -47.354 83.320 1.00 45.44 74 ASP D N 1
ATOM 4794 C CA . ASP D 1 74 ? 8.089 -46.036 83.020 1.00 45.51 74 ASP D CA 1
ATOM 4795 C C . ASP D 1 74 ? 6.591 -45.932 82.937 1.00 45.53 74 ASP D C 1
ATOM 4796 O O . ASP D 1 74 ? 5.890 -46.825 83.328 1.00 45.54 74 ASP D O 1
ATOM 4801 N N . THR D 1 75 ? 6.107 -44.820 82.429 1.00 45.56 75 THR D N 1
ATOM 4802 C CA . THR D 1 75 ? 4.678 -44.603 82.327 1.00 45.61 75 THR D CA 1
ATOM 4803 C C . THR D 1 75 ? 4.270 -43.781 81.129 1.00 45.62 75 THR D C 1
ATOM 4804 O O . THR D 1 75 ? 3.099 -43.605 80.857 1.00 45.64 75 THR D O 1
ATOM 4808 N N . LEU D 1 84 ? 10.536 -39.227 79.158 1.00 42.57 84 LEU D N 1
ATOM 4809 C CA . LEU D 1 84 ? 11.951 -38.987 79.022 1.00 42.55 84 LEU D CA 1
ATOM 4810 C C . LEU D 1 84 ? 12.364 -38.113 80.120 1.00 42.57 84 LEU D C 1
ATOM 4811 O O . LEU D 1 84 ? 13.402 -38.247 80.671 1.00 42.60 84 LEU D O 1
ATOM 4816 N N . ASN D 1 85 ? 11.520 -37.181 80.452 1.00 42.55 85 ASN D N 1
ATOM 4817 C CA . ASN D 1 85 ? 11.844 -36.292 81.501 1.00 42.53 85 ASN D CA 1
ATOM 4818 C C . ASN D 1 85 ? 12.030 -37.075 82.768 1.00 42.47 85 ASN D C 1
ATOM 4819 O O . ASN D 1 85 ? 12.913 -36.799 83.523 1.00 42.51 85 ASN D O 1
ATOM 4824 N N . GLU D 1 86 ? 11.200 -38.060 83.027 1.00 42.35 86 GLU D N 1
ATOM 4825 C CA . GLU D 1 86 ? 11.351 -38.825 84.251 1.00 42.26 86 GLU D CA 1
ATOM 4826 C C . GLU D 1 86 ? 12.641 -39.604 84.332 1.00 42.15 86 GLU D C 1
ATOM 4827 O O . GLU D 1 86 ? 13.252 -39.719 85.354 1.00 42.16 86 GLU D O 1
ATOM 4833 N N . CYS D 1 87 ? 13.028 -40.131 83.208 1.00 42.02 87 CYS D N 1
ATOM 4834 C CA . CYS D 1 87 ? 14.208 -40.898 83.045 1.00 41.86 87 CYS D CA 1
ATOM 4835 C C . CYS D 1 87 ? 15.470 -40.168 83.247 1.00 41.71 87 CYS D C 1
ATOM 4836 O O . CYS D 1 87 ? 16.397 -40.694 83.756 1.00 41.67 87 CYS D O 1
ATOM 4839 N N . ILE D 1 88 ? 15.499 -38.913 82.888 1.00 41.57 88 ILE D N 1
ATOM 4840 C CA . ILE D 1 88 ? 16.724 -38.150 82.954 1.00 41.43 88 ILE D CA 1
ATOM 4841 C C . ILE D 1 88 ? 17.393 -38.167 84.301 1.00 41.33 88 ILE D C 1
ATOM 4842 O O . ILE D 1 88 ? 18.596 -38.097 84.388 1.00 41.32 88 ILE D O 1
ATOM 4847 N N . GLY D 1 89 ? 16.619 -38.283 85.351 1.00 41.19 89 GLY D N 1
ATOM 4848 C CA . GLY D 1 89 ? 17.155 -38.255 86.683 1.00 41.02 89 GLY D CA 1
ATOM 4849 C C . GLY D 1 89 ? 18.094 -39.376 86.978 1.00 40.92 89 GLY D C 1
ATOM 4850 O O . GLY D 1 89 ? 18.856 -39.344 87.915 1.00 40.92 89 GLY D O 1
ATOM 4851 N N . TYR D 1 90 ? 18.018 -40.381 86.141 1.00 40.80 90 TYR D N 1
ATOM 4852 C CA . TYR D 1 90 ? 18.793 -41.564 86.313 1.00 40.67 90 TYR D CA 1
ATOM 4853 C C . TYR D 1 90 ? 20.145 -41.517 85.677 1.00 40.55 90 TYR D C 1
ATOM 4854 O O . TYR D 1 90 ? 20.901 -42.438 85.786 1.00 40.57 90 TYR D O 1
ATOM 4863 N N . PHE D 1 91 ? 20.476 -40.447 85.004 1.00 40.39 91 PHE D N 1
ATOM 4864 C CA . PHE D 1 91 ? 21.762 -40.442 84.386 1.00 40.23 91 PHE D CA 1
ATOM 4865 C C . PHE D 1 91 ? 22.686 -39.391 84.920 1.00 40.15 91 PHE D C 1
ATOM 4866 O O . PHE D 1 91 ? 22.394 -38.229 84.886 1.00 40.15 91 PHE D O 1
ATOM 4874 N N . SER D 1 92 ? 23.798 -39.854 85.456 1.00 40.05 92 SER D N 1
ATOM 4875 C CA . SER D 1 92 ? 24.875 -39.037 85.974 1.00 39.93 92 SER D CA 1
ATOM 4876 C C . SER D 1 92 ? 25.604 -38.314 84.864 1.00 39.84 92 SER D C 1
ATOM 4877 O O . SER D 1 92 ? 25.985 -37.193 84.983 1.00 39.83 92 SER D O 1
ATOM 4879 N N . GLU D 1 93 ? 25.807 -38.998 83.764 1.00 39.73 93 GLU D N 1
ATOM 4880 C CA . GLU D 1 93 ? 26.467 -38.413 82.634 1.00 39.62 93 GLU D CA 1
ATOM 4881 C C . GLU D 1 93 ? 25.505 -38.343 81.465 1.00 39.50 93 GLU D C 1
ATOM 4882 O O . GLU D 1 93 ? 24.469 -38.939 81.478 1.00 39.47 93 GLU D O 1
ATOM 4888 N N . PRO D 1 94 ? 25.879 -37.602 80.454 1.00 39.38 94 PRO D N 1
ATOM 4889 C CA . PRO D 1 94 ? 25.076 -37.434 79.270 1.00 39.30 94 PRO D CA 1
ATOM 4890 C C . PRO D 1 94 ? 24.942 -38.744 78.565 1.00 39.23 94 PRO D C 1
ATOM 4891 O O . PRO D 1 94 ? 25.771 -39.605 78.713 1.00 39.24 94 PRO D O 1
ATOM 4895 N N . PHE D 1 95 ? 23.876 -38.888 77.801 1.00 39.15 95 PHE D N 1
ATOM 4896 C CA . PHE D 1 95 ? 23.566 -40.116 77.146 1.00 39.06 95 PHE D CA 1
ATOM 4897 C C . PHE D 1 95 ? 22.852 -39.957 75.877 1.00 39.02 95 PHE D C 1
ATOM 4898 O O . PHE D 1 95 ? 22.437 -38.918 75.558 1.00 39.02 95 PHE D O 1
ATOM 4906 N N . LEU D 1 96 ? 22.672 -41.067 75.186 1.00 39.00 96 LEU D N 1
ATOM 4907 C CA . LEU D 1 96 ? 21.988 -41.169 73.903 1.00 38.97 96 LEU D CA 1
ATOM 4908 C C . LEU D 1 96 ? 20.596 -41.720 73.957 1.00 38.99 96 LEU D C 1
ATOM 4909 O O . LEU D 1 96 ? 20.368 -42.790 74.438 1.00 39.01 96 LEU D O 1
ATOM 4914 N N . VAL D 1 97 ? 19.662 -40.972 73.394 1.00 39.00 97 VAL D N 1
ATOM 4915 C CA . VAL D 1 97 ? 18.272 -41.345 73.364 1.00 38.98 97 VAL D CA 1
ATOM 4916 C C . VAL D 1 97 ? 17.922 -41.663 71.993 1.00 39.00 97 VAL D C 1
ATOM 4917 O O . VAL D 1 97 ? 18.278 -40.987 71.113 1.00 39.00 97 VAL D O 1
ATOM 4921 N N . VAL D 1 98 ? 17.206 -42.729 71.819 1.00 39.03 98 VAL D N 1
ATOM 4922 C CA . VAL D 1 98 ? 16.832 -43.103 70.508 1.00 39.10 98 VAL D CA 1
ATOM 4923 C C . VAL D 1 98 ? 15.490 -43.761 70.540 1.00 39.14 98 VAL D C 1
ATOM 4924 O O . VAL D 1 98 ? 15.100 -44.323 71.516 1.00 39.12 98 VAL D O 1
ATOM 4928 N N . SER D 1 99 ? 14.778 -43.669 69.443 1.00 39.20 99 SER D N 1
ATOM 4929 C CA . SER D 1 99 ? 13.496 -44.295 69.305 1.00 39.28 99 SER D CA 1
ATOM 4930 C C . SER D 1 99 ? 13.754 -45.727 68.917 1.00 39.36 99 SER D C 1
ATOM 4931 O O . SER D 1 99 ? 14.831 -46.049 68.556 1.00 39.35 99 SER D O 1
ATOM 4934 N N . SER D 1 100 ? 12.747 -46.573 69.007 1.00 39.46 100 SER D N 1
ATOM 4935 C CA . SER D 1 100 ? 12.862 -47.974 68.681 1.00 39.56 100 SER D CA 1
ATOM 4936 C C . SER D 1 100 ? 12.277 -48.290 67.340 1.00 39.63 100 SER D C 1
ATOM 4937 O O . SER D 1 100 ? 11.971 -49.396 67.065 1.00 39.64 100 SER D O 1
ATOM 4940 N N . ASP D 1 101 ? 12.138 -47.283 66.512 1.00 39.75 101 ASP D N 1
ATOM 4941 C CA . ASP D 1 101 ? 11.602 -47.419 65.187 1.00 39.84 101 ASP D CA 1
ATOM 4942 C C . ASP D 1 101 ? 12.607 -47.163 64.098 1.00 39.90 101 ASP D C 1
ATOM 4943 O O . ASP D 1 101 ? 12.277 -47.245 62.959 1.00 39.91 101 ASP D O 1
ATOM 4948 N N . LEU D 1 102 ? 13.827 -46.819 64.454 1.00 39.99 102 LEU D N 1
ATOM 4949 C CA . LEU D 1 102 ? 14.859 -46.515 63.479 1.00 40.09 102 LEU D CA 1
ATOM 4950 C C . LEU D 1 102 ? 15.351 -47.632 62.611 1.00 40.17 102 LEU D C 1
ATOM 4951 O O . LEU D 1 102 ? 15.559 -48.709 63.079 1.00 40.21 102 LEU D O 1
ATOM 4956 N N . ILE D 1 103 ? 15.582 -47.347 61.341 1.00 40.25 103 ILE D N 1
ATOM 4957 C CA . ILE D 1 103 ? 16.090 -48.343 60.414 1.00 40.33 103 ILE D CA 1
ATOM 4958 C C . ILE D 1 103 ? 17.365 -47.886 59.790 1.00 40.38 103 ILE D C 1
ATOM 4959 O O . ILE D 1 103 ? 17.455 -46.817 59.289 1.00 40.42 103 ILE D O 1
ATOM 4964 N N . ASN D 1 104 ? 18.349 -48.736 59.774 1.00 40.43 104 ASN D N 1
ATOM 4965 C CA . ASN D 1 104 ? 19.600 -48.358 59.203 1.00 40.50 104 ASN D CA 1
ATOM 4966 C C . ASN D 1 104 ? 20.544 -47.674 60.111 1.00 40.53 104 ASN D C 1
ATOM 4967 O O . ASN D 1 104 ? 21.591 -47.325 59.699 1.00 40.52 104 ASN D O 1
ATOM 4972 N N . LEU D 1 105 ? 20.213 -47.506 61.357 1.00 40.58 105 LEU D N 1
ATOM 4973 C CA . LEU D 1 105 ? 21.173 -46.907 62.200 1.00 40.67 105 LEU D CA 1
ATOM 4974 C C . LEU D 1 105 ? 22.273 -47.924 62.184 1.00 40.76 105 LEU D C 1
ATOM 4975 O O . LEU D 1 105 ? 22.038 -49.069 62.348 1.00 40.77 105 LEU D O 1
ATOM 4980 N N . LYS D 1 106 ? 23.501 -47.498 62.062 1.00 40.87 106 LYS D N 1
ATOM 4981 C CA . LYS D 1 106 ? 24.599 -48.412 61.966 1.00 40.97 106 LYS D CA 1
ATOM 4982 C C . LYS D 1 106 ? 25.562 -48.110 63.041 1.00 41.03 106 LYS D C 1
ATOM 4983 O O . LYS D 1 106 ? 25.587 -47.048 63.542 1.00 41.07 106 LYS D O 1
ATOM 4989 N N . SER D 1 107 ? 26.356 -49.070 63.413 1.00 41.09 107 SER D N 1
ATOM 4990 C CA . SER D 1 107 ? 27.273 -48.881 64.486 1.00 41.15 107 SER D CA 1
ATOM 4991 C C . SER D 1 107 ? 28.261 -47.768 64.211 1.00 41.23 107 SER D C 1
ATOM 4992 O O . SER D 1 107 ? 28.627 -47.051 65.088 1.00 41.25 107 SER D O 1
ATOM 4995 N N . LYS D 1 108 ? 28.708 -47.620 62.990 1.00 41.32 108 LYS D N 1
ATOM 4996 C CA . LYS D 1 108 ? 29.670 -46.613 62.725 1.00 41.41 108 LYS D CA 1
ATOM 4997 C C . LYS D 1 108 ? 29.106 -45.280 63.042 1.00 41.44 108 LYS D C 1
ATOM 4998 O O . LYS D 1 108 ? 29.771 -44.440 63.603 1.00 41.41 108 LYS D O 1
ATOM 5004 N N . ILE D 1 109 ? 27.864 -45.087 62.644 1.00 41.50 109 ILE D N 1
ATOM 5005 C CA . ILE D 1 109 ? 27.197 -43.821 62.802 1.00 41.57 109 ILE D CA 1
ATOM 5006 C C . ILE D 1 109 ? 27.070 -43.436 64.193 1.00 41.64 109 ILE D C 1
ATOM 5007 O O . ILE D 1 109 ? 27.296 -42.323 64.507 1.00 41.64 109 ILE D O 1
ATOM 5012 N N . ILE D 1 110 ? 26.733 -44.365 65.047 1.00 41.74 110 ILE D N 1
ATOM 5013 C CA . ILE D 1 110 ? 26.604 -44.088 66.444 1.00 41.83 110 ILE D CA 1
ATOM 5014 C C . ILE D 1 110 ? 27.896 -43.645 67.066 1.00 41.92 110 ILE D C 1
ATOM 5015 O O . ILE D 1 110 ? 27.951 -42.760 67.845 1.00 41.93 110 ILE D O 1
ATOM 5020 N N . ASN D 1 111 ? 28.966 -44.288 66.715 1.00 42.07 111 ASN D N 1
ATOM 5021 C CA . ASN D 1 111 ? 30.229 -43.915 67.268 1.00 42.23 111 ASN D CA 1
ATOM 5022 C C . ASN D 1 111 ? 30.584 -42.537 66.852 1.00 42.34 111 ASN D C 1
ATOM 5023 O O . ASN D 1 111 ? 31.240 -41.838 67.550 1.00 42.34 111 ASN D O 1
ATOM 5028 N N . SER D 1 112 ? 30.146 -42.174 65.673 1.00 42.48 112 SER D N 1
ATOM 5029 C CA . SER D 1 112 ? 30.340 -40.875 65.105 1.00 42.63 112 SER D CA 1
ATOM 5030 C C . SER D 1 112 ? 29.649 -39.778 65.855 1.00 42.73 112 SER D C 1
ATOM 5031 O O . SER D 1 112 ? 30.191 -38.718 66.008 1.00 42.75 112 SER D O 1
ATOM 5034 N N . ILE D 1 113 ? 28.420 -40.035 66.271 1.00 42.82 113 ILE D N 1
ATOM 5035 C CA . ILE D 1 113 ? 27.603 -39.123 67.032 1.00 42.93 113 ILE D CA 1
ATOM 5036 C C . ILE D 1 113 ? 28.174 -38.882 68.361 1.00 43.06 113 ILE D C 1
ATOM 5037 O O . ILE D 1 113 ? 28.152 -37.802 68.821 1.00 43.06 113 ILE D O 1
ATOM 5042 N N . VAL D 1 114 ? 28.650 -39.922 69.004 1.00 43.23 114 VAL D N 1
ATOM 5043 C CA . VAL D 1 114 ? 29.262 -39.781 70.304 1.00 43.43 114 VAL D CA 1
ATOM 5044 C C . VAL D 1 114 ? 30.546 -38.977 70.250 1.00 43.59 114 VAL D C 1
ATOM 5045 O O . VAL D 1 114 ? 30.793 -38.116 71.054 1.00 43.59 114 VAL D O 1
ATOM 5049 N N . ASP D 1 115 ? 31.408 -39.297 69.304 1.00 43.80 115 ASP D N 1
ATOM 5050 C CA . ASP D 1 115 ? 32.681 -38.629 69.152 1.00 44.01 115 ASP D CA 1
ATOM 5051 C C . ASP D 1 115 ? 32.509 -37.198 68.793 1.00 44.15 115 ASP D C 1
ATOM 5052 O O . ASP D 1 115 ? 33.228 -36.360 69.278 1.00 44.15 115 ASP D O 1
ATOM 5057 N N . TYR D 1 116 ? 31.578 -36.919 67.905 1.00 44.33 116 TYR D N 1
ATOM 5058 C CA . TYR D 1 116 ? 31.266 -35.567 67.538 1.00 44.53 116 TYR D CA 1
ATOM 5059 C C . TYR D 1 116 ? 30.721 -34.729 68.669 1.00 44.66 116 TYR D C 1
ATOM 5060 O O . TYR D 1 116 ? 31.097 -33.607 68.828 1.00 44.67 116 TYR D O 1
ATOM 5069 N N . PHE D 1 117 ? 29.845 -35.274 69.482 1.00 44.81 117 PHE D N 1
ATOM 5070 C CA . PHE D 1 117 ? 29.331 -34.490 70.555 1.00 44.97 117 PHE D CA 1
ATOM 5071 C C . PHE D 1 117 ? 30.408 -34.109 71.512 1.00 45.08 117 PHE D C 1
ATOM 5072 O O . PHE D 1 117 ? 30.471 -32.994 71.939 1.00 45.09 117 PHE D O 1
ATOM 5080 N N . TYR D 1 118 ? 31.300 -35.029 71.817 1.00 45.25 118 TYR D N 1
ATOM 5081 C CA . TYR D 1 118 ? 32.433 -34.757 72.692 1.00 45.42 118 TYR D CA 1
ATOM 5082 C C . TYR D 1 118 ? 33.386 -33.709 72.115 1.00 45.57 118 TYR D C 1
ATOM 5083 O O . TYR D 1 118 ? 33.904 -32.861 72.846 1.00 45.57 118 TYR D O 1
ATOM 5092 N N . CYS D 1 119 ? 33.622 -33.777 70.802 1.00 45.76 119 CYS D N 1
ATOM 5093 C CA . CYS D 1 119 ? 34.487 -32.785 70.170 1.00 45.98 119 CYS D CA 1
ATOM 5094 C C . CYS D 1 119 ? 33.888 -31.418 70.304 1.00 46.11 119 CYS D C 1
ATOM 5095 O O . CYS D 1 119 ? 34.573 -30.447 70.530 1.00 46.13 119 CYS D O 1
ATOM 5098 N N . ILE D 1 120 ? 32.591 -31.347 70.119 1.00 46.28 120 ILE D N 1
ATOM 5099 C CA . ILE D 1 120 ? 31.864 -30.121 70.278 1.00 46.44 120 ILE D CA 1
ATOM 5100 C C . ILE D 1 120 ? 31.909 -29.608 71.669 1.00 46.56 120 ILE D C 1
ATOM 5101 O O . ILE D 1 120 ? 31.958 -28.457 71.900 1.00 46.58 120 ILE D O 1
ATOM 5106 N N . LYS D 1 121 ? 31.805 -30.471 72.629 1.00 46.72 121 LYS D N 1
ATOM 5107 C CA . LYS D 1 121 ? 31.796 -30.001 73.974 1.00 46.89 121 LYS D CA 1
ATOM 5108 C C . LYS D 1 121 ? 33.126 -29.373 74.142 1.00 46.96 121 LYS D C 1
ATOM 5109 O O . LYS D 1 121 ? 33.282 -28.346 74.761 1.00 46.96 121 LYS D O 1
ATOM 5115 N N . ALA D 1 122 ? 34.122 -30.000 73.580 1.00 47.07 122 ALA D N 1
ATOM 5116 C CA . ALA D 1 122 ? 35.444 -29.455 73.734 1.00 47.17 122 ALA D CA 1
ATOM 5117 C C . ALA D 1 122 ? 35.561 -28.080 73.124 1.00 47.25 122 ALA D C 1
ATOM 5118 O O . ALA D 1 122 ? 36.165 -27.201 73.681 1.00 47.27 122 ALA D O 1
ATOM 5120 N N . LYS D 1 123 ? 34.990 -27.874 71.969 1.00 47.32 123 LYS D N 1
ATOM 5121 C CA . LYS D 1 123 ? 34.965 -26.544 71.437 1.00 47.38 123 LYS D CA 1
ATOM 5122 C C . LYS D 1 123 ? 34.185 -25.488 72.217 1.00 47.40 123 LYS D C 1
ATOM 5123 O O . LYS D 1 123 ? 34.624 -24.365 72.348 1.00 47.42 123 LYS D O 1
ATOM 5129 N N . THR D 1 124 ? 33.021 -25.829 72.732 1.00 47.40 124 THR D N 1
ATOM 5130 C CA . THR D 1 124 ? 32.189 -24.822 73.370 1.00 47.39 124 THR D CA 1
ATOM 5131 C C . THR D 1 124 ? 31.662 -25.423 74.593 1.00 47.38 124 THR D C 1
ATOM 5132 O O . THR D 1 124 ? 30.578 -25.893 74.632 1.00 47.40 124 THR D O 1
ATOM 5134 N N . PRO D 1 125 ? 32.408 -25.457 75.634 1.00 47.39 125 PRO D N 1
ATOM 5135 C CA . PRO D 1 125 ? 31.826 -26.277 76.658 1.00 47.39 125 PRO D CA 1
ATOM 5136 C C . PRO D 1 125 ? 30.371 -25.940 76.854 1.00 47.40 125 PRO D C 1
ATOM 5137 O O . PRO D 1 125 ? 29.849 -26.303 77.895 1.00 47.39 125 PRO D O 1
ATOM 5141 N N . GLU D 1 128 ? 25.418 -28.965 75.087 1.00 44.54 128 GLU D N 1
ATOM 5142 C CA . GLU D 1 128 ? 24.788 -29.823 76.081 1.00 44.55 128 GLU D CA 1
ATOM 5143 C C . GLU D 1 128 ? 23.922 -30.977 75.613 1.00 44.52 128 GLU D C 1
ATOM 5144 O O . GLU D 1 128 ? 23.824 -31.992 76.276 1.00 44.51 128 GLU D O 1
ATOM 5150 N N . ALA D 1 129 ? 23.233 -30.763 74.515 1.00 44.49 129 ALA D N 1
ATOM 5151 C CA . ALA D 1 129 ? 22.379 -31.723 73.889 1.00 44.44 129 ALA D CA 1
ATOM 5152 C C . ALA D 1 129 ? 22.830 -31.524 72.415 1.00 44.44 129 ALA D C 1
ATOM 5153 O O . ALA D 1 129 ? 23.146 -30.429 71.974 1.00 44.46 129 ALA D O 1
ATOM 5155 N N . LEU D 1 130 ? 22.873 -32.598 71.652 1.00 44.45 130 LEU D N 1
ATOM 5156 C CA . LEU D 1 130 ? 23.171 -32.572 70.229 1.00 44.44 130 LEU D CA 1
ATOM 5157 C C . LEU D 1 130 ? 21.963 -33.241 69.566 1.00 44.43 130 LEU D C 1
ATOM 5158 O O . LEU D 1 130 ? 21.498 -34.282 70.024 1.00 44.43 130 LEU D O 1
ATOM 5163 N N . ALA D 1 131 ? 21.464 -32.621 68.507 1.00 44.44 131 ALA D N 1
ATOM 5164 C CA . ALA D 1 131 ? 20.323 -33.092 67.725 1.00 44.47 131 ALA D CA 1
ATOM 5165 C C . ALA D 1 131 ? 20.717 -33.549 66.347 1.00 44.50 131 ALA D C 1
ATOM 5166 O O . ALA D 1 131 ? 21.276 -32.815 65.613 1.00 44.50 131 ALA D O 1
ATOM 5168 N N . VAL D 1 132 ? 20.379 -34.769 66.011 1.00 44.54 132 VAL D N 1
ATOM 5169 C CA . VAL D 1 132 ? 20.777 -35.411 64.801 1.00 44.60 132 VAL D CA 1
ATOM 5170 C C . VAL D 1 132 ? 19.639 -35.403 63.832 1.00 44.65 132 VAL D C 1
ATOM 5171 O O . VAL D 1 132 ? 18.557 -35.831 64.135 1.00 44.64 132 VAL D O 1
ATOM 5183 N N . ILE D 1 134 ? 18.502 -35.158 59.327 1.00 44.88 134 ILE D N 1
ATOM 5184 C CA . ILE D 1 134 ? 18.817 -35.529 57.983 1.00 44.95 134 ILE D CA 1
ATOM 5185 C C . ILE D 1 134 ? 18.216 -34.608 56.998 1.00 45.02 134 ILE D C 1
ATOM 5186 O O . ILE D 1 134 ? 17.182 -34.100 57.230 1.00 45.04 134 ILE D O 1
ATOM 5191 N N . PRO D 1 135 ? 18.879 -34.421 55.880 1.00 45.10 135 PRO D N 1
ATOM 5192 C CA . PRO D 1 135 ? 18.399 -33.563 54.839 1.00 45.17 135 PRO D CA 1
ATOM 5193 C C . PRO D 1 135 ? 17.136 -34.100 54.278 1.00 45.28 135 PRO D C 1
ATOM 5194 O O . PRO D 1 135 ? 16.980 -35.280 54.165 1.00 45.27 135 PRO D O 1
ATOM 5198 N N . LYS D 1 136 ? 16.236 -33.221 53.901 1.00 45.38 136 LYS D N 1
ATOM 5199 C CA . LYS D 1 136 ? 14.975 -33.634 53.363 1.00 45.49 136 LYS D CA 1
ATOM 5200 C C . LYS D 1 136 ? 15.121 -34.401 52.090 1.00 45.54 136 LYS D C 1
ATOM 5201 O O . LYS D 1 136 ? 14.370 -35.299 51.815 1.00 45.54 136 LYS D O 1
ATOM 5207 N N . GLU D 1 137 ? 16.078 -34.037 51.273 1.00 45.61 137 GLU D N 1
ATOM 5208 C CA . GLU D 1 137 ? 16.217 -34.720 50.015 1.00 45.69 137 GLU D CA 1
ATOM 5209 C C . GLU D 1 137 ? 16.536 -36.201 50.156 1.00 45.72 137 GLU D C 1
ATOM 5210 O O . GLU D 1 137 ? 16.049 -37.016 49.421 1.00 45.73 137 GLU D O 1
ATOM 5216 N N . LYS D 1 138 ? 17.350 -36.534 51.126 1.00 45.75 138 LYS D N 1
ATOM 5217 C CA . LYS D 1 138 ? 17.712 -37.882 51.366 1.00 45.77 138 LYS D CA 1
ATOM 5218 C C . LYS D 1 138 ? 16.550 -38.539 52.084 1.00 45.76 138 LYS D C 1
ATOM 5219 O O . LYS D 1 138 ? 16.587 -39.693 52.339 1.00 45.76 138 LYS D O 1
ATOM 5225 N N . TYR D 1 139 ? 15.521 -37.803 52.434 1.00 45.76 139 TYR D N 1
ATOM 5226 C CA . TYR D 1 139 ? 14.414 -38.365 53.208 1.00 45.76 139 TYR D CA 1
ATOM 5227 C C . TYR D 1 139 ? 13.036 -38.224 52.586 1.00 45.79 139 TYR D C 1
ATOM 5228 O O . TYR D 1 139 ? 12.688 -37.210 52.021 1.00 45.81 139 TYR D O 1
ATOM 5237 N N . PRO D 1 140 ? 12.250 -39.272 52.698 1.00 45.82 140 PRO D N 1
ATOM 5238 C CA . PRO D 1 140 ? 10.954 -39.336 52.066 1.00 45.86 140 PRO D CA 1
ATOM 5239 C C . PRO D 1 140 ? 9.802 -39.413 52.986 1.00 45.88 140 PRO D C 1
ATOM 5240 O O . PRO D 1 140 ? 9.831 -40.177 53.893 1.00 45.89 140 PRO D O 1
ATOM 5244 N N . ASN D 1 141 ? 8.780 -38.637 52.724 1.00 45.91 141 ASN D N 1
ATOM 5245 C CA . ASN D 1 141 ? 7.605 -38.649 53.545 1.00 45.94 141 ASN D CA 1
ATOM 5246 C C . ASN D 1 141 ? 7.899 -38.271 54.920 1.00 45.91 141 ASN D C 1
ATOM 5247 O O . ASN D 1 141 ? 7.322 -38.791 55.838 1.00 45.91 141 ASN D O 1
ATOM 5252 N N . PRO D 1 142 ? 8.773 -37.328 55.070 1.00 45.89 142 PRO D N 1
ATOM 5253 C CA . PRO D 1 142 ? 9.128 -36.933 56.392 1.00 45.88 142 PRO D CA 1
ATOM 5254 C C . PRO D 1 142 ? 7.940 -36.362 57.090 1.00 45.89 142 PRO D C 1
ATOM 5255 O O . PRO D 1 142 ? 7.326 -35.467 56.599 1.00 45.91 142 PRO D O 1
ATOM 5259 N N . SER D 1 143 ? 7.610 -36.921 58.228 1.00 45.88 143 SER D N 1
ATOM 5260 C CA . SER D 1 143 ? 6.550 -36.447 59.052 1.00 45.86 143 SER D CA 1
ATOM 5261 C C . SER D 1 143 ? 6.913 -35.094 59.617 1.00 45.85 143 SER D C 1
ATOM 5262 O O . SER D 1 143 ? 6.061 -34.260 59.835 1.00 45.87 143 SER D O 1
ATOM 5265 N N . ILE D 1 144 ? 8.194 -34.877 59.854 1.00 45.84 144 ILE D N 1
ATOM 5266 C CA . ILE D 1 144 ? 8.669 -33.613 60.383 1.00 45.81 144 ILE D CA 1
ATOM 5267 C C . ILE D 1 144 ? 9.674 -32.909 59.523 1.00 45.80 144 ILE D C 1
ATOM 5268 O O . ILE D 1 144 ? 10.638 -33.488 59.205 1.00 45.82 144 ILE D O 1
ATOM 5273 N N . ASP D 1 145 ? 9.473 -31.653 59.167 1.00 45.81 145 ASP D N 1
ATOM 5274 C CA . ASP D 1 145 ? 10.484 -30.938 58.390 1.00 45.82 145 ASP D CA 1
ATOM 5275 C C . ASP D 1 145 ? 10.888 -29.711 59.123 1.00 45.83 145 ASP D C 1
ATOM 5276 O O . ASP D 1 145 ? 10.100 -28.859 59.279 1.00 45.85 145 ASP D O 1
ATOM 5281 N N . PHE D 1 146 ? 12.111 -29.635 59.602 1.00 45.83 146 PHE D N 1
ATOM 5282 C CA . PHE D 1 146 ? 12.577 -28.481 60.347 1.00 45.82 146 PHE D CA 1
ATOM 5283 C C . PHE D 1 146 ? 13.598 -27.719 59.555 1.00 45.81 146 PHE D C 1
ATOM 5284 O O . PHE D 1 146 ? 14.741 -28.054 59.575 1.00 45.80 146 PHE D O 1
ATOM 5292 N N . ASN D 1 147 ? 13.169 -26.693 58.850 1.00 45.77 147 ASN D N 1
ATOM 5293 C CA . ASN D 1 147 ? 14.056 -25.901 58.073 1.00 45.71 147 ASN D CA 1
ATOM 5294 C C . ASN D 1 147 ? 14.749 -26.786 57.125 1.00 45.65 147 ASN D C 1
ATOM 5295 O O . ASN D 1 147 ? 15.880 -26.561 56.787 1.00 45.65 147 ASN D O 1
ATOM 5300 N N . GLY D 1 148 ? 14.057 -27.801 56.670 1.00 45.58 148 GLY D N 1
ATOM 5301 C CA . GLY D 1 148 ? 14.631 -28.689 55.704 1.00 45.48 148 GLY D CA 1
ATOM 5302 C C . GLY D 1 148 ? 15.478 -29.743 56.279 1.00 45.40 148 GLY D C 1
ATOM 5303 O O . GLY D 1 148 ? 16.184 -30.375 55.566 1.00 45.44 148 GLY D O 1
ATOM 5304 N N . LEU D 1 149 ? 15.403 -29.925 57.574 1.00 45.30 149 LEU D N 1
ATOM 5305 C CA . LEU D 1 149 ? 16.163 -30.949 58.245 1.00 45.20 149 LEU D CA 1
ATOM 5306 C C . LEU D 1 149 ? 15.180 -31.842 58.915 1.00 45.14 149 LEU D C 1
ATOM 5307 O O . LEU D 1 149 ? 14.304 -31.375 59.554 1.00 45.13 149 LEU D O 1
ATOM 5312 N N . VAL D 1 150 ? 15.334 -33.135 58.769 1.00 45.08 150 VAL D N 1
ATOM 5313 C CA . VAL D 1 150 ? 14.422 -34.085 59.356 1.00 45.01 150 VAL D CA 1
ATOM 5314 C C . VAL D 1 150 ? 15.127 -34.780 60.473 1.00 44.96 150 VAL D C 1
ATOM 5315 O O . VAL D 1 150 ? 16.195 -35.301 60.314 1.00 44.95 150 VAL D O 1
ATOM 5319 N N . PRO D 1 151 ? 14.524 -34.787 61.628 1.00 44.91 151 PRO D N 1
ATOM 5320 C CA . PRO D 1 151 ? 15.162 -35.400 62.764 1.00 44.88 151 PRO D CA 1
ATOM 5321 C C . PRO D 1 151 ? 15.397 -36.863 62.564 1.00 44.84 151 PRO D C 1
ATOM 5322 O O . PRO D 1 151 ? 14.567 -37.524 62.056 1.00 44.81 151 PRO D O 1
ATOM 5326 N N . ALA D 1 152 ? 16.535 -37.360 62.975 1.00 44.84 152 ALA D N 1
ATOM 5327 C CA . ALA D 1 152 ? 16.818 -38.758 62.832 1.00 44.85 152 ALA D CA 1
ATOM 5328 C C . ALA D 1 152 ? 16.377 -39.485 64.051 1.00 44.86 152 ALA D C 1
ATOM 5329 O O . ALA D 1 152 ? 16.353 -40.663 64.105 1.00 44.87 152 ALA D O 1
ATOM 5331 N N . ASP D 1 153 ? 16.012 -38.755 65.054 1.00 44.88 153 ASP D N 1
ATOM 5332 C CA . ASP D 1 153 ? 15.545 -39.400 66.215 1.00 44.94 153 ASP D CA 1
ATOM 5333 C C . ASP D 1 153 ? 16.568 -40.005 67.095 1.00 44.96 153 ASP D C 1
ATOM 5334 O O . ASP D 1 153 ? 16.260 -40.810 67.891 1.00 45.00 153 ASP D O 1
ATOM 5339 N N . ILE D 1 154 ? 17.819 -39.546 66.990 1.00 44.99 154 ILE D N 1
ATOM 5340 C CA . ILE D 1 154 ? 18.978 -39.864 67.837 1.00 45.02 154 ILE D CA 1
ATOM 5341 C C . ILE D 1 154 ? 19.409 -38.426 68.204 1.00 45.05 154 ILE D C 1
ATOM 5342 O O . ILE D 1 154 ? 19.830 -37.574 67.393 1.00 45.04 154 ILE D O 1
ATOM 5347 N N . ASN D 1 155 ? 19.297 -38.139 69.463 1.00 45.10 155 ASN D N 1
ATOM 5348 C CA . ASN D 1 155 ? 19.656 -36.851 69.952 1.00 45.17 155 ASN D CA 1
ATOM 5349 C C . ASN D 1 155 ? 20.383 -37.429 71.200 1.00 45.21 155 ASN D C 1
ATOM 5350 O O . ASN D 1 155 ? 20.106 -38.571 71.683 1.00 45.21 155 ASN D O 1
ATOM 5355 N N . VAL D 1 156 ? 21.304 -36.620 71.695 1.00 45.28 156 VAL D N 1
ATOM 5356 C CA . VAL D 1 156 ? 22.082 -36.827 72.890 1.00 45.35 156 VAL D CA 1
ATOM 5357 C C . VAL D 1 156 ? 21.660 -35.744 73.828 1.00 45.43 156 VAL D C 1
ATOM 5358 O O . VAL D 1 156 ? 21.666 -34.629 73.420 1.00 45.43 156 VAL D O 1
ATOM 5362 N N . VAL D 1 157 ? 21.316 -36.108 75.063 1.00 45.53 157 VAL D N 1
ATOM 5363 C CA . VAL D 1 157 ? 20.781 -35.286 76.125 1.00 45.65 157 VAL D CA 1
ATOM 5364 C C . VAL D 1 157 ? 21.797 -35.219 77.241 1.00 45.75 157 VAL D C 1
ATOM 5365 O O . VAL D 1 157 ? 22.339 -36.203 77.657 1.00 45.73 157 VAL D O 1
ATOM 5369 N N . SER D 1 158 ? 22.092 -34.001 77.660 1.00 45.90 158 SER D N 1
ATOM 5370 C CA . SER D 1 158 ? 23.019 -33.683 78.713 1.00 46.03 158 SER D CA 1
ATOM 5371 C C . SER D 1 158 ? 21.939 -33.736 79.832 1.00 46.14 158 SER D C 1
ATOM 5372 O O . SER D 1 158 ? 20.862 -33.146 79.689 1.00 46.15 158 SER D O 1
ATOM 5375 N N . PRO D 1 159 ? 22.210 -34.430 80.931 1.00 46.24 159 PRO D N 1
ATOM 5376 C CA . PRO D 1 159 ? 21.235 -34.760 81.954 1.00 46.36 159 PRO D CA 1
ATOM 5377 C C . PRO D 1 159 ? 20.653 -33.662 82.857 1.00 46.49 159 PRO D C 1
ATOM 5378 O O . PRO D 1 159 ? 20.724 -33.765 84.055 1.00 46.51 159 PRO D O 1
ATOM 5382 N N . LYS D 1 160 ? 20.041 -32.646 82.265 1.00 46.65 160 LYS D N 1
ATOM 5383 C CA . LYS D 1 160 ? 19.422 -31.564 83.005 1.00 46.80 160 LYS D CA 1
ATOM 5384 C C . LYS D 1 160 ? 17.996 -31.390 82.546 1.00 46.90 160 LYS D C 1
ATOM 5385 O O . LYS D 1 160 ? 17.639 -31.729 81.441 1.00 46.90 160 LYS D O 1
ATOM 5391 N N . HIS D 1 161 ? 17.170 -30.853 83.419 1.00 47.06 161 HIS D N 1
ATOM 5392 C CA . HIS D 1 161 ? 15.791 -30.582 83.110 1.00 47.20 161 HIS D CA 1
ATOM 5393 C C . HIS D 1 161 ? 15.658 -29.281 82.395 1.00 47.32 161 HIS D C 1
ATOM 5394 O O . HIS D 1 161 ? 16.524 -28.470 82.412 1.00 47.35 161 HIS D O 1
ATOM 5401 N N . GLY D 1 162 ? 14.543 -29.074 81.757 1.00 47.47 162 GLY D N 1
ATOM 5402 C CA . GLY D 1 162 ? 14.322 -27.885 80.981 1.00 47.64 162 GLY D CA 1
ATOM 5403 C C . GLY D 1 162 ? 15.163 -27.727 79.741 1.00 47.79 162 GLY D C 1
ATOM 5404 O O . GLY D 1 162 ? 15.205 -28.579 78.901 1.00 47.79 162 GLY D O 1
ATOM 5405 N N . TYR D 1 163 ? 15.841 -26.615 79.603 1.00 47.94 163 TYR D N 1
ATOM 5406 C CA . TYR D 1 163 ? 16.665 -26.341 78.427 1.00 48.07 163 TYR D CA 1
ATOM 5407 C C . TYR D 1 163 ? 18.057 -26.912 78.398 1.00 48.21 163 TYR D C 1
ATOM 5408 O O . TYR D 1 163 ? 18.611 -27.256 79.423 1.00 48.23 163 TYR D O 1
ATOM 5417 N N . GLN D 1 164 ? 18.610 -27.008 77.205 1.00 48.34 164 GLN D N 1
ATOM 5418 C CA . GLN D 1 164 ? 19.958 -27.435 77.043 1.00 48.47 164 GLN D CA 1
ATOM 5419 C C . GLN D 1 164 ? 20.404 -26.787 75.805 1.00 48.59 164 GLN D C 1
ATOM 5420 O O . GLN D 1 164 ? 19.646 -26.683 74.878 1.00 48.60 164 GLN D O 1
ATOM 5426 N N . LYS D 1 165 ? 21.647 -26.387 75.725 1.00 48.74 165 LYS D N 1
ATOM 5427 C CA . LYS D 1 165 ? 22.008 -25.762 74.516 1.00 48.90 165 LYS D CA 1
ATOM 5428 C C . LYS D 1 165 ? 22.099 -26.816 73.471 1.00 49.03 165 LYS D C 1
ATOM 5429 O O . LYS D 1 165 ? 23.016 -27.586 73.408 1.00 48.99 165 LYS D O 1
ATOM 5435 N N . GLU D 1 166 ? 21.088 -26.799 72.624 1.00 49.20 166 GLU D N 1
ATOM 5436 C CA . GLU D 1 166 ? 20.928 -27.668 71.472 1.00 49.36 166 GLU D CA 1
ATOM 5437 C C . GLU D 1 166 ? 21.914 -27.305 70.393 1.00 49.47 166 GLU D C 1
ATOM 5438 O O . GLU D 1 166 ? 22.320 -26.170 70.299 1.00 49.49 166 GLU D O 1
ATOM 5444 N N . GLU D 1 167 ? 22.272 -28.278 69.568 1.00 49.62 167 GLU D N 1
ATOM 5445 C CA . GLU D 1 167 ? 23.186 -28.126 68.439 1.00 49.76 167 GLU D CA 1
ATOM 5446 C C . GLU D 1 167 ? 22.829 -29.163 67.383 1.00 49.85 167 GLU D C 1
ATOM 5447 O O . GLU D 1 167 ? 22.056 -30.036 67.653 1.00 49.86 167 GLU D O 1
ATOM 5453 N N . ILE D 1 168 ? 23.375 -29.087 66.184 1.00 49.97 168 ILE D N 1
ATOM 5454 C CA . ILE D 1 168 ? 22.980 -30.036 65.166 1.00 50.10 168 ILE D CA 1
ATOM 5455 C C . ILE D 1 168 ? 24.037 -30.731 64.364 1.00 50.19 168 ILE D C 1
ATOM 5456 O O . ILE D 1 168 ? 25.024 -30.139 64.000 1.00 50.19 168 ILE D O 1
ATOM 5469 N N . VAL D 1 170 ? 24.402 -32.960 60.929 1.00 50.57 170 VAL D N 1
ATOM 5470 C CA . VAL D 1 170 ? 23.703 -33.430 59.765 1.00 50.64 170 VAL D CA 1
ATOM 5471 C C . VAL D 1 170 ? 24.404 -34.578 59.067 1.00 50.70 170 VAL D C 1
ATOM 5472 O O . VAL D 1 170 ? 25.544 -34.507 58.665 1.00 50.69 170 VAL D O 1
ATOM 5476 N N . ILE D 1 171 ? 23.661 -35.648 58.931 1.00 50.80 171 ILE D N 1
ATOM 5477 C CA . ILE D 1 171 ? 24.147 -36.850 58.369 1.00 50.88 171 ILE D CA 1
ATOM 5478 C C . ILE D 1 171 ? 23.486 -37.120 57.073 1.00 50.98 171 ILE D C 1
ATOM 5479 O O . ILE D 1 171 ? 22.318 -37.234 56.987 1.00 51.02 171 ILE D O 1
ATOM 5484 N N . ASP D 1 172 ? 24.266 -37.229 56.037 1.00 51.08 172 ASP D N 1
ATOM 5485 C CA . ASP D 1 172 ? 23.725 -37.451 54.739 1.00 51.20 172 ASP D CA 1
ATOM 5486 C C . ASP D 1 172 ? 23.141 -38.815 54.638 1.00 51.26 172 ASP D C 1
ATOM 5487 O O . ASP D 1 172 ? 22.482 -39.134 53.699 1.00 51.29 172 ASP D O 1
ATOM 5492 N N . GLU D 1 173 ? 23.361 -39.610 55.646 1.00 51.32 173 GLU D N 1
ATOM 5493 C CA . GLU D 1 173 ? 22.844 -40.948 55.671 1.00 51.40 173 GLU D CA 1
ATOM 5494 C C . GLU D 1 173 ? 21.384 -40.915 55.968 1.00 51.41 173 GLU D C 1
ATOM 5495 O O . GLU D 1 173 ? 20.907 -39.913 56.367 1.00 51.42 173 GLU D O 1
ATOM 5501 N N . LEU D 1 174 ? 20.702 -42.035 55.776 1.00 51.46 174 LEU D N 1
ATOM 5502 C CA . LEU D 1 174 ? 19.274 -42.188 56.013 1.00 51.51 174 LEU D CA 1
ATOM 5503 C C . LEU D 1 174 ? 19.010 -43.108 57.175 1.00 51.55 174 LEU D C 1
ATOM 5504 O O . LEU D 1 174 ? 19.369 -44.243 57.156 1.00 51.54 174 LEU D O 1
ATOM 5509 N N . ILE D 1 175 ? 18.351 -42.619 58.187 1.00 51.61 175 ILE D N 1
ATOM 5510 C CA . ILE D 1 175 ? 18.075 -43.425 59.309 1.00 51.67 175 ILE D CA 1
ATOM 5511 C C . ILE D 1 175 ? 16.639 -43.208 59.472 1.00 51.74 175 ILE D C 1
ATOM 5512 O O . ILE D 1 175 ? 16.220 -42.448 60.301 1.00 51.76 175 ILE D O 1
ATOM 5517 N N . PHE D 1 176 ? 15.882 -43.889 58.653 1.00 51.81 176 PHE D N 1
ATOM 5518 C CA . PHE D 1 176 ? 14.461 -43.794 58.623 1.00 51.90 176 PHE D CA 1
ATOM 5519 C C . PHE D 1 176 ? 13.755 -44.236 59.874 1.00 52.00 176 PHE D C 1
ATOM 5520 O O . PHE D 1 176 ? 14.050 -45.235 60.398 1.00 51.99 176 PHE D O 1
ATOM 5528 N N . ASN D 1 177 ? 12.791 -43.476 60.349 1.00 52.16 177 ASN D N 1
ATOM 5529 C CA . ASN D 1 177 ? 12.051 -43.861 61.538 1.00 52.34 177 ASN D CA 1
ATOM 5530 C C . ASN D 1 177 ? 10.638 -44.141 61.115 1.00 52.49 177 ASN D C 1
ATOM 5531 O O . ASN D 1 177 ? 9.996 -43.337 60.516 1.00 52.51 177 ASN D O 1
ATOM 5536 N N . ILE D 1 178 ? 10.171 -45.326 61.400 1.00 52.68 178 ILE D N 1
ATOM 5537 C CA . ILE D 1 178 ? 8.857 -45.707 60.989 1.00 52.88 178 ILE D CA 1
ATOM 5538 C C . ILE D 1 178 ? 7.805 -45.325 61.960 1.00 53.04 178 ILE D C 1
ATOM 5539 O O . ILE D 1 178 ? 7.801 -45.755 63.073 1.00 53.05 178 ILE D O 1
ATOM 5544 N N . ASN D 1 179 ? 6.890 -44.499 61.525 1.00 53.24 179 ASN D N 1
ATOM 5545 C CA . ASN D 1 179 ? 5.838 -44.102 62.387 1.00 53.43 179 ASN D CA 1
ATOM 5546 C C . ASN D 1 179 ? 4.469 -44.500 61.826 1.00 53.60 179 ASN D C 1
ATOM 5547 O O . ASN D 1 179 ? 3.478 -44.354 62.459 1.00 53.62 179 ASN D O 1
ATOM 5552 N N . THR D 1 180 ? 4.437 -45.053 60.632 1.00 53.82 180 THR D N 1
ATOM 5553 C CA . THR D 1 180 ? 3.182 -45.455 60.003 1.00 54.04 180 THR D CA 1
ATOM 5554 C C . THR D 1 180 ? 3.254 -46.683 59.143 1.00 54.23 180 THR D C 1
ATOM 5555 O O . THR D 1 180 ? 4.312 -47.151 58.819 1.00 54.24 180 THR D O 1
ATOM 5559 N N . LYS D 1 181 ? 2.102 -47.194 58.750 1.00 54.45 181 LYS D N 1
ATOM 5560 C CA . LYS D 1 181 ? 2.035 -48.402 57.944 1.00 54.69 181 LYS D CA 1
ATOM 5561 C C . LYS D 1 181 ? 2.651 -48.296 56.606 1.00 54.85 181 LYS D C 1
ATOM 5562 O O . LYS D 1 181 ? 3.216 -49.225 56.101 1.00 54.87 181 LYS D O 1
ATOM 5568 N N . ASP D 1 182 ? 2.505 -47.149 56.012 1.00 55.06 182 ASP D N 1
ATOM 5569 C CA . ASP D 1 182 ? 3.089 -46.905 54.743 1.00 55.28 182 ASP D CA 1
ATOM 5570 C C . ASP D 1 182 ? 4.580 -46.919 54.923 1.00 55.41 182 ASP D C 1
ATOM 5571 O O . ASP D 1 182 ? 5.309 -47.303 54.055 1.00 55.42 182 ASP D O 1
ATOM 5576 N N . ASP D 1 183 ? 5.012 -46.474 56.078 1.00 55.60 183 ASP D N 1
ATOM 5577 C CA . ASP D 1 183 ? 6.415 -46.430 56.421 1.00 55.79 183 ASP D CA 1
ATOM 5578 C C . ASP D 1 183 ? 6.940 -47.814 56.571 1.00 55.92 183 ASP D C 1
ATOM 5579 O O . ASP D 1 183 ? 8.105 -48.058 56.432 1.00 55.92 183 ASP D O 1
ATOM 5584 N N . LEU D 1 184 ? 6.056 -48.731 56.884 1.00 56.11 184 LEU D N 1
ATOM 5585 C CA . LEU D 1 184 ? 6.443 -50.099 57.032 1.00 56.29 184 LEU D CA 1
ATOM 5586 C C . LEU D 1 184 ? 6.906 -50.622 55.694 1.00 56.43 184 LEU D C 1
ATOM 5587 O O . LEU D 1 184 ? 7.861 -51.328 55.591 1.00 56.44 184 LEU D O 1
ATOM 5592 N N . LYS D 1 185 ? 6.192 -50.278 54.653 1.00 56.62 185 LYS D N 1
ATOM 5593 C CA . LYS D 1 185 ? 6.563 -50.676 53.325 1.00 56.81 185 LYS D CA 1
ATOM 5594 C C . LYS D 1 185 ? 7.833 -50.054 52.824 1.00 56.95 185 LYS D C 1
ATOM 5595 O O . LYS D 1 185 ? 8.662 -50.706 52.241 1.00 56.96 185 LYS D O 1
ATOM 5601 N N . LEU D 1 186 ? 7.977 -48.763 53.008 1.00 57.14 186 LEU D N 1
ATOM 5602 C CA . LEU D 1 186 ? 9.144 -48.091 52.500 1.00 57.33 186 LEU D CA 1
ATOM 5603 C C . LEU D 1 186 ? 10.320 -48.699 53.137 1.00 57.50 186 LEU D C 1
ATOM 5604 O O . LEU D 1 186 ? 11.341 -48.866 52.544 1.00 57.51 186 LEU D O 1
ATOM 5609 N N . ALA D 1 187 ? 10.178 -49.021 54.391 1.00 57.72 187 ALA D N 1
ATOM 5610 C CA . ALA D 1 187 ? 11.276 -49.570 55.122 1.00 57.93 187 ALA D CA 1
ATOM 5611 C C . ALA D 1 187 ? 11.725 -50.874 54.552 1.00 58.12 187 ALA D C 1
ATOM 5612 O O . ALA D 1 187 ? 12.892 -51.152 54.448 1.00 58.14 187 ALA D O 1
ATOM 5614 N N . GLU D 1 188 ? 10.751 -51.676 54.181 1.00 58.36 188 GLU D N 1
ATOM 5615 C CA . GLU D 1 188 ? 10.980 -52.996 53.643 1.00 58.58 188 GLU D CA 1
ATOM 5616 C C . GLU D 1 188 ? 11.807 -52.877 52.437 1.00 58.75 188 GLU D C 1
ATOM 5617 O O . GLU D 1 188 ? 12.630 -53.707 52.164 1.00 58.75 188 GLU D O 1
ATOM 5627 N N . LEU D 1 190 ? 14.218 -51.569 51.824 1.00 59.22 190 LEU D N 1
ATOM 5628 C CA . LEU D 1 190 ? 15.500 -51.048 52.245 1.00 59.24 190 LEU D CA 1
ATOM 5629 C C . LEU D 1 190 ? 16.430 -52.126 52.767 1.00 59.25 190 LEU D C 1
ATOM 5630 O O . LEU D 1 190 ? 16.805 -52.120 53.933 1.00 59.24 190 LEU D O 1
#

Radius of gyration: 31.08 Å; Cα contacts (8 Å, |Δi|>4): 1294; chains: 4; bounding box: 62×85×75 Å

CATH classification: 3.90.550.10

GO terms:
  GO:0008820 cobinamide phosphate guanylyltransferase activity (F, IDA)
  GO:0005525 GTP binding (F, IDA)
  GO:0009236 cobalamin biosynthetic process (P, IDA)

Organism: Methanocaldococcus jannaschii (strain ATCC 43067 / DSM 2661 / JAL-1 / JCM 10045 / NBRC 100440) (NCBI:txid243232)

Nearest PDB structures (foldseek):
  3rsb-assembly1_A  TM=1.002E+00  e=1.075E-34  Methanocaldococcus jannaschii
  3rsb-assembly2_B  TM=9.882E-01  e=8.803E-30  Methanocaldococcus jannaschii
  3rsb-assembly3_C  TM=9.729E-01  e=5.705E-28  Methanocaldococcus jannaschii
  3rsb-assembly4_D  TM=9.658E-01  e=1.008E-27  Methanocaldococcus jannaschii
  6jlz-assembly1_E  TM=6.935E-01  e=6.924E-05  Schizosaccharomyces pombe 972h-

B-factor: mean 47.45, std 5.89, range [9.34, 87.28]

Solvent-accessible surface area: 35305 Å² total

Secondary structure (DSSP, 8-state):
-EE------S-GGG-EETTEEHHHHHHHHHHSSS---EEEE--TT-HHHHHHHHHHTTTTTEEEE-----TTTTT-SS-EEEE-TTEES--HHHHHHHHHHHHHHHTT---EEE--BTTT--S-S--SSSB---SEEEE-S-SS---EE---SS--EE--SHHHHHHH---/-EE------------GGG-EETTEEHHHHHHHHHHHSS---EEEEE-TT-HHHHHHHHHHTSSSSEEEEE---TT---GGG-SS-EEEE-S-EES--HHHHHHHHHHHHHHHHH-TT--EEE--BTTTSSS-SEEESSB---SEEEE-S-SS---EE---SS--EE--SSHHHHHH---/-EE------------GGG-EETTEEHHHHHHHHHHSSS---EE----SS-HHHHHHHHHHTTTSS-B------GGGGG-SS-EEEE-S-EES--HHHHHHHHHHHHHHHHH-TT--EEE--BTTTSSS-S--SSSB---SEEEE-S-SS---EE---SS--EE--SHHHHHHH--/-EE------------GGG-EETTEEHHHHHHHHHHHSS---EEEEE-SSSHHHHHHHHHHTSSS-EEEEE---TTGGGG-SS-EEEE-S-EES--HHHHHHHHHHHHHHHHH----EE--BSTT-SS-SEEETTB---SEEEE-S-SS--------SS--EE--SHHHHHHH--

InterPro domains:
  IPR005245 Conserved hypothetical protein CHP00454 [TIGR00454] (1-190)
  IPR025877 MobA-like NTP transferase [PF12804] (3-117)
  IPR029044 Nucleotide-diphospho-sugar transferases [G3DSA:3.90.550.10] (1-196)
  IPR029044 Nucleotide-diphospho-sugar transferases [SSF53448] (1-192)
  IPR053669 Adenosylcobinamide-phosphate Guanylyltransferase [NF045495] (1-192)

Sequence (699 aa):
DALIATRGGVEKPLIKLCGRCLIDYVVSPLLKSKVNNIFIATSPNTPKTKEYINSAYKDYKNIVVIEDLNECIGYFSEPFLVVSSDLINLKSKIINSIVDYFYCIKAKTPEALAVIPKEKYPNPSIDFNGLVPADINVVSPKHGYQKEEIVIDELIFNINTKDDLKLAELLDALIAGGKGTRGGVEKPLIKLCGRCLIDYVVSPLLKSKVNNIFIATSPNTPKTKEYINSAYKDYKNIVVIDTEDLNECIGYFSEPFLVVSSDLINLKSKIINSIVDYFYCIKAKTPDVEALAVIPKEKYPNPSIDFNGLVPADINVVSPKHGYQKEEIVIDELIFNINTKDDLKLAELLDALIAGGKGTRGGVEKPLIKLCGRCLIDYVVSPLLKSKVNNIFIATSPNTPKTKEYINSAYKDYKNIVVIDLNECIGYFSEPFLVVSSDLINLKSKIINSIVDYFYCIKAKTPDVEALAVIPKEKYPNPSIDFNGLVPADINVVSPKHGYQKEEIVIDELIFNINTKDDLKLAELDALIAGGKGTRGGVEKPLIKLCGRCLIDYVVSPLLKSKVNNIFIATSPNTPKTKEYINSAYKDYKNIVVIDTLNECIGYFSEPFLVVSSDLINLKSKIINSIVDYFYCIKAKTPEALAVIPKEKYPNPSIDFNGLVPADINVVSPKHGYQKEEIVIDELIFNINTKDDLKLAEL